Protein AF-0000000082932193 (afdb_homodimer)

Organism: Haematococcus lacustris (NCBI:txid44745)

Foldseek 3Di:
DDPQLVLLLQLLLVQLVQDAAQFEEEQADDSSSLSNLVNQLVCVVVVNHYNYEYAYLAPVRVVSNVVSVHHYDHCVVVVAGAEYEYEFQAQAPLRWGFHQPVPSQVSRLSSLQRYPAYEYEHAPVRYDNAPLRVQWWWKWWFAPVPVVVLQVVLQPDPQLDQWDKDWDDDVPHGDAHPVRTTIITIGHPHHRPDVVVSQVSSVPDPGTDHTRTGPPRHQWYWYGYPVGIDIDGRPPPD/DDPQLVLLLQLLLVQLVQDAAQFEEEQADDSSSLSNLVNQLVCVVVVNHYNYEYAYLAPVRVVSNVVSVHHYDHCVVVVAGAEYEYEFQAQAPLRWGFHQPVPSQVSSLSSLQRYPAYEYEHAPVRYANAPLRVQWWWKWWFAPVPVVVLQVVLQPDPQLDQWDKDWDPDVPHGDAHPVRTTIITIGHPHHRPDLVVSQVSSVPDPGTDHTRTGPPRHQWYWYGYPVGIDIDGRPPSD

Secondary structure (DSSP, 8-state):
--HHHHHHHHHHHHHHTT--TT-EEEE--SHHHHHHHHHHHHHHHTTSS-S-EEEESSHHHHHHHHHTT--B--TTT---EEEEEE--SEE-TTS-EE--TTS-HHHHHHHHHTEEEEEEEEEGGGB-SSTTTT-SEEEEEE-STTHHHHHHHHHH-GGGTT-EEEE-EETTEE---TTS-EEEEEE-SS--S-HHHHHHHHHTSTTEEEESEE-S--SEEEEEETTEEEEEE-TT--/--HHHHHHHHHHHHHHTT--TT-EEEE--SHHHHHHHHHHHHHHHTTSS-S-EEEESSHHHHHHHHHTT--B--TTT---EEEEEE--SEE-TTS-EE--TTS-HHHHHHHHHTEEEEEEEEEGGGB-SSTTTT-SEEEEEE-STTHHHHHHHHHH-GGGTT-EEEE-EETTEE---TTS-EEEEEE-SS--S-HHHHHHHHHTSTTEEEESEE-S--SEEEEEETTEEEEEE-TT--

Sequence (476 aa):
MSLQDQLKQQAAWKAVDYVKSDMVVGLGTGSTAAFAVDRIGQLMKEGKLKNIIGVPTSIRTYEQALALGIPLATLDEQPHIDVAIDGADEVDPNLDVVKGRGGALLREKMVEMASDIFVCIVDDSKMVSGLGGSKLAMPVEIVQFCHKYTLSRLSKLKEVAGCEAKLRMAGDKPYVTDNSNYIVDLYFETPISDPAAASKAILDLEGVVDHGLFLNMVDVCIIAGQTGVEVKERPGKQMSLQDQLKQQAAWKAVDYVKSDMVVGLGTGSTAAFAVDRIGQLMKEGKLKNIIGVPTSIRTYEQALALGIPLATLDEQPHIDVAIDGADEVDPNLDVVKGRGGALLREKMVEMASDIFVCIVDDSKMVSGLGGSKLAMPVEIVQFCHKYTLSRLSKLKEVAGCEAKLRMAGDKPYVTDNSNYIVDLYFETPISDPAAASKAILDLEGVVDHGLFLNMVDVCIIAGQTGVEVKERPGKQ

pLDDT: mean 97.27, std 5.34, range [36.59, 98.94]

InterPro domains:
  IPR004788 Ribose 5-phosphate isomerase, type A [PF06026] (54-228)
  IPR004788 Ribose 5-phosphate isomerase, type A [TIGR00021] (7-229)
  IPR004788 Ribose 5-phosphate isomerase, type A [cd01398] (7-225)
  IPR020672 Ribose-5-phosphate isomerase, type A, subgroup [MF_00170] (4-232)
  IPR037171 NagB/RpiA transferase-like [SSF100950] (3-185)
  IPR050262 Ribose 5-phosphate isomerase [PTHR43748] (3-233)

Solvent-accessible surface area (backbone atoms only — not comparable to full-atom values): 24141 Å² total; per-residue (Å²): 132,54,71,67,55,50,26,20,37,52,18,15,52,60,54,48,72,74,62,56,60,66,33,35,32,26,34,26,51,58,79,36,17,46,38,29,54,51,48,52,31,50,35,37,76,71,64,76,34,45,68,53,35,34,30,51,25,36,72,68,32,39,52,54,37,50,75,51,66,47,46,70,50,45,44,57,78,45,66,63,26,54,35,16,42,26,43,53,67,29,32,22,87,83,47,29,30,35,33,32,87,86,50,40,30,65,47,37,49,49,47,40,68,38,20,76,35,22,38,34,27,32,35,56,87,28,57,34,91,30,56,42,49,83,44,47,70,45,30,29,35,23,44,61,77,46,38,63,36,45,48,54,53,58,48,65,34,75,56,51,59,79,37,47,66,41,77,40,59,53,85,95,39,70,33,66,35,97,70,65,23,31,35,37,29,34,27,22,86,53,42,50,86,44,61,68,58,27,51,53,59,53,63,67,36,76,53,32,51,46,58,13,72,44,69,88,56,45,42,31,38,27,35,9,47,95,91,43,76,44,80,45,68,46,82,82,78,119,131,55,72,67,53,49,27,21,37,52,17,17,52,59,55,48,70,74,62,57,58,67,33,34,32,27,34,27,50,57,79,39,16,48,40,29,54,49,49,51,32,50,35,35,76,72,64,77,34,45,68,53,35,34,31,50,26,35,72,69,32,40,52,55,38,50,75,53,67,46,47,72,49,45,45,57,78,46,67,65,26,54,34,15,43,26,42,52,66,30,32,22,86,82,46,29,31,34,32,31,87,86,51,39,29,64,48,38,49,50,48,40,69,39,22,76,35,22,37,34,28,31,35,57,86,29,57,33,90,30,54,41,48,84,45,48,71,45,31,29,35,22,44,61,77,47,39,64,36,46,49,53,53,59,48,65,33,75,56,50,57,80,36,48,66,42,76,41,60,52,86,96,38,71,34,66,35,96,72,65,22,32,36,38,29,34,28,22,84,54,43,52,85,43,62,68,58,27,52,53,57,52,64,68,38,76,52,32,50,47,58,14,73,44,69,88,57,46,42,33,38,28,35,10,46,95,90,41,76,46,80,46,68,48,83,79,80,120

Structure (mmCIF, N/CA/C/O backbone):
data_AF-0000000082932193-model_v1
#
loop_
_entity.id
_entity.type
_entity.pdbx_description
1 polymer 'ribose-5-phosphate isomerase'
#
loop_
_atom_site.group_PDB
_atom_site.id
_atom_site.type_symbol
_atom_site.label_atom_id
_atom_site.label_alt_id
_atom_site.label_comp_id
_atom_site.label_asym_id
_atom_site.label_entity_id
_atom_site.label_seq_id
_atom_site.pdbx_PDB_ins_code
_atom_site.Cartn_x
_atom_site.Cartn_y
_atom_site.Cartn_z
_atom_site.occupancy
_atom_site.B_iso_or_equiv
_atom_site.auth_seq_id
_atom_site.auth_comp_id
_atom_site.auth_asym_id
_atom_site.auth_atom_id
_atom_site.pdbx_PDB_model_num
ATOM 1 N N . MET A 1 1 ? -18.625 34.531 6.609 1 89 1 MET A N 1
ATOM 2 C CA . MET A 1 1 ? -18 33.312 7.102 1 89 1 MET A CA 1
ATOM 3 C C . MET A 1 1 ? -18.859 32.656 8.172 1 89 1 MET A C 1
ATOM 5 O O . MET A 1 1 ? -19.391 33.312 9.055 1 89 1 MET A O 1
ATOM 9 N N . SER A 1 2 ? -19.047 31.344 8.102 1 92.25 2 SER A N 1
ATOM 10 C CA . SER A 1 2 ? -19.812 30.609 9.102 1 92.25 2 SER A CA 1
ATOM 11 C C . SER A 1 2 ? -19.078 30.562 10.438 1 92.25 2 SER A C 1
ATOM 13 O O . SER A 1 2 ? -17.875 30.828 10.5 1 92.25 2 SER A O 1
ATOM 15 N N . LEU A 1 3 ? -19.812 30.328 11.492 1 92.75 3 LEU A N 1
ATOM 16 C CA . LEU A 1 3 ? -19.203 30.172 12.805 1 92.75 3 LEU A CA 1
ATOM 17 C C . LEU A 1 3 ? -18.141 29.078 12.773 1 92.75 3 LEU A C 1
ATOM 19 O O . LEU A 1 3 ? -17.047 29.234 13.328 1 92.75 3 LEU A O 1
ATOM 23 N N . GLN A 1 4 ? -18.484 28.031 12.141 1 93 4 GLN A N 1
ATOM 24 C CA . GLN A 1 4 ? -17.516 26.922 12.039 1 93 4 GLN A CA 1
ATOM 25 C C . GLN A 1 4 ? -16.25 27.375 11.328 1 93 4 GLN A C 1
ATOM 27 O O . GLN A 1 4 ? -15.141 27.016 11.75 1 93 4 GLN A O 1
ATOM 32 N N . ASP A 1 5 ? -16.344 28.094 10.266 1 95 5 ASP A N 1
ATOM 33 C CA . ASP A 1 5 ? -15.188 28.594 9.539 1 95 5 ASP A CA 1
ATOM 34 C C . ASP A 1 5 ? -14.367 29.531 10.406 1 95 5 ASP A C 1
ATOM 36 O O . ASP A 1 5 ? -13.133 29.562 10.32 1 95 5 ASP A O 1
ATOM 40 N N . GLN A 1 6 ? -15.039 30.281 11.188 1 96.19 6 GLN A N 1
ATOM 41 C CA . GLN A 1 6 ? -14.336 31.172 12.102 1 96.19 6 GLN A CA 1
ATOM 42 C C . GLN A 1 6 ? -13.5 30.375 13.109 1 96.19 6 GLN A C 1
ATOM 44 O O . GLN A 1 6 ? -12.359 30.734 13.398 1 96.19 6 GLN A O 1
ATOM 49 N N . LEU A 1 7 ? -14.109 29.344 13.656 1 96.38 7 LEU A N 1
ATOM 50 C CA . LEU A 1 7 ? -13.383 28.484 14.586 1 96.38 7 LEU A CA 1
ATOM 51 C C . LEU A 1 7 ? -12.18 27.844 13.914 1 96.38 7 LEU A C 1
ATOM 53 O O . LEU A 1 7 ? -11.086 27.828 14.477 1 96.38 7 LEU A O 1
ATOM 57 N N . LYS A 1 8 ? -12.391 27.344 12.688 1 96.62 8 LYS A N 1
ATOM 58 C CA . LYS A 1 8 ? -11.289 26.766 11.914 1 96.62 8 LYS A CA 1
ATOM 59 C C . LYS A 1 8 ? -10.164 27.781 11.727 1 96.62 8 LYS A C 1
ATOM 61 O O . LYS A 1 8 ? -8.984 27.438 11.883 1 96.62 8 LYS A O 1
ATOM 66 N N . GLN A 1 9 ? -10.539 28.938 11.383 1 97.69 9 GLN A N 1
ATOM 67 C CA . GLN A 1 9 ? -9.555 30 11.164 1 97.69 9 GLN A CA 1
ATOM 68 C C . GLN A 1 9 ? -8.773 30.297 12.445 1 97.69 9 GLN A C 1
ATOM 70 O O . GLN A 1 9 ? -7.559 30.469 12.406 1 97.69 9 GLN A O 1
ATOM 75 N N . GLN A 1 10 ? -9.469 30.375 13.578 1 97.69 10 GLN A N 1
ATOM 76 C CA . GLN A 1 10 ? -8.812 30.641 14.852 1 97.69 10 GLN A CA 1
ATOM 77 C C . GLN A 1 10 ? -7.773 29.562 15.18 1 97.69 10 GLN A C 1
ATOM 79 O O . GLN A 1 10 ? -6.641 29.891 15.547 1 97.69 10 GLN A O 1
ATOM 84 N N . ALA A 1 11 ? -8.18 28.344 15.055 1 98.31 11 ALA A N 1
ATOM 85 C CA . ALA A 1 11 ? -7.25 27.234 15.297 1 98.31 11 ALA A CA 1
ATOM 86 C C . ALA A 1 11 ? -6.059 27.312 14.344 1 98.31 11 ALA A C 1
ATOM 88 O O . ALA A 1 11 ? -4.91 27.141 14.766 1 98.31 11 ALA A O 1
ATOM 89 N N . ALA A 1 12 ? -6.316 27.547 13.047 1 98.62 12 ALA A N 1
ATOM 90 C CA . ALA A 1 12 ? -5.281 27.625 12.016 1 98.62 12 ALA A CA 1
ATOM 91 C C . ALA A 1 12 ? -4.277 28.734 12.312 1 98.62 12 ALA A C 1
ATOM 93 O O . ALA A 1 12 ? -3.066 28.516 12.219 1 98.62 12 ALA A O 1
ATOM 94 N N . TRP A 1 13 ? -4.805 29.891 12.633 1 98.44 13 TRP A N 1
ATOM 95 C CA . TRP A 1 13 ? -3.934 31.031 12.906 1 98.44 13 TRP A CA 1
ATOM 96 C C . TRP A 1 13 ? -3.051 30.766 14.125 1 98.44 13 TRP A C 1
ATOM 98 O O . TRP A 1 13 ? -1.867 31.109 14.125 1 98.44 13 TRP A O 1
ATOM 108 N N . LYS A 1 14 ? -3.648 30.203 15.203 1 98.5 14 LYS A N 1
ATOM 109 C CA . LYS A 1 14 ? -2.854 29.812 16.375 1 98.5 14 LYS A CA 1
ATOM 110 C C . LYS A 1 14 ? -1.748 28.844 15.984 1 98.5 14 LYS A C 1
ATOM 112 O O . LYS A 1 14 ? -0.626 28.922 16.484 1 98.5 14 LYS A O 1
ATOM 117 N N . ALA A 1 15 ? -2.012 27.922 15.125 1 98.81 15 ALA A N 1
ATOM 118 C CA . ALA A 1 15 ? -1.04 26.922 14.688 1 98.81 15 ALA A CA 1
ATOM 119 C C . ALA A 1 15 ? 0.125 27.578 13.953 1 98.81 15 ALA A C 1
ATOM 121 O O . ALA A 1 15 ? 1.262 27.109 14.031 1 98.81 15 ALA A O 1
ATOM 122 N N . VAL A 1 16 ? -0.14 28.625 13.203 1 98.81 16 VAL A N 1
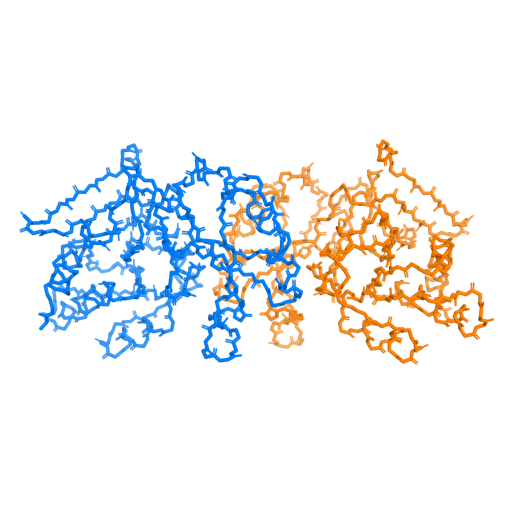ATOM 123 C CA . VAL A 1 16 ? 0.884 29.312 12.414 1 98.81 16 VAL A CA 1
ATOM 124 C C . VAL A 1 16 ? 1.922 29.922 13.352 1 98.81 16 VAL A C 1
ATOM 126 O O . VAL A 1 16 ? 3.047 30.219 12.93 1 98.81 16 VAL A O 1
ATOM 129 N N . ASP A 1 17 ? 1.592 30.094 14.656 1 98.38 17 ASP A N 1
ATOM 130 C CA . ASP A 1 17 ? 2.568 30.547 15.641 1 98.38 17 ASP A CA 1
ATOM 131 C C . ASP A 1 17 ? 3.752 29.578 15.727 1 98.38 17 ASP A C 1
ATOM 133 O O . ASP A 1 17 ? 4.828 29.953 16.203 1 98.38 17 ASP A O 1
ATOM 137 N N . TYR A 1 18 ? 3.605 28.344 15.305 1 98.69 18 TYR A N 1
ATOM 138 C CA . TYR A 1 18 ? 4.664 27.344 15.344 1 98.69 18 TYR A CA 1
ATOM 139 C C . TYR A 1 18 ? 5.578 27.469 14.133 1 98.69 18 TYR A C 1
ATOM 141 O O . TYR A 1 18 ? 6.613 26.797 14.062 1 98.69 18 TYR A O 1
ATOM 149 N N . VAL A 1 19 ? 5.238 28.25 13.148 1 98.88 19 VAL A N 1
ATOM 150 C CA . VAL A 1 19 ? 6.027 28.453 11.938 1 98.88 19 VAL A CA 1
ATOM 151 C C . VAL A 1 19 ? 6.98 29.641 12.125 1 98.88 19 VAL A C 1
ATOM 153 O O . VAL A 1 19 ? 6.559 30.719 12.516 1 98.88 19 VAL A O 1
ATOM 156 N N . LYS A 1 20 ? 8.227 29.422 11.859 1 98.81 20 LYS A N 1
ATOM 157 C CA . LYS A 1 20 ? 9.25 30.453 11.906 1 98.81 20 LYS A CA 1
ATOM 158 C C . LYS A 1 20 ? 9.984 30.562 10.578 1 98.81 20 LYS A C 1
ATOM 160 O O . LYS A 1 20 ? 9.984 29.625 9.781 1 98.81 20 LYS A O 1
ATOM 165 N N . SER A 1 21 ? 10.625 31.75 10.414 1 98.81 21 SER A N 1
ATOM 166 C CA . SER A 1 21 ? 11.422 31.953 9.211 1 98.81 21 SER A CA 1
ATOM 167 C C . SER A 1 21 ? 12.453 30.844 9.047 1 98.81 21 SER A C 1
ATOM 169 O O . SER A 1 21 ? 12.945 30.297 10.031 1 98.81 21 SER A O 1
ATOM 171 N N . ASP A 1 22 ? 12.742 30.438 7.812 1 98.75 22 ASP A N 1
ATOM 172 C CA . ASP A 1 22 ? 13.766 29.484 7.395 1 98.75 22 ASP A CA 1
ATOM 173 C C . ASP A 1 22 ? 13.305 28.047 7.613 1 98.75 22 ASP A C 1
ATOM 175 O O . ASP A 1 22 ? 14.102 27.109 7.5 1 98.75 22 ASP A O 1
ATOM 179 N N . MET A 1 23 ? 12 27.828 7.891 1 98.88 23 MET A N 1
ATOM 180 C CA . MET A 1 23 ? 11.492 26.484 8.141 1 98.88 23 MET A CA 1
ATOM 181 C C . MET A 1 23 ? 10.961 25.859 6.855 1 98.88 23 MET A C 1
ATOM 183 O O . MET A 1 23 ? 10.469 26.562 5.973 1 98.88 23 MET A O 1
ATOM 187 N N . VAL A 1 24 ? 11.094 24.516 6.805 1 98.94 24 VAL A N 1
ATOM 188 C CA . VAL A 1 24 ? 10.312 23.688 5.898 1 98.94 24 VAL A CA 1
ATOM 189 C C . VAL A 1 24 ? 9 23.297 6.566 1 98.94 24 VAL A C 1
ATOM 191 O O . VAL A 1 24 ? 9 22.734 7.668 1 98.94 24 VAL A O 1
ATOM 194 N N . VAL A 1 25 ? 7.875 23.656 5.91 1 98.94 25 VAL A N 1
ATOM 195 C CA . VAL A 1 25 ? 6.566 23.5 6.539 1 98.94 25 VAL A CA 1
ATOM 196 C C . VAL A 1 25 ? 5.703 22.547 5.719 1 98.94 25 VAL A C 1
ATOM 198 O O . VAL A 1 25 ? 5.496 22.766 4.52 1 98.94 25 VAL A O 1
ATOM 201 N N . GLY A 1 26 ? 5.281 21.422 6.402 1 98.94 26 GLY A N 1
ATOM 202 C CA . GLY A 1 26 ? 4.246 20.609 5.785 1 98.94 26 GLY A CA 1
ATOM 203 C C . GLY A 1 26 ? 2.893 21.297 5.742 1 98.94 26 GLY A C 1
ATOM 204 O O . GLY A 1 26 ? 2.385 21.734 6.777 1 98.94 26 GLY A O 1
ATOM 205 N N . LEU A 1 27 ? 2.297 21.375 4.574 1 98.88 27 LEU A N 1
ATOM 206 C CA . LEU A 1 27 ? 1.031 22.078 4.371 1 98.88 27 LEU A CA 1
ATOM 207 C C . LEU A 1 27 ? -0.11 21.078 4.18 1 98.88 27 LEU A C 1
ATOM 209 O O . LEU A 1 27 ? -0.203 20.438 3.139 1 98.88 27 LEU A O 1
ATOM 213 N N . GLY A 1 28 ? -0.926 21.062 5.176 1 98.38 28 GLY A N 1
ATOM 214 C CA . GLY A 1 28 ? -2.031 20.109 5.16 1 98.38 28 GLY A CA 1
ATOM 215 C C . GLY A 1 28 ? -3.1 20.453 4.141 1 98.38 28 GLY A C 1
ATOM 216 O O . GLY A 1 28 ? -2.99 21.469 3.438 1 98.38 28 GLY A O 1
ATOM 217 N N . THR A 1 29 ? -4.07 19.562 4.055 1 96.06 29 THR A N 1
ATOM 218 C CA . THR A 1 29 ? -5.152 19.688 3.084 1 96.06 29 THR A CA 1
ATOM 219 C C . THR A 1 29 ? -6.496 19.812 3.789 1 96.06 29 THR A C 1
ATOM 221 O O . THR A 1 29 ? -6.648 19.391 4.934 1 96.06 29 THR A O 1
ATOM 224 N N . GLY A 1 30 ? -7.445 20.484 3.07 1 94.25 30 GLY A N 1
ATOM 225 C CA . GLY A 1 30 ? -8.805 20.609 3.578 1 94.25 30 GLY A CA 1
ATOM 226 C C . GLY A 1 30 ? -9.141 22.031 4.02 1 94.25 30 GLY A C 1
ATOM 227 O O . GLY A 1 30 ? -8.297 22.922 3.961 1 94.25 30 GLY A O 1
ATOM 228 N N . SER A 1 31 ? -10.367 22.172 4.535 1 94.94 31 SER A N 1
ATOM 229 C CA . SER A 1 31 ? -10.922 23.5 4.785 1 94.94 31 SER A CA 1
ATOM 230 C C . SER A 1 31 ? -10.211 24.172 5.949 1 94.94 31 SER A C 1
ATOM 232 O O . SER A 1 31 ? -9.984 25.391 5.922 1 94.94 31 SER A O 1
ATOM 234 N N . THR A 1 32 ? -9.859 23.422 6.965 1 96.44 32 THR A N 1
ATOM 235 C CA . THR A 1 32 ? -9.188 24.031 8.109 1 96.44 32 THR A CA 1
ATOM 236 C C . THR A 1 32 ? -7.746 24.391 7.762 1 96.44 32 THR A C 1
ATOM 238 O O . THR A 1 32 ? -7.305 25.516 8.023 1 96.44 32 THR A O 1
ATOM 241 N N . ALA A 1 33 ? -7.047 23.469 7.109 1 97.94 33 ALA A N 1
ATOM 242 C CA . ALA A 1 33 ? -5.648 23.688 6.746 1 97.94 33 ALA A CA 1
ATOM 243 C C . ALA A 1 33 ? -5.508 24.844 5.762 1 97.94 33 ALA A C 1
ATOM 245 O O . ALA A 1 33 ? -4.492 25.547 5.754 1 97.94 33 ALA A O 1
ATOM 246 N N . ALA A 1 34 ? -6.523 25.078 4.984 1 98.25 34 ALA A N 1
ATOM 247 C CA . ALA A 1 34 ? -6.5 26.172 4.016 1 98.25 34 ALA A CA 1
ATOM 248 C C . ALA A 1 34 ? -6.289 27.516 4.707 1 98.25 34 AL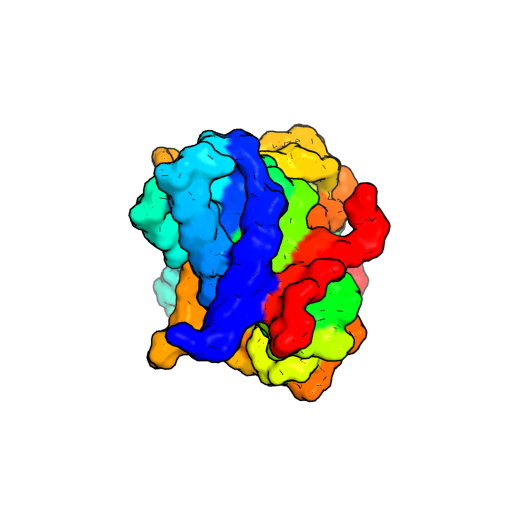A A C 1
ATOM 250 O O . ALA A 1 34 ? -5.602 28.391 4.18 1 98.25 34 ALA A O 1
ATOM 251 N N . PHE A 1 35 ? -6.863 27.672 5.887 1 98.62 35 PHE A N 1
ATOM 252 C CA . PHE A 1 35 ? -6.695 28.922 6.637 1 98.62 35 PHE A CA 1
ATOM 253 C C . PHE A 1 35 ? -5.25 29.078 7.094 1 98.62 35 PHE A C 1
ATOM 255 O O . PHE A 1 35 ? -4.742 30.203 7.164 1 98.62 35 PHE A O 1
ATOM 262 N N . ALA A 1 36 ? -4.617 28 7.461 1 98.88 36 ALA A N 1
ATOM 263 C CA . ALA A 1 36 ? -3.211 28.062 7.848 1 98.88 36 ALA A CA 1
ATOM 264 C C . ALA A 1 36 ? -2.334 28.453 6.66 1 98.88 36 ALA A C 1
ATOM 266 O O . ALA A 1 36 ? -1.445 29.297 6.789 1 98.88 36 ALA A O 1
ATOM 267 N N . VAL A 1 37 ? -2.584 27.812 5.504 1 98.88 37 VAL A N 1
ATOM 268 C CA . VAL A 1 37 ? -1.829 28.125 4.293 1 98.88 37 VAL A CA 1
ATOM 269 C C . VAL A 1 37 ? -2 29.594 3.941 1 98.88 37 VAL A C 1
ATOM 271 O O . VAL A 1 37 ? -1.021 30.297 3.65 1 98.88 37 VAL A O 1
ATOM 274 N N . ASP A 1 38 ? -3.201 30.094 4.027 1 98.75 38 ASP A N 1
ATOM 275 C CA . ASP A 1 38 ? -3.49 31.5 3.775 1 98.75 38 ASP A CA 1
ATOM 276 C C . ASP A 1 38 ? -2.691 32.406 4.715 1 98.75 38 ASP A C 1
ATOM 278 O O . ASP A 1 38 ? -2.1 33.406 4.281 1 98.75 38 ASP A O 1
ATOM 282 N N . ARG A 1 39 ? -2.736 32.094 5.969 1 98.81 39 ARG A N 1
ATOM 283 C CA . ARG A 1 39 ? -2.076 32.906 6.984 1 98.81 39 ARG A CA 1
ATOM 284 C C . ARG A 1 39 ? -0.568 32.938 6.758 1 98.81 39 ARG A C 1
ATOM 286 O O . ARG A 1 39 ? 0.054 34 6.883 1 98.81 39 ARG A O 1
ATOM 293 N N . ILE A 1 40 ? 0.033 31.828 6.418 1 98.88 40 ILE A N 1
ATOM 294 C CA . ILE A 1 40 ? 1.459 31.766 6.121 1 98.88 40 ILE A CA 1
ATOM 295 C C . ILE A 1 40 ? 1.776 32.688 4.938 1 98.88 40 ILE A C 1
ATOM 297 O O . ILE A 1 40 ? 2.713 33.469 4.996 1 98.88 40 ILE A O 1
ATOM 301 N N . GLY A 1 41 ? 0.982 32.562 3.865 1 98.75 41 GLY A N 1
ATOM 302 C CA . GLY A 1 41 ? 1.157 33.438 2.719 1 98.75 41 GLY A CA 1
ATOM 303 C C . GLY A 1 41 ? 1.086 34.906 3.078 1 98.75 41 GLY A C 1
ATOM 304 O O . GLY A 1 41 ? 1.908 35.719 2.619 1 98.75 41 GLY A O 1
ATOM 305 N N . GLN A 1 42 ? 0.122 35.25 3.889 1 98.69 42 GLN A N 1
ATOM 306 C CA . GLN A 1 42 ? -0.064 36.656 4.332 1 98.69 42 GLN A CA 1
ATOM 307 C C . GLN A 1 42 ? 1.162 37.156 5.09 1 98.69 42 GLN A C 1
ATOM 309 O O . GLN A 1 42 ? 1.661 38.25 4.816 1 98.69 42 GLN A O 1
ATOM 314 N N . LEU A 1 43 ? 1.594 36.344 6.027 1 98.81 43 LEU A N 1
ATOM 315 C CA . LEU A 1 43 ? 2.734 36.719 6.848 1 98.81 43 LEU A CA 1
ATOM 316 C C . LEU A 1 43 ? 3.996 36.844 6 1 98.81 43 LEU A C 1
ATOM 318 O O . LEU A 1 43 ? 4.848 37.719 6.273 1 98.81 43 LEU A O 1
ATOM 322 N N . MET A 1 44 ? 4.141 36.031 4.977 1 98.62 44 MET A N 1
ATOM 323 C CA . MET A 1 44 ? 5.262 36.125 4.051 1 98.62 44 MET A CA 1
ATOM 324 C C . MET A 1 44 ? 5.191 37.438 3.275 1 98.62 44 MET A C 1
ATOM 326 O O . MET A 1 44 ? 6.195 38.156 3.143 1 98.62 44 MET A O 1
ATOM 330 N N . LYS A 1 45 ? 4.07 37.781 2.785 1 98.12 45 LYS A N 1
ATOM 331 C CA . LYS A 1 45 ? 3.869 39.031 2.049 1 98.12 45 LYS A CA 1
ATOM 332 C C . LYS A 1 45 ? 4.18 40.25 2.922 1 98.12 45 LYS A C 1
ATOM 334 O O . LYS A 1 45 ? 4.719 41.25 2.438 1 98.12 45 LYS A O 1
ATOM 339 N N . GLU A 1 46 ? 3.855 40.125 4.156 1 98.31 46 GLU A N 1
ATOM 340 C CA . GLU A 1 46 ? 4.074 41.188 5.113 1 98.31 46 GLU A CA 1
ATOM 341 C C . GLU A 1 46 ? 5.531 41.25 5.57 1 98.31 46 GLU A C 1
ATOM 343 O O . GLU A 1 46 ? 5.934 42.156 6.285 1 98.31 46 GLU A O 1
ATOM 348 N N . GLY A 1 47 ? 6.293 40.25 5.27 1 98.12 47 GLY A N 1
ATOM 349 C CA . GLY A 1 47 ? 7.695 40.188 5.645 1 98.12 47 GLY A CA 1
ATOM 350 C C . GLY A 1 47 ? 7.918 39.656 7.043 1 98.12 47 GLY A C 1
ATOM 351 O O . GLY A 1 47 ? 9.031 39.719 7.566 1 98.12 47 GLY A O 1
ATOM 352 N N . LYS A 1 48 ? 6.895 39.094 7.617 1 98.56 48 LYS A N 1
ATOM 353 C CA . LYS A 1 48 ? 6.98 38.562 8.984 1 98.56 48 LYS A CA 1
ATOM 354 C C . LYS A 1 48 ? 7.465 37.125 9 1 98.56 48 LYS A C 1
ATOM 356 O O . LYS A 1 48 ? 7.949 36.625 10.023 1 98.56 48 LYS A O 1
ATOM 361 N N . LEU A 1 49 ? 7.312 36.438 7.941 1 98.56 49 LEU A N 1
ATOM 362 C CA . LEU A 1 49 ? 7.91 35.125 7.676 1 98.56 49 LEU A CA 1
ATOM 363 C C . LEU A 1 49 ? 8.789 35.156 6.43 1 98.56 49 LEU A C 1
ATOM 365 O O . LEU A 1 49 ? 8.391 35.719 5.398 1 98.56 49 LEU A O 1
ATOM 369 N N . LYS A 1 50 ? 9.953 34.688 6.59 1 98.5 50 LYS A N 1
ATOM 370 C CA . LYS A 1 50 ? 10.906 34.688 5.48 1 98.5 50 LYS A CA 1
ATOM 371 C C . LYS A 1 50 ? 11.469 33.281 5.23 1 98.5 50 LYS A C 1
ATOM 373 O O . LYS A 1 50 ? 11.656 32.5 6.168 1 98.5 50 LYS A O 1
ATOM 378 N N . ASN A 1 51 ? 11.789 33 4.012 1 98.44 51 ASN A N 1
ATOM 379 C CA . ASN A 1 51 ? 12.492 31.797 3.59 1 98.44 51 ASN A CA 1
ATOM 380 C C . ASN A 1 51 ? 11.734 30.531 4.004 1 98.44 51 ASN A C 1
ATOM 382 O O . ASN A 1 51 ? 12.328 29.609 4.555 1 98.44 51 ASN A O 1
ATOM 386 N N . ILE A 1 52 ? 10.492 30.562 3.838 1 98.81 52 ILE A N 1
ATOM 387 C CA . ILE A 1 52 ? 9.648 29.391 4.07 1 98.81 52 ILE A CA 1
ATOM 388 C C . ILE A 1 52 ? 9.656 28.5 2.836 1 98.81 52 ILE A C 1
ATOM 390 O O . ILE A 1 52 ? 9.617 28.984 1.705 1 98.81 52 ILE A O 1
ATOM 394 N N . ILE A 1 53 ? 9.773 27.203 3.025 1 98.88 53 ILE A N 1
ATOM 395 C CA . ILE A 1 53 ? 9.539 26.219 1.975 1 98.88 53 ILE A CA 1
ATOM 396 C C . ILE A 1 53 ? 8.359 25.312 2.359 1 98.88 53 ILE A C 1
ATOM 398 O O . ILE A 1 53 ? 8.367 24.688 3.422 1 98.88 53 ILE A O 1
ATOM 402 N N . GLY A 1 54 ? 7.312 25.344 1.577 1 98.88 54 GLY A N 1
ATOM 403 C CA . GLY A 1 54 ? 6.141 24.531 1.831 1 98.88 54 GLY A CA 1
ATOM 404 C C . GLY A 1 54 ? 6.195 23.172 1.146 1 98.88 54 GLY A C 1
ATOM 405 O O . GLY A 1 54 ? 6.652 23.062 0.005 1 98.88 54 GLY A O 1
ATOM 406 N N . VAL A 1 55 ? 5.77 22.125 1.83 1 98.88 55 VAL A N 1
ATOM 407 C CA . VAL A 1 55 ? 5.574 20.797 1.266 1 98.88 55 VAL A CA 1
ATOM 408 C C . VAL A 1 55 ? 4.098 20.422 1.324 1 98.88 55 VAL A C 1
ATOM 410 O O . VAL A 1 55 ? 3.596 20.016 2.373 1 98.88 55 VAL A O 1
ATOM 413 N N . PRO A 1 56 ? 3.379 20.562 0.224 1 98.69 56 PRO A N 1
ATOM 414 C CA . PRO A 1 56 ? 1.93 20.344 0.225 1 98.69 56 PRO A CA 1
ATOM 415 C C . PRO A 1 56 ? 1.555 18.859 0.253 1 98.69 56 PRO A C 1
ATOM 417 O O . PRO A 1 56 ? 2.248 18.031 -0.343 1 98.69 56 PRO A O 1
ATOM 420 N N . THR A 1 57 ? 0.451 18.516 0.886 1 97.88 57 THR A N 1
ATOM 421 C CA . THR A 1 57 ? 0.017 17.141 1.059 1 97.88 57 THR A CA 1
ATOM 422 C C . THR A 1 57 ? -0.989 16.75 -0.021 1 97.88 57 THR A C 1
ATOM 424 O O . THR A 1 57 ? -1.47 15.617 -0.048 1 97.88 57 THR A O 1
ATOM 427 N N . SER A 1 58 ? -1.39 17.672 -0.851 1 96.75 58 SER A N 1
ATOM 428 C CA . SER A 1 58 ? -2.35 17.406 -1.918 1 96.75 58 SER A CA 1
ATOM 429 C C . SER A 1 58 ? -2.143 18.359 -3.094 1 96.75 58 SER A C 1
ATOM 431 O O . SER A 1 58 ? -1.434 19.359 -2.971 1 96.75 58 SER A O 1
ATOM 433 N N . ILE A 1 59 ? -2.787 18.047 -4.184 1 95.88 59 ILE A N 1
ATOM 434 C CA . ILE A 1 59 ? -2.76 18.922 -5.352 1 95.88 59 ILE A CA 1
ATOM 435 C C . ILE A 1 59 ? -3.496 20.219 -5.043 1 95.88 59 ILE A C 1
ATOM 437 O O . ILE A 1 59 ? -3.043 21.297 -5.418 1 95.88 59 ILE A O 1
ATOM 441 N N . ARG A 1 60 ? -4.57 20.078 -4.309 1 95.25 60 ARG A N 1
ATOM 442 C CA . ARG A 1 60 ? -5.34 21.25 -3.91 1 95.25 60 ARG A CA 1
ATOM 443 C C . ARG A 1 60 ? -4.488 22.219 -3.096 1 95.25 60 ARG A C 1
ATOM 445 O O . ARG A 1 60 ? -4.48 23.422 -3.355 1 95.25 60 ARG A O 1
ATOM 452 N N . THR A 1 61 ? -3.834 21.719 -2.086 1 97.94 61 THR A N 1
ATOM 453 C CA . THR A 1 61 ? -2.975 22.547 -1.249 1 97.94 61 THR A CA 1
ATOM 454 C C . THR A 1 61 ? -1.817 23.125 -2.062 1 97.94 61 THR A C 1
ATOM 456 O O . THR A 1 61 ? -1.423 24.266 -1.867 1 97.94 61 THR A O 1
ATOM 459 N N . TYR A 1 62 ? -1.27 22.312 -2.969 1 98.19 62 TYR A N 1
ATOM 460 C CA . TYR A 1 62 ? -0.209 22.781 -3.861 1 98.19 62 TYR A CA 1
ATOM 461 C C . TYR A 1 62 ? -0.645 24.016 -4.633 1 98.19 62 TYR A C 1
ATOM 463 O O . TYR A 1 62 ? 0.058 25.031 -4.641 1 98.19 62 TYR A O 1
ATOM 471 N N . GLU A 1 63 ? -1.776 23.984 -5.215 1 98.31 63 GLU A N 1
ATOM 472 C CA . GLU A 1 63 ? -2.291 25.078 -6.031 1 98.31 63 GLU A CA 1
ATOM 473 C C . GLU A 1 63 ? -2.545 26.312 -5.184 1 98.31 63 GLU A C 1
ATOM 475 O O . GLU A 1 63 ? -2.225 27.438 -5.598 1 98.31 63 GLU A O 1
ATOM 480 N N . GLN A 1 64 ? -3.133 26.125 -4.07 1 98.25 64 GLN A N 1
ATOM 481 C CA . GLN A 1 64 ? -3.385 27.234 -3.166 1 98.25 64 GLN A CA 1
ATOM 482 C C . GLN A 1 64 ? -2.082 27.922 -2.766 1 98.25 64 GLN A C 1
ATOM 484 O O . GLN A 1 64 ? -1.974 29.156 -2.844 1 98.25 64 GLN A O 1
ATOM 489 N N . ALA A 1 65 ? -1.148 27.109 -2.309 1 98.75 65 ALA A N 1
ATOM 490 C CA . ALA A 1 65 ? 0.13 27.641 -1.852 1 98.75 65 ALA A CA 1
ATOM 491 C C . ALA A 1 65 ? 0.86 28.359 -2.984 1 98.75 65 ALA A C 1
ATOM 493 O O . ALA A 1 65 ? 1.439 29.422 -2.777 1 98.75 65 ALA A O 1
ATOM 494 N N . LEU A 1 66 ? 0.843 27.766 -4.133 1 98.31 66 LEU A N 1
ATOM 495 C CA . LEU A 1 66 ? 1.462 28.359 -5.309 1 98.31 66 LEU A CA 1
ATOM 496 C C . LEU A 1 66 ? 0.863 29.734 -5.598 1 98.31 66 LEU A C 1
ATOM 498 O O . LEU A 1 66 ? 1.594 30.688 -5.867 1 98.31 66 LEU A O 1
ATOM 502 N N . ALA A 1 67 ? -0.395 29.875 -5.551 1 98.5 67 ALA A N 1
ATOM 503 C CA . ALA A 1 67 ? -1.11 31.125 -5.82 1 98.5 67 ALA A CA 1
ATOM 504 C C . ALA A 1 67 ? -0.745 32.188 -4.801 1 98.5 67 ALA A C 1
ATOM 506 O O . ALA A 1 67 ? -0.828 33.375 -5.09 1 98.5 67 ALA A O 1
ATOM 507 N N . LEU A 1 68 ? -0.335 31.797 -3.662 1 98.5 68 LEU A N 1
ATOM 508 C CA . LEU A 1 68 ? 0.001 32.719 -2.586 1 98.5 68 LEU A CA 1
ATOM 509 C C . LEU A 1 68 ? 1.482 33.094 -2.621 1 98.5 68 LEU A C 1
ATOM 511 O O . LEU A 1 68 ? 1.954 33.875 -1.798 1 98.5 68 LEU A O 1
ATOM 515 N N . GLY A 1 69 ? 2.23 32.438 -3.545 1 98.38 69 GLY A N 1
ATOM 516 C CA . GLY A 1 69 ? 3.646 32.719 -3.689 1 98.38 69 GLY A CA 1
ATOM 517 C C . GLY A 1 69 ? 4.516 32 -2.676 1 98.38 69 GLY A C 1
ATOM 518 O O . GLY A 1 69 ? 5.645 32.406 -2.412 1 98.38 69 GLY A O 1
ATOM 519 N N . ILE A 1 70 ? 4.047 31.016 -2.061 1 98.75 70 ILE A N 1
ATOM 520 C CA . ILE A 1 70 ? 4.848 30.203 -1.148 1 98.75 70 ILE A CA 1
ATOM 521 C C . ILE A 1 70 ? 5.773 29.297 -1.946 1 98.75 70 ILE A C 1
ATOM 523 O O . ILE A 1 70 ? 5.312 28.5 -2.77 1 98.75 70 ILE A O 1
ATOM 527 N N . PRO A 1 71 ? 7.105 29.375 -1.75 1 98.75 71 PRO A N 1
ATOM 528 C CA . PRO A 1 71 ? 7.988 28.391 -2.398 1 98.75 71 PRO A CA 1
ATOM 529 C C . PRO A 1 71 ? 7.668 26.953 -2.006 1 98.75 71 PRO A C 1
ATOM 531 O O . PRO A 1 71 ? 7.352 26.688 -0.847 1 98.75 71 PRO A O 1
ATOM 534 N N . LEU A 1 72 ? 7.703 26.109 -2.934 1 98.81 72 LEU A N 1
ATOM 535 C CA . LEU A 1 72 ? 7.23 24.75 -2.678 1 98.81 72 LEU A CA 1
ATOM 536 C C . LEU A 1 72 ? 8.328 23.734 -2.982 1 98.81 72 LEU A C 1
ATOM 538 O O . LEU A 1 72 ? 9.195 23.984 -3.816 1 98.81 72 LEU A O 1
ATOM 542 N N . ALA A 1 73 ? 8.297 22.641 -2.289 1 98.69 73 ALA A N 1
ATOM 543 C CA . ALA A 1 73 ? 9.133 21.453 -2.49 1 98.69 73 ALA A CA 1
ATOM 544 C C . ALA A 1 73 ? 8.352 20.172 -2.219 1 98.69 73 ALA A C 1
ATOM 546 O O . ALA A 1 73 ? 7.164 20.234 -1.877 1 98.69 73 ALA A O 1
ATOM 547 N N . THR A 1 74 ? 8.93 19.094 -2.52 1 98.5 74 THR A N 1
ATOM 548 C CA . THR A 1 74 ? 8.406 17.781 -2.18 1 98.5 74 THR A CA 1
ATOM 549 C C . THR A 1 74 ? 9.289 17.094 -1.13 1 98.5 74 THR A C 1
ATOM 551 O O . THR A 1 74 ? 10.359 17.594 -0.794 1 98.5 74 THR A O 1
ATOM 554 N N . LEU A 1 75 ? 8.844 16 -0.574 1 98.56 75 LEU A N 1
ATOM 555 C CA . LEU A 1 75 ? 9.664 15.211 0.335 1 98.56 75 LEU A CA 1
ATOM 556 C C . LEU A 1 75 ? 10.93 14.727 -0.364 1 98.56 75 LEU A C 1
ATOM 558 O O . LEU A 1 75 ? 11.945 14.469 0.288 1 98.56 75 LEU A O 1
ATOM 562 N N . ASP A 1 76 ? 10.891 14.57 -1.73 1 98.56 76 ASP A N 1
ATOM 563 C CA . ASP A 1 76 ? 12.078 14.188 -2.482 1 98.56 76 ASP A CA 1
ATOM 564 C C . ASP A 1 76 ? 13.188 15.234 -2.344 1 98.56 76 ASP A C 1
ATOM 566 O O . ASP A 1 76 ? 14.367 14.891 -2.27 1 98.56 76 ASP A O 1
ATOM 570 N N . GLU A 1 77 ? 12.773 16.438 -2.299 1 98.44 77 GLU A N 1
ATOM 571 C CA . GLU A 1 77 ? 13.703 17.562 -2.236 1 98.44 77 GLU A CA 1
ATOM 572 C C . GLU A 1 77 ? 13.984 17.969 -0.792 1 98.44 77 GLU A C 1
ATOM 574 O O . GLU A 1 77 ? 15.094 18.391 -0.465 1 98.44 77 GLU A O 1
ATOM 579 N N . GLN A 1 78 ? 12.992 17.891 0.048 1 98.25 78 GLN A N 1
ATOM 580 C CA . GLN A 1 78 ? 13.039 18.203 1.471 1 98.25 78 GLN A CA 1
ATOM 581 C C . GLN A 1 78 ? 12.531 17.047 2.314 1 98.25 78 GLN A C 1
ATOM 583 O O . GLN A 1 78 ? 11.391 17.047 2.77 1 98.25 78 GLN A O 1
ATOM 588 N N . PRO A 1 79 ? 13.406 16.094 2.629 1 97.88 79 PRO A N 1
ATOM 589 C CA . PRO A 1 79 ? 12.961 14.883 3.318 1 97.88 79 PRO A CA 1
ATOM 590 C C . PRO A 1 79 ? 12.719 15.102 4.809 1 97.88 79 PRO A C 1
ATOM 592 O O . PRO A 1 79 ? 12.203 14.219 5.492 1 97.88 79 PRO A O 1
ATOM 595 N N . HIS A 1 80 ? 13.117 16.266 5.328 1 97.94 80 HIS A N 1
ATOM 596 C CA . HIS A 1 80 ? 12.906 16.641 6.719 1 97.94 80 HIS A CA 1
ATOM 597 C C . HIS A 1 80 ? 12.039 17.891 6.824 1 97.94 80 HIS A C 1
ATOM 599 O O . HIS A 1 80 ? 12.367 18.922 6.246 1 97.94 80 HIS A O 1
ATOM 605 N N . ILE A 1 81 ? 10.938 17.781 7.57 1 98.75 81 ILE A N 1
ATOM 606 C CA . ILE A 1 81 ? 10 18.875 7.754 1 98.75 81 ILE A CA 1
ATOM 607 C C . ILE A 1 81 ? 10.062 19.375 9.195 1 98.75 81 ILE A C 1
ATOM 609 O O . ILE A 1 81 ? 10.062 18.578 10.133 1 98.75 81 ILE A O 1
ATOM 613 N N . ASP A 1 82 ? 10.172 20.688 9.344 1 98.88 82 ASP A N 1
ATOM 614 C CA . ASP A 1 82 ? 10.25 21.266 10.688 1 98.88 82 ASP A CA 1
ATOM 615 C C . ASP A 1 82 ? 8.906 21.172 11.398 1 98.88 82 ASP A C 1
ATOM 617 O O . ASP A 1 82 ? 8.836 20.719 12.547 1 98.88 82 ASP A O 1
ATOM 621 N N . VAL A 1 83 ? 7.859 21.625 10.766 1 98.88 83 VAL A N 1
ATOM 622 C CA . VAL A 1 83 ? 6.512 21.625 11.328 1 98.88 83 VAL A CA 1
ATOM 623 C C . VAL A 1 83 ? 5.496 21.281 10.234 1 98.88 83 VAL A C 1
ATOM 625 O O . VAL A 1 83 ? 5.602 21.781 9.109 1 98.88 83 VAL A O 1
ATOM 628 N N . ALA A 1 84 ? 4.609 20.391 10.516 1 98.94 84 ALA A N 1
ATOM 629 C CA . ALA A 1 84 ? 3.443 20.172 9.664 1 98.94 84 ALA A CA 1
ATOM 630 C C . ALA A 1 84 ? 2.166 20.656 10.344 1 98.94 84 ALA A C 1
ATOM 632 O O . ALA A 1 84 ? 1.983 20.453 11.547 1 98.94 84 ALA A O 1
ATOM 633 N N . ILE A 1 85 ? 1.321 21.344 9.633 1 98.94 85 ILE A N 1
ATOM 634 C CA . ILE A 1 85 ? 0.018 21.797 10.117 1 98.94 85 ILE A CA 1
ATOM 635 C C . ILE A 1 85 ? -1.087 21.188 9.258 1 98.94 85 ILE A C 1
ATOM 637 O O . ILE A 1 85 ? -1.111 21.375 8.039 1 98.94 85 ILE A O 1
ATOM 641 N N . ASP A 1 86 ? -1.963 20.469 9.844 1 98.88 86 ASP A N 1
ATOM 642 C CA . ASP A 1 86 ? -3.049 19.844 9.102 1 98.88 86 ASP A CA 1
ATOM 643 C C . ASP A 1 86 ? -4.27 19.625 10 1 98.88 86 ASP A C 1
ATOM 645 O O . ASP A 1 86 ? -4.168 19.703 11.227 1 98.88 86 ASP A O 1
ATOM 649 N N . GLY A 1 87 ? -5.406 19.5 9.383 1 98.5 87 GLY A N 1
ATOM 650 C CA . GLY A 1 87 ? -6.625 19.172 10.109 1 98.5 87 GLY A CA 1
ATOM 651 C C . GLY A 1 87 ? -6.785 17.688 10.375 1 98.5 87 GLY A C 1
ATOM 652 O O . GLY A 1 87 ? -5.895 16.906 10.062 1 98.5 87 GLY A O 1
ATOM 653 N N . ALA A 1 88 ? -7.895 17.359 10.977 1 98.62 88 ALA A N 1
ATOM 654 C CA . ALA A 1 88 ? -8.312 15.984 11.211 1 98.62 88 ALA A CA 1
ATOM 655 C C . ALA A 1 88 ? -9.828 15.844 11.117 1 98.62 88 ALA A C 1
ATOM 657 O O . ALA A 1 88 ? -10.555 16.812 11.281 1 98.62 88 ALA A O 1
ATOM 658 N N . ASP A 1 89 ? -10.266 14.68 10.852 1 98.62 89 ASP A N 1
ATOM 659 C CA . ASP A 1 89 ? -11.695 14.383 10.789 1 98.62 89 ASP A CA 1
ATOM 660 C C . ASP A 1 89 ? -12.234 14.008 12.164 1 98.62 89 ASP A C 1
ATOM 662 O O . ASP A 1 89 ? -13.414 14.227 12.461 1 98.62 89 ASP A O 1
ATOM 666 N N . GLU A 1 90 ? -11.461 13.367 12.977 1 98.81 90 GLU A N 1
ATOM 667 C CA . GLU A 1 90 ? -11.719 13.031 14.375 1 98.81 90 GLU A CA 1
ATOM 668 C C . GLU A 1 90 ? -10.453 13.164 15.219 1 98.81 90 GLU A C 1
ATOM 670 O O . GLU A 1 90 ? -9.352 12.891 14.742 1 98.81 90 GLU A O 1
ATOM 675 N N . VAL A 1 91 ? -10.633 13.508 16.422 1 98.75 91 VAL A N 1
ATOM 676 C CA . VAL A 1 91 ? -9.57 13.492 17.438 1 98.75 91 VAL A CA 1
ATOM 677 C C . VAL A 1 91 ? -10.078 12.812 18.703 1 98.75 91 VAL A C 1
ATOM 679 O O . VAL A 1 91 ? -11.125 13.188 19.234 1 98.75 91 VAL A O 1
ATOM 682 N N . ASP A 1 92 ? -9.391 11.836 19.156 1 98.5 92 ASP A N 1
ATOM 683 C CA . ASP A 1 92 ? -9.789 11.195 20.391 1 98.5 92 ASP A CA 1
ATOM 684 C C . ASP A 1 92 ? -9.008 11.75 21.578 1 98.5 92 ASP A C 1
ATOM 686 O O . ASP A 1 92 ? -8.164 12.633 21.406 1 98.5 92 ASP A O 1
ATOM 690 N N . PRO A 1 93 ? -9.242 11.312 22.812 1 97.25 93 PRO A N 1
ATOM 691 C CA . PRO A 1 93 ? -8.602 11.906 23.984 1 97.25 93 PRO A CA 1
ATOM 692 C C . PRO A 1 93 ? -7.094 11.664 24.016 1 97.25 93 PRO A C 1
ATOM 694 O O . PRO A 1 93 ? -6.367 12.383 24.703 1 97.25 93 PRO A O 1
ATOM 697 N N . ASN A 1 94 ? -6.609 10.703 23.328 1 96.88 94 ASN A N 1
ATOM 698 C CA . ASN A 1 94 ? -5.18 10.406 23.281 1 96.88 94 ASN A CA 1
ATOM 699 C C . ASN A 1 94 ? -4.48 11.188 22.172 1 96.88 94 ASN A C 1
ATOM 701 O O . ASN A 1 94 ? -3.293 10.977 21.922 1 96.88 94 ASN A O 1
ATOM 705 N N . LEU A 1 95 ? -5.215 12.008 21.453 1 98.38 95 LEU A N 1
ATOM 706 C CA . LEU A 1 95 ? -4.746 12.805 20.312 1 98.38 95 LEU A CA 1
ATOM 707 C C . LEU A 1 95 ? -4.395 11.914 19.125 1 98.38 95 LEU A C 1
ATOM 709 O O . LEU A 1 95 ? -3.508 12.25 18.344 1 98.38 95 LEU A O 1
ATOM 713 N N . ASP A 1 96 ? -4.977 10.773 19.094 1 98.62 96 ASP A N 1
ATOM 714 C CA . ASP A 1 96 ? -5.02 10.023 17.844 1 98.62 96 ASP A CA 1
ATOM 715 C C . ASP A 1 96 ? -6.148 10.523 16.938 1 98.62 96 ASP A C 1
ATOM 717 O O . ASP A 1 96 ? -7.172 11.008 17.422 1 98.62 96 ASP A O 1
ATOM 721 N N . VAL A 1 97 ? -5.914 10.398 15.617 1 98.81 97 VAL A N 1
ATOM 722 C CA . VAL A 1 97 ? -6.875 11.094 14.766 1 98.81 97 VAL A CA 1
ATOM 723 C C . VAL A 1 97 ? -7.285 10.195 13.609 1 98.81 97 VAL A C 1
ATOM 725 O O . VAL A 1 97 ? -6.57 9.25 13.266 1 98.81 97 VAL A O 1
ATOM 728 N N . VAL A 1 98 ? -8.461 10.359 13.094 1 98.81 98 VAL A N 1
ATOM 729 C CA . VAL A 1 98 ? -8.875 9.914 11.766 1 98.81 98 VAL A CA 1
ATOM 730 C C . VAL A 1 98 ? -8.664 11.039 10.75 1 98.81 98 VAL A C 1
ATOM 732 O O . VAL A 1 98 ? -9.047 12.18 11 1 98.81 98 VAL A O 1
ATOM 735 N N . LYS A 1 99 ? -7.992 10.758 9.719 1 98.62 99 LYS A N 1
ATOM 736 C CA . LYS A 1 99 ? -7.797 11.695 8.617 1 98.62 99 LYS A CA 1
ATOM 737 C C . LYS A 1 99 ? -8.125 11.039 7.277 1 98.62 99 LYS A C 1
ATOM 739 O O . LYS A 1 99 ? -8.211 9.812 7.184 1 98.62 99 LYS A O 1
ATOM 744 N N . GLY A 1 100 ? -8.297 11.93 6.227 1 97.38 100 GLY A N 1
ATOM 745 C CA . GLY A 1 100 ? -8.336 11.398 4.875 1 97.38 100 GLY A CA 1
ATOM 746 C C . GLY A 1 100 ? -9.711 11.484 4.234 1 97.38 100 GLY A C 1
ATOM 747 O O . GLY A 1 100 ? -9.898 11.039 3.1 1 97.38 100 GLY A O 1
ATOM 748 N N . ARG A 1 101 ? -10.719 12.055 4.938 1 97.62 101 ARG A N 1
ATOM 749 C CA . ARG A 1 101 ? -12.039 12.18 4.324 1 97.62 101 ARG A CA 1
ATOM 750 C C . ARG A 1 101 ? -11.984 13.055 3.08 1 97.62 101 ARG A C 1
ATOM 752 O O . ARG A 1 101 ? -12.844 12.961 2.205 1 97.62 101 ARG A O 1
ATOM 759 N N . GLY A 1 102 ? -10.969 13.852 2.973 1 95.31 102 GLY A N 1
ATOM 760 C CA . GLY A 1 102 ? -10.766 14.641 1.771 1 95.31 102 GLY A CA 1
ATOM 761 C C . GLY A 1 102 ? -10.086 13.867 0.656 1 95.31 102 GLY A C 1
ATOM 762 O O . GLY A 1 102 ? -9.945 14.375 -0.461 1 95.31 102 GLY A O 1
ATOM 763 N N . GLY A 1 103 ? -9.57 12.688 0.928 1 96 103 GLY A N 1
ATOM 764 C CA . GLY A 1 103 ? -9.047 11.797 -0.097 1 96 103 GLY A CA 1
ATOM 765 C C . GLY A 1 103 ? -7.535 11.828 -0.2 1 96 103 GLY A C 1
ATOM 766 O O . GLY A 1 103 ? -6.953 11.141 -1.037 1 96 103 GLY A O 1
ATOM 767 N N . ALA A 1 104 ? -6.859 12.609 0.674 1 94.94 104 ALA A N 1
ATOM 768 C CA . ALA A 1 104 ? -5.414 12.766 0.567 1 94.94 104 ALA A CA 1
ATOM 769 C C . ALA A 1 104 ? -4.691 12.016 1.685 1 94.94 104 ALA A C 1
ATOM 771 O O . ALA A 1 104 ? -3.615 12.43 2.121 1 94.94 104 ALA A O 1
ATOM 772 N N . LEU A 1 105 ? -5.168 11.031 2.285 1 96.5 105 LEU A N 1
ATOM 773 C CA . LEU A 1 105 ? -4.738 10.352 3.502 1 96.5 105 LEU A CA 1
ATOM 774 C C . LEU A 1 105 ? -3.275 9.93 3.404 1 96.5 105 LEU A C 1
ATOM 776 O O . LEU A 1 105 ? -2.436 10.414 4.164 1 96.5 105 LEU A O 1
ATOM 780 N N . LEU A 1 106 ? -2.898 9.258 2.334 1 98.44 106 LEU A N 1
ATOM 781 C CA . LEU A 1 106 ? -1.538 8.734 2.287 1 98.44 106 LEU A CA 1
ATOM 782 C C . LEU A 1 106 ? -0.521 9.867 2.209 1 98.44 106 LEU A C 1
ATOM 784 O O . LEU A 1 106 ? 0.459 9.883 2.959 1 98.44 106 LEU A O 1
ATOM 788 N N . ARG A 1 107 ? -0.754 10.828 1.287 1 98.44 107 ARG A N 1
ATOM 789 C CA . ARG A 1 107 ? 0.195 11.93 1.128 1 98.44 107 ARG A CA 1
ATOM 790 C C . ARG A 1 107 ? 0.302 12.75 2.408 1 98.44 107 ARG A C 1
ATOM 792 O O . ARG A 1 107 ? 1.396 13.164 2.793 1 98.44 107 ARG A O 1
ATOM 799 N N . GLU A 1 108 ? -0.845 12.969 3.057 1 98.62 108 GLU A N 1
ATOM 800 C CA . GLU A 1 108 ? -0.835 13.641 4.352 1 98.62 108 GLU A CA 1
ATOM 801 C C . GLU A 1 108 ? 0.022 12.883 5.363 1 98.62 108 GLU A C 1
ATOM 803 O O . GLU A 1 108 ? 0.864 13.477 6.039 1 98.62 108 GLU A O 1
ATOM 808 N N . LYS A 1 109 ? -0.2 11.609 5.453 1 98.69 109 LYS A N 1
ATOM 809 C CA . LYS A 1 109 ? 0.521 10.797 6.426 1 98.69 109 LYS A CA 1
ATOM 810 C C . LYS A 1 109 ? 2.027 10.852 6.188 1 98.69 109 LYS A C 1
ATOM 812 O O . LYS A 1 109 ? 2.805 11 7.133 1 98.69 109 LYS A O 1
ATOM 817 N N . MET A 1 110 ? 2.439 10.75 4.91 1 98.69 110 MET A N 1
ATOM 818 C CA . MET A 1 110 ? 3.857 10.781 4.562 1 98.69 110 MET A CA 1
ATOM 819 C C . MET A 1 110 ? 4.496 12.094 4.984 1 98.69 110 MET A C 1
ATOM 821 O O . MET A 1 110 ? 5.566 12.102 5.598 1 98.69 110 MET A O 1
ATOM 825 N N . VAL A 1 111 ? 3.861 13.188 4.707 1 98.69 111 VAL A N 1
ATOM 826 C CA . VAL A 1 111 ? 4.398 14.508 5.02 1 98.69 111 VAL A CA 1
ATOM 827 C C . VAL A 1 111 ? 4.418 14.719 6.535 1 98.69 111 VAL A C 1
ATOM 829 O O . VAL A 1 111 ? 5.422 15.164 7.094 1 98.69 111 VAL A O 1
ATOM 832 N N . GLU A 1 112 ? 3.334 14.352 7.191 1 98.75 112 GLU A N 1
ATOM 833 C CA . GLU A 1 112 ? 3.201 14.578 8.625 1 98.75 112 GLU A CA 1
ATOM 834 C C . GLU A 1 112 ? 4.145 13.68 9.422 1 98.75 112 GLU A C 1
ATOM 836 O O . GLU A 1 112 ? 4.707 14.102 10.43 1 98.75 112 GLU A O 1
ATOM 841 N N . MET A 1 113 ? 4.352 12.492 8.938 1 98.06 113 MET A N 1
ATOM 842 C CA . MET A 1 113 ? 5.293 11.586 9.586 1 98.06 113 MET A CA 1
ATOM 843 C C . MET A 1 113 ? 6.723 12.094 9.453 1 98.06 113 MET A C 1
ATOM 845 O O . MET A 1 113 ? 7.566 11.828 10.312 1 98.06 113 MET A O 1
ATOM 849 N N . ALA A 1 114 ? 7.012 12.844 8.438 1 98.31 114 ALA A N 1
ATOM 850 C CA . ALA A 1 114 ? 8.352 13.344 8.156 1 98.31 114 ALA A CA 1
ATOM 851 C C . ALA A 1 114 ? 8.633 14.625 8.93 1 98.31 114 ALA A C 1
ATOM 853 O O . ALA A 1 114 ? 9.727 15.195 8.828 1 98.31 114 ALA A O 1
ATOM 854 N N . SER A 1 115 ? 7.719 15.078 9.742 1 98.62 115 SER A N 1
ATOM 855 C CA . SER A 1 115 ? 7.855 16.375 10.414 1 98.62 115 SER A CA 1
ATOM 856 C C . SER A 1 115 ? 8.352 16.203 11.844 1 98.62 115 SER A C 1
ATOM 858 O O . SER A 1 115 ? 8.023 15.211 12.508 1 98.62 115 SER A O 1
ATOM 860 N N . ASP A 1 116 ? 9.148 17.156 12.312 1 98.38 116 ASP A N 1
ATOM 861 C CA . ASP A 1 116 ? 9.578 17.172 13.711 1 98.38 116 ASP A CA 1
ATOM 862 C C . ASP A 1 116 ? 8.383 17.375 14.648 1 98.38 116 ASP A C 1
ATOM 864 O O . ASP A 1 116 ? 8.312 16.766 15.711 1 98.38 116 ASP A O 1
ATOM 868 N N . ILE A 1 117 ? 7.496 18.266 14.227 1 98.44 117 ILE A N 1
ATOM 869 C CA . ILE A 1 117 ? 6.293 18.562 15 1 98.44 117 ILE A CA 1
ATOM 870 C C . ILE A 1 117 ? 5.07 18.531 14.086 1 98.44 117 ILE A C 1
ATOM 872 O O . ILE A 1 117 ? 5.062 19.172 13.031 1 98.44 117 ILE A O 1
ATOM 876 N N . PHE A 1 118 ? 4.098 17.734 14.438 1 98.81 118 PHE A N 1
ATOM 877 C CA . PHE A 1 118 ? 2.805 17.734 13.766 1 98.81 118 PHE A CA 1
ATOM 878 C C . PHE A 1 118 ? 1.755 18.453 14.609 1 98.81 118 PHE A C 1
ATOM 880 O O . PHE A 1 118 ? 1.37 17.953 15.672 1 98.81 118 PHE A O 1
ATOM 887 N N . VAL A 1 119 ? 1.298 19.594 14.125 1 98.88 119 VAL A N 1
ATOM 888 C CA . VAL A 1 119 ? 0.256 20.391 14.758 1 98.88 119 VAL A CA 1
ATOM 889 C C . VAL A 1 119 ? -1.09 20.109 14.094 1 98.88 119 VAL A C 1
ATOM 891 O O . VAL A 1 119 ? -1.325 20.531 12.953 1 98.88 119 VAL A O 1
ATOM 894 N N . CYS A 1 120 ? -1.933 19.453 14.836 1 98.88 120 CYS A N 1
ATOM 895 C CA . CYS A 1 120 ? -3.291 19.172 14.383 1 98.88 120 CYS A CA 1
ATOM 896 C C . CYS A 1 120 ? -4.234 20.312 14.766 1 98.88 120 CYS A C 1
ATOM 898 O O . CYS A 1 120 ? -4.223 20.781 15.906 1 98.88 120 CYS A O 1
ATOM 900 N N . ILE A 1 121 ? -5.035 20.766 13.812 1 98.94 121 ILE A N 1
ATOM 901 C CA . ILE A 1 121 ? -5.941 21.875 14.055 1 98.94 121 ILE A CA 1
ATOM 902 C C . ILE A 1 121 ? -7.379 21.453 13.75 1 98.94 121 ILE A C 1
ATOM 904 O O . ILE A 1 121 ? -7.676 21 12.641 1 98.94 121 ILE A O 1
ATOM 908 N N . VAL A 1 122 ? -8.266 21.672 14.742 1 98.62 122 VAL A N 1
ATOM 909 C CA . VAL A 1 122 ? -9.656 21.266 14.547 1 98.62 122 VAL A CA 1
ATOM 910 C C . VAL A 1 122 ? -10.578 22.25 15.25 1 98.62 122 VAL A C 1
ATOM 912 O O . VAL A 1 122 ? -10.148 23.016 16.109 1 98.62 122 VAL A O 1
ATOM 915 N N . ASP A 1 123 ? -11.812 22.328 14.797 1 97.62 123 ASP A N 1
ATOM 916 C CA . ASP A 1 123 ? -12.844 22.844 15.68 1 97.62 123 ASP A CA 1
ATOM 917 C C . ASP A 1 123 ? -13.367 21.766 16.625 1 97.62 123 ASP A C 1
ATOM 919 O O . ASP A 1 123 ? -13.172 20.578 16.375 1 97.62 123 ASP A O 1
ATOM 923 N N . ASP A 1 124 ? -14.031 22.109 17.625 1 96.25 124 ASP A N 1
ATOM 924 C CA . ASP A 1 124 ? -14.328 21.188 18.719 1 96.25 124 ASP A CA 1
ATOM 925 C C . ASP A 1 124 ? -15.359 20.156 18.297 1 96.25 124 ASP A C 1
ATOM 927 O O . ASP A 1 124 ? -15.555 19.156 18.984 1 96.25 124 ASP A O 1
ATOM 931 N N . SER A 1 125 ? -16.047 20.297 17.125 1 96.38 125 SER A N 1
ATOM 932 C CA . SER A 1 125 ? -16.984 19.281 16.609 1 96.38 125 SER A CA 1
ATOM 933 C C . SER A 1 125 ? -16.25 18.016 16.188 1 96.38 125 SER A C 1
ATOM 935 O O . SER A 1 125 ? -16.875 16.984 15.977 1 96.38 125 SER A O 1
ATOM 937 N N . LYS A 1 126 ? -14.906 18.078 16.047 1 97.88 126 LYS A N 1
ATOM 938 C CA . LYS A 1 126 ? -14.125 16.938 15.578 1 97.88 126 LYS A CA 1
ATOM 939 C C . LYS A 1 126 ? -13.703 16.031 16.734 1 97.88 126 LYS A C 1
ATOM 941 O O . LYS A 1 126 ? -13.125 14.969 16.531 1 97.88 126 LYS A O 1
ATOM 946 N N . MET A 1 127 ? -13.961 16.516 17.938 1 98.06 127 MET A N 1
ATOM 947 C CA . MET A 1 127 ? -13.578 15.719 19.109 1 98.06 127 MET A CA 1
ATOM 948 C C . MET A 1 127 ? -14.539 14.547 19.312 1 98.06 127 MET A C 1
ATOM 950 O O . MET A 1 127 ? -15.758 14.727 19.266 1 98.06 127 MET A O 1
ATOM 954 N N . VAL A 1 128 ? -14.008 13.375 19.484 1 98.69 128 VAL A N 1
ATOM 955 C CA . VAL A 1 128 ? -14.781 12.164 19.75 1 98.69 128 VAL A CA 1
ATOM 956 C C . VAL A 1 128 ? -14.25 11.461 20.984 1 98.69 128 VAL A C 1
ATOM 958 O O . VAL A 1 128 ? -13.102 11.68 21.391 1 98.69 128 VAL A O 1
ATOM 961 N N . SER A 1 129 ? -15.07 10.57 21.609 1 98.25 129 SER A N 1
ATOM 962 C CA . SER A 1 129 ? -14.641 9.797 22.766 1 98.25 129 SER A CA 1
ATOM 963 C C . SER A 1 129 ? -13.695 8.672 22.375 1 98.25 129 SER A C 1
ATOM 965 O O . SER A 1 129 ? -12.883 8.219 23.188 1 98.25 129 SER A O 1
ATOM 967 N N . GLY A 1 130 ? -13.82 8.203 21.156 1 98.44 130 GLY A N 1
ATOM 968 C CA . GLY A 1 130 ? -12.992 7.211 20.5 1 98.44 130 GLY A CA 1
ATOM 969 C C . GLY A 1 130 ? -13.062 7.289 18.984 1 98.44 130 GLY A C 1
ATOM 970 O O . GLY A 1 130 ? -14.094 7.668 18.422 1 98.44 130 GLY A O 1
ATOM 971 N N . LEU A 1 131 ? -12.023 6.914 18.344 1 98.56 131 LEU A N 1
ATOM 972 C CA . LEU A 1 131 ? -12.016 6.992 16.875 1 98.56 131 LEU A CA 1
ATOM 973 C C . LEU A 1 131 ? -13.141 6.148 16.281 1 98.56 131 LEU A C 1
ATOM 975 O O . LEU A 1 131 ? -13.406 5.043 16.75 1 98.56 131 LEU A O 1
ATOM 979 N N . GLY A 1 132 ? -13.68 6.605 15.203 1 97.81 132 GLY A N 1
ATOM 980 C CA . GLY A 1 132 ? -14.883 6 14.648 1 97.81 132 GLY A CA 1
ATOM 981 C C . GLY A 1 132 ? -16.156 6.465 15.328 1 97.81 132 GLY A C 1
ATOM 982 O O . GLY A 1 132 ? -17.25 6.121 14.891 1 97.81 132 GLY A O 1
ATOM 983 N N . GLY A 1 133 ? -16.078 7.309 16.312 1 97.31 133 GLY A N 1
ATOM 984 C CA . GLY A 1 133 ? -17.219 7.688 17.156 1 97.31 133 GLY A CA 1
ATOM 985 C C . GLY A 1 133 ? -18.156 8.664 16.469 1 97.31 133 GLY A C 1
ATOM 986 O O . GLY A 1 133 ? -19.297 8.836 16.891 1 97.31 133 GLY A O 1
ATOM 987 N N . SER A 1 134 ? -17.734 9.367 15.492 1 97.44 134 SER A N 1
ATOM 988 C CA . SER A 1 134 ? -18.594 10.305 14.773 1 97.44 134 SER A CA 1
ATOM 989 C C . SER A 1 134 ? -19.578 9.57 13.875 1 97.44 134 SER A C 1
ATOM 991 O O . SER A 1 134 ? -20.547 10.164 13.383 1 97.44 134 SER A O 1
ATOM 993 N N . LYS A 1 135 ? -19.281 8.289 13.594 1 97.31 135 LYS A N 1
ATOM 994 C CA . LYS A 1 135 ? -20.062 7.422 12.711 1 97.31 135 LYS A CA 1
ATOM 995 C C . LYS A 1 135 ? -19.859 7.812 11.25 1 97.31 135 LYS A C 1
ATOM 997 O O . LYS A 1 135 ? -20.547 7.285 10.367 1 97.31 135 LYS A O 1
ATOM 1002 N N . LEU A 1 136 ? -19 8.711 11.016 1 98.25 136 LEU A N 1
ATOM 1003 C CA . LEU A 1 136 ? -18.625 9.078 9.648 1 98.25 136 LEU A CA 1
ATOM 1004 C C . LEU A 1 136 ? -17.438 8.258 9.172 1 98.25 136 LEU A C 1
ATOM 1006 O O . LEU A 1 136 ? -16.953 7.387 9.891 1 98.25 136 LEU A O 1
ATOM 1010 N N . ALA A 1 137 ? -16.969 8.516 7.996 1 98.56 137 ALA A N 1
ATOM 1011 C CA . ALA A 1 137 ? -16.062 7.629 7.25 1 98.56 137 ALA A CA 1
ATOM 1012 C C . ALA A 1 137 ? -14.695 7.555 7.91 1 98.56 137 ALA A C 1
ATOM 1014 O O . ALA A 1 137 ? -14.117 8.578 8.281 1 98.56 137 ALA A O 1
ATOM 1015 N N . MET A 1 138 ? -14.203 6.41 8.156 1 98.75 138 MET A N 1
ATOM 1016 C CA . MET A 1 138 ? -12.789 6.098 8.305 1 98.75 138 MET A CA 1
ATOM 1017 C C . MET A 1 138 ? -12.219 5.508 7.012 1 98.75 138 MET A C 1
ATOM 1019 O O . MET A 1 138 ? -12.531 4.371 6.656 1 98.75 138 MET A O 1
ATOM 1023 N N . PRO A 1 139 ? -11.43 6.27 6.297 1 98.88 139 PRO A N 1
ATOM 1024 C CA . PRO A 1 139 ? -11.062 5.871 4.938 1 98.88 139 PRO A CA 1
ATOM 1025 C C . PRO A 1 139 ? -9.906 4.879 4.906 1 98.88 139 PRO A C 1
ATOM 1027 O O . PRO A 1 139 ? -8.992 4.969 5.727 1 98.88 139 PRO A O 1
ATOM 1030 N N . VAL A 1 140 ? -9.961 3.988 4.016 1 98.94 140 VAL A N 1
ATOM 1031 C CA . VAL A 1 140 ? -8.891 3.057 3.666 1 98.94 140 VAL A CA 1
ATOM 1032 C C . VAL A 1 140 ? -8.578 3.16 2.174 1 98.94 140 VAL A C 1
ATOM 1034 O O . VAL A 1 140 ? -9.469 2.982 1.337 1 98.94 140 VAL A O 1
ATOM 1037 N N . GLU A 1 141 ? -7.352 3.533 1.86 1 98.94 141 GLU A N 1
ATOM 1038 C CA . GLU A 1 141 ? -6.914 3.596 0.469 1 98.94 141 GLU A CA 1
ATOM 1039 C C . GLU A 1 141 ? -6.496 2.219 -0.038 1 98.94 141 GLU A C 1
ATOM 1041 O O . GLU A 1 141 ? -5.695 1.533 0.602 1 98.94 141 GLU A O 1
ATOM 1046 N N . ILE A 1 142 ? -7.066 1.763 -1.182 1 98.88 142 ILE A N 1
ATOM 1047 C CA . ILE A 1 142 ? -6.816 0.433 -1.728 1 98.88 142 ILE A CA 1
ATOM 1048 C C . ILE A 1 142 ? -6.52 0.536 -3.221 1 98.88 142 ILE A C 1
ATOM 1050 O O . ILE A 1 142 ? -6.93 1.495 -3.879 1 98.88 142 ILE A O 1
ATOM 1054 N N . VAL A 1 143 ? -5.758 -0.434 -3.734 1 98.75 143 VAL A N 1
ATOM 1055 C CA . VAL A 1 143 ? -5.531 -0.463 -5.176 1 98.75 143 VAL A CA 1
ATOM 1056 C C . VAL A 1 143 ? -6.844 -0.747 -5.898 1 98.75 143 VAL A C 1
ATOM 1058 O O . VAL A 1 143 ? -7.781 -1.29 -5.309 1 98.75 143 VAL A O 1
ATOM 1061 N N . GLN A 1 144 ? -6.941 -0.387 -7.188 1 98.44 144 GLN A N 1
ATOM 1062 C CA . GLN A 1 144 ? -8.141 -0.598 -7.992 1 98.44 144 GLN A CA 1
ATOM 1063 C C . GLN A 1 144 ? -8.336 -2.078 -8.312 1 98.44 144 GLN A C 1
ATOM 1065 O O . GLN A 1 144 ? -9.469 -2.559 -8.383 1 98.44 144 GLN A O 1
ATOM 1070 N N . PHE A 1 145 ? -7.23 -2.848 -8.516 1 97.81 145 PHE A N 1
ATOM 1071 C CA . PHE A 1 145 ? -7.27 -4.258 -8.891 1 97.81 145 PHE A CA 1
ATOM 1072 C C . PHE A 1 145 ? -8.055 -5.066 -7.867 1 97.81 145 PHE A C 1
ATOM 1074 O O . PHE A 1 145 ? -7.703 -5.094 -6.688 1 97.81 145 PHE A O 1
ATOM 1081 N N . CYS A 1 146 ? -9.203 -5.633 -8.344 1 98.44 146 CYS A N 1
ATOM 1082 C CA . CYS A 1 146 ? -10.047 -6.492 -7.516 1 98.44 146 CYS A CA 1
ATOM 1083 C C . CYS A 1 146 ? -10.453 -5.781 -6.23 1 98.44 146 CYS A C 1
ATOM 1085 O O . CYS A 1 146 ? -10.312 -6.336 -5.141 1 98.44 146 CYS A O 1
ATOM 1087 N N . HIS A 1 147 ? -10.938 -4.543 -6.379 1 98.75 147 HIS A N 1
ATOM 1088 C CA . HIS A 1 147 ? -11.281 -3.703 -5.238 1 98.75 147 HIS A CA 1
ATOM 1089 C C . HIS A 1 147 ? -12.477 -4.266 -4.477 1 98.75 147 HIS A C 1
ATOM 1091 O O . HIS A 1 147 ? -12.578 -4.098 -3.258 1 98.75 147 HIS A O 1
ATOM 1097 N N . LYS A 1 148 ? -13.438 -4.961 -5.172 1 98.69 148 LYS A N 1
ATOM 1098 C CA . LYS A 1 148 ? -14.57 -5.562 -4.469 1 98.69 148 LYS A CA 1
ATOM 1099 C C . LYS A 1 148 ? -14.109 -6.676 -3.531 1 98.69 148 LYS A C 1
ATOM 1101 O O . LYS A 1 148 ? -14.641 -6.828 -2.432 1 98.69 148 LYS A O 1
ATOM 1106 N N . TYR A 1 149 ? -13.18 -7.41 -3.998 1 98.69 149 TYR A N 1
ATOM 1107 C CA . TYR A 1 149 ? -12.57 -8.453 -3.178 1 98.69 149 TYR A CA 1
ATOM 1108 C C . TYR A 1 149 ? -11.922 -7.852 -1.933 1 98.69 149 TYR A C 1
ATOM 1110 O O . TYR A 1 149 ? -12.148 -8.328 -0.819 1 98.69 149 TYR A O 1
ATOM 1118 N N . THR A 1 150 ? -11.102 -6.809 -2.074 1 98.75 150 THR A N 1
ATOM 1119 C CA . THR A 1 150 ? -10.445 -6.145 -0.954 1 98.75 150 THR A CA 1
ATOM 1120 C C . THR A 1 150 ? -11.484 -5.562 0.008 1 98.75 150 THR A C 1
ATOM 1122 O O . THR A 1 150 ? -11.344 -5.691 1.226 1 98.75 150 THR A O 1
ATOM 1125 N N . LEU A 1 151 ? -12.531 -4.914 -0.581 1 98.69 151 LEU A N 1
ATOM 1126 C CA . LEU A 1 151 ? -13.609 -4.363 0.231 1 98.69 151 LEU A CA 1
ATOM 1127 C C . LEU A 1 151 ? -14.266 -5.445 1.086 1 98.69 151 LEU A C 1
ATOM 1129 O O . LEU A 1 151 ? -14.508 -5.238 2.277 1 98.69 151 LEU A O 1
ATOM 1133 N N . SER A 1 152 ? -14.539 -6.605 0.505 1 97.88 152 SER A N 1
ATOM 1134 C CA . SER A 1 152 ? -15.156 -7.719 1.223 1 97.88 152 SER A CA 1
ATOM 1135 C C . SER A 1 152 ? -14.266 -8.195 2.365 1 97.88 152 SER A C 1
ATOM 1137 O O . SER A 1 152 ? -14.75 -8.438 3.475 1 97.88 152 SER A O 1
ATOM 1139 N N . ARG A 1 153 ? -13.008 -8.312 2.141 1 97.81 153 ARG A N 1
ATOM 1140 C CA . ARG A 1 153 ? -12.078 -8.758 3.17 1 97.81 153 ARG A CA 1
ATOM 1141 C C . ARG A 1 153 ? -11.977 -7.746 4.305 1 97.81 153 ARG A C 1
ATOM 1143 O O . ARG A 1 153 ? -11.93 -8.117 5.477 1 97.81 153 ARG A O 1
ATOM 1150 N N . LEU A 1 154 ? -11.93 -6.441 3.973 1 98.19 154 LEU A N 1
ATOM 1151 C CA . LEU A 1 154 ? -11.914 -5.379 4.973 1 98.19 154 LEU A CA 1
ATOM 1152 C C . LEU A 1 154 ? -13.117 -5.492 5.902 1 98.19 154 LEU A C 1
ATOM 1154 O O . LEU A 1 154 ? -12.969 -5.41 7.125 1 98.19 154 LEU A O 1
ATOM 1158 N N . SER A 1 155 ? -14.258 -5.715 5.32 1 96.94 155 SER A N 1
ATOM 1159 C CA . SER A 1 155 ? -15.5 -5.746 6.082 1 96.94 155 SER A CA 1
ATOM 1160 C C . SER A 1 155 ? -15.547 -6.949 7.02 1 96.94 155 SER A C 1
ATOM 1162 O O . SER A 1 155 ? -16.328 -6.973 7.969 1 96.94 155 SER A O 1
ATOM 1164 N N . LYS A 1 156 ? -14.695 -7.953 6.828 1 96.88 156 LYS A N 1
ATOM 1165 C CA . LYS A 1 156 ? -14.758 -9.203 7.582 1 96.88 156 LYS A CA 1
ATOM 1166 C C . LYS A 1 156 ? -13.68 -9.25 8.656 1 96.88 156 LYS A C 1
ATOM 1168 O O . LYS A 1 156 ? -13.633 -10.188 9.453 1 96.88 156 LYS A O 1
ATOM 1173 N N . LEU A 1 157 ? -12.828 -8.242 8.695 1 97.94 157 LEU A N 1
ATOM 1174 C CA . LEU A 1 157 ? -11.812 -8.195 9.742 1 97.94 157 LEU A CA 1
ATOM 1175 C C . LEU A 1 157 ? -12.461 -8.125 11.125 1 97.94 157 LEU A C 1
ATOM 1177 O O . LEU A 1 157 ? -13.359 -7.312 11.344 1 97.94 157 LEU A O 1
ATOM 1181 N N . LYS A 1 158 ? -11.953 -8.891 12.031 1 97.81 158 LYS A N 1
ATOM 1182 C CA . LYS A 1 158 ? -12.477 -8.898 13.391 1 97.81 158 LYS A CA 1
ATOM 1183 C C . LYS A 1 158 ? -12.172 -7.582 14.102 1 97.81 158 LYS A C 1
ATOM 1185 O O . LYS A 1 158 ? -12.953 -7.133 14.945 1 97.81 158 LYS A O 1
ATOM 1190 N N . GLU A 1 159 ? -11.07 -6.957 13.773 1 97.69 159 GLU A N 1
ATOM 1191 C CA . GLU A 1 159 ? -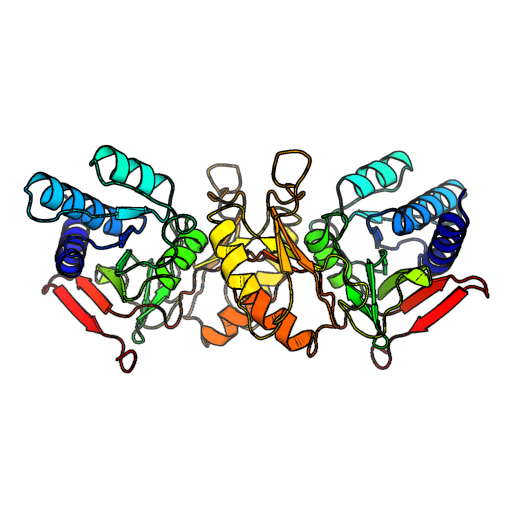10.578 -5.746 14.43 1 97.69 159 GLU A CA 1
ATOM 1192 C C . GLU A 1 159 ? -11.445 -4.539 14.07 1 97.69 159 GLU A C 1
ATOM 1194 O O . GLU A 1 159 ? -11.367 -3.5 14.734 1 97.69 159 GLU A O 1
ATOM 1199 N N . VAL A 1 160 ? -12.281 -4.684 13 1 96.75 160 VAL A N 1
ATOM 1200 C CA . VAL A 1 160 ? -13.195 -3.607 12.633 1 96.75 160 VAL A CA 1
ATOM 1201 C C . VAL A 1 160 ? -14.625 -4.137 12.586 1 96.75 160 VAL A C 1
ATOM 1203 O O . VAL A 1 160 ? -15.445 -3.66 11.797 1 96.75 160 VAL A O 1
ATOM 1206 N N . ALA A 1 161 ? -14.852 -5.152 13.352 1 92.75 161 ALA A N 1
ATOM 1207 C CA . ALA A 1 161 ? -16.172 -5.777 13.375 1 92.75 161 ALA A CA 1
ATOM 1208 C C . ALA A 1 161 ? -17.266 -4.75 13.672 1 92.75 161 ALA A C 1
ATOM 1210 O O . ALA A 1 161 ? -17.078 -3.865 14.516 1 92.75 161 ALA A O 1
ATOM 1211 N N . GLY A 1 162 ? -18.375 -4.859 12.953 1 87.5 162 GLY A N 1
ATOM 1212 C CA . GLY A 1 162 ? -19.5 -3.973 13.172 1 87.5 162 GLY A CA 1
ATOM 1213 C C . GLY A 1 162 ? -19.531 -2.791 12.219 1 87.5 162 GLY A C 1
ATOM 1214 O O . GLY A 1 162 ? -20.516 -2.062 12.156 1 87.5 162 GLY A O 1
ATOM 1215 N N . CYS A 1 163 ? -18.469 -2.676 11.484 1 95.06 163 CYS A N 1
ATOM 1216 C CA . CYS A 1 163 ? -18.438 -1.538 10.57 1 95.06 163 CYS A CA 1
ATOM 1217 C C . CYS A 1 163 ? -19.156 -1.867 9.266 1 95.06 163 CYS A C 1
ATOM 1219 O O . CYS A 1 163 ? -19.359 -3.039 8.953 1 95.06 163 CYS A O 1
ATOM 1221 N N . GLU A 1 164 ? -19.672 -0.864 8.633 1 97.88 164 GLU A N 1
ATOM 1222 C CA . GLU A 1 164 ? -20.109 -0.944 7.246 1 97.88 164 GLU A CA 1
ATOM 1223 C C . GLU A 1 164 ? -19.031 -0.416 6.297 1 97.88 164 GLU A C 1
ATOM 1225 O O . GLU A 1 164 ? -18.516 0.681 6.496 1 97.88 164 GLU A O 1
ATOM 1230 N N . ALA A 1 165 ? -18.703 -1.204 5.293 1 98.5 165 ALA A N 1
ATOM 1231 C CA . ALA A 1 165 ? -17.703 -0.813 4.309 1 98.5 165 ALA A CA 1
ATOM 1232 C C . ALA A 1 165 ? -18.359 -0.423 2.984 1 98.5 165 ALA A C 1
ATOM 1234 O O . ALA A 1 165 ? -19.234 -1.134 2.482 1 98.5 165 ALA A O 1
ATOM 1235 N N . LYS A 1 166 ? -17.953 0.75 2.453 1 98.69 166 LYS A N 1
ATOM 1236 C CA . LYS A 1 166 ? -18.484 1.215 1.179 1 98.69 166 LYS A CA 1
ATOM 1237 C C . LYS A 1 166 ? -17.391 1.804 0.3 1 98.69 166 LYS A C 1
ATOM 1239 O O . LYS A 1 166 ? -16.531 2.539 0.785 1 98.69 166 LYS A O 1
ATOM 1244 N N . LEU A 1 167 ? -17.422 1.418 -0.985 1 98.88 167 LEU A N 1
ATOM 1245 C CA . LEU A 1 167 ? -16.547 2.084 -1.938 1 98.88 167 LEU A CA 1
ATOM 1246 C C . LEU A 1 167 ? -16.922 3.557 -2.084 1 98.88 167 LEU A C 1
ATOM 1248 O O . LEU A 1 167 ? -18.094 3.889 -2.291 1 98.88 167 LEU A O 1
ATOM 1252 N N . ARG A 1 168 ? -15.961 4.48 -1.844 1 98.88 168 ARG A N 1
ATOM 1253 C CA . ARG A 1 168 ? -16.219 5.902 -2.055 1 98.88 168 ARG A CA 1
ATOM 1254 C C . ARG A 1 168 ? -16.469 6.199 -3.529 1 98.88 168 ARG A C 1
ATOM 1256 O O . ARG A 1 168 ? -15.719 5.738 -4.395 1 98.88 168 ARG A O 1
ATOM 1263 N N . MET A 1 169 ? -17.438 6.957 -3.809 1 98.75 169 MET A N 1
ATOM 1264 C CA . MET A 1 169 ? -17.828 7.273 -5.18 1 98.75 169 MET A CA 1
ATOM 1265 C C . MET A 1 169 ? -17.641 8.758 -5.473 1 98.75 169 MET A C 1
ATOM 1267 O O . MET A 1 169 ? -17.688 9.586 -4.562 1 98.75 169 MET A O 1
ATOM 1271 N N . ALA A 1 170 ? -17.25 9.109 -6.621 1 97.75 170 ALA A N 1
ATOM 1272 C CA . ALA A 1 170 ? -17.328 10.43 -7.238 1 97.75 170 ALA A CA 1
ATOM 1273 C C . ALA A 1 170 ? -18.344 10.445 -8.375 1 97.75 170 ALA A C 1
ATOM 1275 O O . ALA A 1 170 ? -18 10.188 -9.531 1 97.75 170 ALA A O 1
ATOM 1276 N N . GLY A 1 171 ? -19.625 10.867 -8.078 1 97.19 171 GLY A N 1
ATOM 1277 C CA . GLY A 1 171 ? -20.719 10.625 -9.016 1 97.19 171 GLY A CA 1
ATOM 1278 C C . GLY A 1 171 ? -20.984 9.156 -9.25 1 97.19 171 GLY A C 1
ATOM 1279 O O . GLY A 1 171 ? -21.219 8.406 -8.305 1 97.19 171 GLY A O 1
ATOM 1280 N N . ASP A 1 172 ? -20.906 8.734 -10.461 1 97.44 172 ASP A N 1
ATOM 1281 C CA . ASP A 1 172 ? -21.25 7.355 -10.805 1 97.44 172 ASP A CA 1
ATOM 1282 C C . ASP A 1 172 ? -20 6.496 -10.938 1 97.44 172 ASP A C 1
ATOM 1284 O O . ASP A 1 172 ? -20.094 5.316 -11.289 1 97.44 172 ASP A O 1
ATOM 1288 N N . LYS A 1 173 ? -18.859 7.055 -10.609 1 98.25 173 LYS A N 1
ATOM 1289 C CA . LYS A 1 173 ? -17.594 6.32 -10.688 1 98.25 173 LYS A CA 1
ATOM 1290 C C . LYS A 1 173 ? -16.875 6.312 -9.344 1 98.25 173 LYS A C 1
ATOM 1292 O O . LYS A 1 173 ? -17.078 7.211 -8.523 1 98.25 173 LYS A O 1
ATOM 1297 N N . PRO A 1 174 ? -16.094 5.285 -9.133 1 98.75 174 PRO A N 1
ATOM 1298 C CA . PRO A 1 174 ? -15.305 5.309 -7.906 1 98.75 174 PRO A CA 1
ATOM 1299 C C . PRO A 1 174 ? -14.422 6.551 -7.805 1 98.75 174 PRO A C 1
ATOM 1301 O O . PRO A 1 174 ? -13.859 7 -8.805 1 98.75 174 PRO A O 1
ATOM 1304 N N . TYR A 1 175 ? -14.391 7.125 -6.641 1 98.69 175 TYR A N 1
ATOM 1305 C CA . TYR A 1 175 ? -13.438 8.195 -6.375 1 98.69 175 TYR A CA 1
ATOM 1306 C C . TYR A 1 175 ? -12.008 7.711 -6.57 1 98.69 175 TYR A C 1
ATOM 1308 O O . TYR A 1 175 ? -11.633 6.641 -6.086 1 98.69 175 TYR A O 1
ATOM 1316 N N . VAL A 1 176 ? -11.164 8.398 -7.324 1 98.44 176 VAL A N 1
ATOM 1317 C CA . VAL A 1 176 ? -9.766 8.055 -7.562 1 98.44 176 VAL A CA 1
ATOM 1318 C C . VAL A 1 176 ? -8.859 9.055 -6.852 1 98.44 176 VAL A C 1
ATOM 1320 O O . VAL A 1 176 ? -8.984 10.266 -7.043 1 98.44 176 VAL A O 1
ATOM 1323 N N . THR A 1 177 ? -7.996 8.602 -5.957 1 97.94 177 THR A N 1
ATOM 1324 C CA . THR A 1 177 ? -7.09 9.453 -5.195 1 97.94 177 THR A CA 1
ATOM 1325 C C . THR A 1 177 ? -5.992 10.016 -6.094 1 97.94 177 THR A C 1
ATOM 1327 O O . THR A 1 177 ? -5.852 9.602 -7.246 1 97.94 177 THR A O 1
ATOM 1330 N N . ASP A 1 178 ? -5.176 10.906 -5.547 1 95.88 178 ASP A N 1
ATOM 1331 C CA . ASP A 1 178 ? -4.031 11.477 -6.254 1 95.88 178 ASP A CA 1
ATOM 1332 C C . ASP A 1 178 ? -2.994 10.398 -6.57 1 95.88 178 ASP A C 1
ATOM 1334 O O . ASP A 1 178 ? -2.1 10.617 -7.387 1 95.88 178 ASP A O 1
ATOM 1338 N N . ASN A 1 179 ? -3.113 9.219 -5.961 1 97.38 179 ASN A N 1
ATOM 1339 C CA . ASN A 1 179 ? -2.191 8.109 -6.176 1 97.38 179 ASN A CA 1
ATOM 1340 C C . ASN A 1 179 ? -2.795 7.051 -7.094 1 97.38 179 ASN A C 1
ATOM 1342 O O . ASN A 1 179 ? -2.295 5.926 -7.168 1 97.38 179 ASN A O 1
ATOM 1346 N N . SER A 1 180 ? -3.934 7.336 -7.734 1 97.69 180 SER A N 1
ATOM 1347 C CA . SER A 1 180 ? -4.621 6.453 -8.672 1 97.69 180 SER A CA 1
ATOM 1348 C C . SER A 1 180 ? -5.199 5.234 -7.953 1 97.69 180 SER A C 1
ATOM 1350 O O . SER A 1 180 ? -5.258 4.145 -8.523 1 97.69 180 SER A O 1
ATOM 1352 N N . ASN A 1 181 ? -5.512 5.379 -6.746 1 98.69 181 ASN A N 1
ATOM 1353 C CA . ASN A 1 181 ? -6.141 4.328 -5.949 1 98.69 181 ASN A CA 1
ATOM 1354 C C . ASN A 1 181 ? -7.602 4.652 -5.645 1 98.69 181 ASN A C 1
ATOM 1356 O O . ASN A 1 181 ? -8.102 5.711 -6.027 1 98.69 181 ASN A O 1
ATOM 1360 N N . TYR A 1 182 ? -8.305 3.701 -5.098 1 98.88 182 TYR A N 1
ATOM 1361 C CA . TYR A 1 182 ? -9.664 3.889 -4.602 1 98.88 182 TYR A CA 1
ATOM 1362 C C . TYR A 1 182 ? -9.672 4.059 -3.088 1 98.88 182 TYR A C 1
ATOM 1364 O O . TYR A 1 182 ? -8.633 3.945 -2.439 1 98.88 182 TYR A O 1
ATOM 1372 N N . ILE A 1 183 ? -10.797 4.422 -2.557 1 98.94 183 ILE A N 1
ATOM 1373 C CA . ILE A 1 183 ? -10.969 4.5 -1.109 1 98.94 183 ILE A CA 1
ATOM 1374 C C . ILE A 1 183 ? -12.188 3.682 -0.691 1 98.94 183 ILE A C 1
ATOM 1376 O O . ILE A 1 183 ? -13.242 3.754 -1.329 1 98.94 183 ILE A O 1
ATOM 1380 N N . VAL A 1 184 ? -12.047 2.85 0.263 1 98.94 184 VAL A N 1
ATOM 1381 C CA . VAL A 1 184 ? -13.148 2.244 0.995 1 98.94 184 VAL A CA 1
ATOM 1382 C C . VAL A 1 184 ? -13.375 2.994 2.305 1 98.94 184 VAL A C 1
ATOM 1384 O O . VAL A 1 184 ? -12.453 3.16 3.102 1 98.94 184 VAL A O 1
ATOM 1387 N N . ASP A 1 185 ? -14.602 3.459 2.49 1 98.88 185 ASP A N 1
ATOM 1388 C CA . ASP A 1 185 ? -14.977 4.117 3.736 1 98.88 185 ASP A CA 1
ATOM 1389 C C . ASP A 1 185 ? -15.586 3.121 4.723 1 98.88 185 ASP A C 1
ATOM 1391 O O . ASP A 1 185 ? -16.547 2.43 4.395 1 98.88 185 ASP A O 1
ATOM 1395 N N . LEU A 1 186 ? -15.023 3.006 5.875 1 98.81 186 LEU A N 1
ATOM 1396 C CA . LEU A 1 186 ? -15.578 2.207 6.965 1 98.81 186 LEU A CA 1
ATOM 1397 C C . LEU A 1 186 ? -16.391 3.076 7.91 1 98.81 186 LEU A C 1
ATOM 1399 O O . LEU A 1 186 ? -15.906 4.094 8.406 1 98.81 186 LEU A O 1
ATOM 1403 N N . TYR A 1 187 ? -17.594 2.764 8.102 1 98.75 187 TYR A N 1
ATOM 1404 C CA . TYR A 1 187 ? -18.484 3.447 9.031 1 98.75 187 TYR A CA 1
ATOM 1405 C C . TYR A 1 187 ? -18.75 2.598 10.266 1 98.75 187 TYR A C 1
ATOM 1407 O O . TYR A 1 187 ? -19.188 1.454 10.164 1 98.75 187 TYR A O 1
ATOM 1415 N N . PHE A 1 188 ? -18.469 3.166 11.391 1 97.88 188 PHE A N 1
ATOM 1416 C CA . PHE A 1 188 ? -18.609 2.443 12.656 1 97.88 188 PHE A CA 1
ATOM 1417 C C . PHE A 1 188 ? -19.812 2.934 13.438 1 97.88 188 PHE A C 1
ATOM 1419 O O . PHE A 1 188 ? -20.094 4.137 13.469 1 97.88 188 PHE A O 1
ATOM 1426 N N . GLU A 1 189 ? -20.547 2.016 14.078 1 96.19 189 GLU A N 1
ATOM 1427 C CA . GLU A 1 189 ? -21.656 2.389 14.953 1 96.19 189 GLU A CA 1
ATOM 1428 C C . GLU A 1 189 ? -21.156 2.752 16.359 1 96.19 189 GLU A C 1
ATOM 1430 O O . GLU A 1 189 ? -21.781 3.551 17.047 1 96.19 189 GLU A O 1
ATOM 1435 N N . THR A 1 190 ? -20.141 2.09 16.734 1 96.62 190 THR A N 1
ATOM 1436 C CA . THR A 1 190 ? -19.438 2.363 17.984 1 96.62 190 THR A CA 1
ATOM 1437 C C . THR A 1 190 ? -17.938 2.553 17.734 1 96.62 190 THR A C 1
ATOM 1439 O O . THR A 1 190 ? -17.406 2.084 16.734 1 96.62 190 THR A O 1
ATOM 1442 N N . PRO A 1 191 ? -17.266 3.289 18.578 1 97.69 191 PRO A N 1
ATOM 1443 C CA . PRO A 1 191 ? -15.836 3.508 18.359 1 97.69 191 PRO A CA 1
ATOM 1444 C C . PRO A 1 191 ? -15.055 2.205 18.203 1 97.69 191 PRO A C 1
ATOM 1446 O O . PRO A 1 191 ? -15.453 1.175 18.75 1 97.69 191 PRO A O 1
ATOM 1449 N N . ILE A 1 192 ? -14.031 2.299 17.406 1 97.94 192 ILE A N 1
ATOM 1450 C CA . ILE A 1 192 ? -13.117 1.175 17.25 1 97.94 192 ILE A CA 1
ATOM 1451 C C . ILE A 1 192 ? -12.539 0.773 18.594 1 97.94 192 ILE A C 1
ATOM 1453 O O . ILE A 1 192 ? -11.977 1.604 19.312 1 97.94 192 ILE A O 1
ATOM 1457 N N . SER A 1 193 ? -12.648 -0.449 18.969 1 96.81 193 SER A N 1
ATOM 1458 C CA . SER A 1 193 ? -12.273 -0.916 20.297 1 96.81 193 SER A CA 1
ATOM 1459 C C . SER A 1 193 ? -10.766 -0.837 20.5 1 96.81 193 SER A C 1
ATOM 1461 O O . SER A 1 193 ? -10.297 -0.464 21.578 1 96.81 193 SER A O 1
ATOM 1463 N N . ASP A 1 194 ? -9.984 -1.205 19.531 1 98.06 194 ASP A N 1
ATOM 1464 C CA . ASP A 1 194 ? -8.523 -1.205 19.562 1 98.06 194 ASP A CA 1
ATOM 1465 C C . ASP A 1 194 ? -7.953 -0.665 18.25 1 98.06 194 ASP A C 1
ATOM 1467 O O . ASP A 1 194 ? -7.684 -1.431 17.312 1 98.06 194 ASP A O 1
ATOM 1471 N N . PRO A 1 195 ? -7.738 0.697 18.188 1 98.31 195 PRO A N 1
ATOM 1472 C CA . PRO A 1 195 ? -7.277 1.318 16.938 1 98.31 195 PRO A CA 1
ATOM 1473 C C . PRO A 1 195 ? -5.938 0.766 16.469 1 98.31 195 PRO A C 1
ATOM 1475 O O . PRO A 1 195 ? -5.707 0.637 15.266 1 98.31 195 PRO A O 1
ATOM 1478 N N . ALA A 1 196 ? -5.055 0.435 17.406 1 98.19 196 ALA A N 1
ATOM 1479 C CA . ALA A 1 196 ? -3.754 -0.108 17.031 1 98.19 196 ALA A CA 1
ATOM 1480 C C . ALA A 1 196 ? -3.9 -1.461 16.344 1 98.19 196 ALA A C 1
ATOM 1482 O O . ALA A 1 196 ? -3.268 -1.713 15.32 1 98.19 196 ALA A O 1
ATOM 1483 N N . ALA A 1 197 ? -4.695 -2.34 16.922 1 98.44 197 ALA A N 1
ATOM 1484 C CA . ALA A 1 197 ? -4.945 -3.643 16.312 1 98.44 197 ALA A CA 1
ATOM 1485 C C . ALA A 1 197 ? -5.633 -3.494 14.953 1 98.44 197 ALA A C 1
ATOM 1487 O O . ALA A 1 197 ? -5.305 -4.207 14.008 1 98.44 197 ALA A O 1
ATOM 1488 N N . ALA A 1 198 ? -6.602 -2.586 14.875 1 98.56 198 ALA A N 1
ATOM 1489 C CA . ALA A 1 198 ? -7.285 -2.324 13.617 1 98.56 198 ALA A CA 1
ATOM 1490 C C . ALA A 1 198 ? -6.309 -1.843 12.547 1 98.56 198 ALA A C 1
ATOM 1492 O O . ALA A 1 198 ? -6.336 -2.32 11.406 1 98.56 198 ALA A O 1
ATOM 1493 N N . SER A 1 199 ? -5.477 -0.904 12.93 1 98.5 199 SER A N 1
ATOM 1494 C CA . SER A 1 199 ? -4.461 -0.385 12.023 1 98.5 199 SER A CA 1
ATOM 1495 C C . SER A 1 199 ? -3.617 -1.512 11.438 1 98.5 199 SER A C 1
ATOM 1497 O O . SER A 1 199 ? -3.465 -1.607 10.211 1 98.5 199 SER A O 1
ATOM 1499 N N . LYS A 1 200 ? -3.121 -2.369 12.281 1 97.62 200 LYS A N 1
ATOM 1500 C CA . LYS A 1 200 ? -2.258 -3.467 11.859 1 97.62 200 LYS A CA 1
ATOM 1501 C C . LYS A 1 200 ? -3.014 -4.445 10.961 1 97.62 200 LYS A C 1
ATOM 1503 O O . LYS A 1 200 ? -2.512 -4.844 9.914 1 97.62 200 LYS A O 1
ATOM 1508 N N . ALA A 1 201 ? -4.199 -4.832 11.375 1 98.12 201 ALA A N 1
ATOM 1509 C CA . ALA A 1 201 ? -4.992 -5.805 10.625 1 98.12 201 ALA A CA 1
ATOM 1510 C C . ALA A 1 201 ? -5.32 -5.285 9.227 1 98.12 201 ALA A C 1
ATOM 1512 O O . ALA A 1 201 ? -5.254 -6.035 8.25 1 98.12 201 ALA A O 1
ATOM 1513 N N . ILE A 1 202 ? -5.66 -4.02 9.141 1 98.56 202 ILE A N 1
ATOM 1514 C CA . ILE A 1 202 ? -6.016 -3.402 7.863 1 98.56 202 ILE A CA 1
ATOM 1515 C C . ILE A 1 202 ? -4.801 -3.387 6.941 1 98.56 202 ILE A C 1
ATOM 1517 O O . ILE A 1 202 ? -4.891 -3.781 5.777 1 98.56 202 ILE A O 1
ATOM 1521 N N . LEU A 1 203 ? -3.648 -3.039 7.492 1 97.75 203 LEU A N 1
ATOM 1522 C CA . LEU A 1 203 ? -2.438 -2.906 6.688 1 97.75 203 LEU A CA 1
ATOM 1523 C C . LEU A 1 203 ? -1.933 -4.273 6.238 1 97.75 203 LEU A C 1
ATOM 1525 O O . LEU A 1 203 ? -1.192 -4.375 5.258 1 97.75 203 LEU A O 1
ATOM 1529 N N . ASP A 1 204 ? -2.338 -5.312 6.93 1 96.31 204 ASP A N 1
ATOM 1530 C CA . ASP A 1 204 ? -1.879 -6.664 6.613 1 96.31 204 ASP A CA 1
ATOM 1531 C C . ASP A 1 204 ? -2.607 -7.219 5.395 1 96.31 204 ASP A C 1
ATOM 1533 O O . ASP A 1 204 ? -2.205 -8.242 4.836 1 96.31 204 ASP A O 1
ATOM 1537 N N . LEU A 1 205 ? -3.633 -6.562 4.938 1 97.56 205 LEU A N 1
ATOM 1538 C CA . LEU A 1 205 ? -4.371 -7.027 3.768 1 97.56 205 LEU A CA 1
ATOM 1539 C C . LEU A 1 205 ? -3.678 -6.594 2.48 1 97.56 205 LEU A C 1
ATOM 1541 O O . LEU A 1 205 ? -3.502 -5.395 2.238 1 97.56 205 LEU A O 1
ATOM 1545 N N . GLU A 1 206 ? -3.287 -7.602 1.635 1 97.31 206 GLU A N 1
ATOM 1546 C CA . GLU A 1 206 ? -2.807 -7.246 0.303 1 97.31 206 GLU A CA 1
ATOM 1547 C C . GLU A 1 206 ? -3.855 -6.445 -0.465 1 97.31 206 GLU A C 1
ATOM 1549 O O . GLU A 1 206 ? -5.043 -6.777 -0.433 1 97.31 206 GLU A O 1
ATOM 1554 N N . GLY A 1 207 ? -3.438 -5.418 -1.116 1 98.25 207 GLY A N 1
ATOM 1555 C CA . GLY A 1 207 ? -4.344 -4.539 -1.837 1 98.25 207 GLY A CA 1
ATOM 1556 C C . GLY A 1 207 ? -4.641 -3.25 -1.097 1 98.25 207 GLY A C 1
ATOM 1557 O O . GLY A 1 207 ? -5.156 -2.297 -1.684 1 98.25 207 GLY A O 1
ATOM 1558 N N . VAL A 1 208 ? -4.367 -3.246 0.205 1 98.75 208 VAL A N 1
ATOM 1559 C CA . VAL A 1 208 ? -4.469 -2.01 0.975 1 98.75 208 VAL A CA 1
ATOM 1560 C C . VAL A 1 208 ? -3.18 -1.204 0.831 1 98.75 208 VAL A C 1
ATOM 1562 O O . VAL A 1 208 ? -2.08 -1.756 0.925 1 98.75 208 VAL A O 1
ATOM 1565 N N . VAL A 1 209 ? -3.303 0.076 0.552 1 98.69 209 VAL A N 1
ATOM 1566 C CA . VAL A 1 209 ? -2.16 0.973 0.422 1 98.69 209 VAL A CA 1
ATOM 1567 C C . VAL A 1 209 ? -1.884 1.655 1.76 1 98.69 209 VAL A C 1
ATOM 1569 O O . VAL A 1 209 ? -0.746 1.665 2.236 1 98.69 209 VAL A O 1
ATOM 1572 N N . ASP A 1 210 ? -2.871 2.205 2.324 1 98.62 210 ASP A N 1
ATOM 1573 C CA . ASP A 1 210 ? -2.816 2.812 3.65 1 98.62 210 ASP A CA 1
ATOM 1574 C C . ASP A 1 210 ? -4.219 3.098 4.18 1 98.62 210 ASP A C 1
ATOM 1576 O O . ASP A 1 210 ? -5.215 2.713 3.561 1 98.62 210 ASP A O 1
ATOM 1580 N N . HIS A 1 211 ? -4.309 3.709 5.422 1 98.75 211 HIS A N 1
ATOM 1581 C CA . HIS A 1 211 ? -5.609 4.027 6 1 98.75 211 HIS A CA 1
ATOM 1582 C C . HIS A 1 211 ? -5.559 5.328 6.793 1 98.75 211 HIS A C 1
ATOM 1584 O O . HIS A 1 211 ? -4.48 5.891 7 1 98.75 211 HIS A O 1
ATOM 1590 N N . GLY A 1 212 ? -6.754 5.742 7.219 1 98.75 212 GLY A N 1
ATOM 1591 C CA . GLY A 1 212 ? -6.926 7.07 7.785 1 98.75 212 GLY A CA 1
ATOM 1592 C C . GLY A 1 212 ? -6.684 7.117 9.281 1 98.75 212 GLY A C 1
ATOM 1593 O O . GLY A 1 212 ? -6.883 8.156 9.922 1 98.75 212 GLY A O 1
ATOM 1594 N N . LEU A 1 213 ? -6.332 6.047 9.969 1 98.81 213 LEU A N 1
ATOM 1595 C CA . LEU A 1 213 ? -5.93 6.078 11.367 1 98.81 213 LEU A CA 1
ATOM 1596 C C . LEU A 1 213 ? -4.504 6.602 11.516 1 98.81 213 LEU A C 1
ATOM 1598 O O . LEU A 1 213 ? -3.549 5.938 11.109 1 98.81 213 LEU A O 1
ATOM 1602 N N . PHE A 1 214 ? -4.359 7.801 11.961 1 98.75 214 PHE A N 1
ATOM 1603 C CA . PHE A 1 214 ? -3.066 8.375 12.312 1 98.75 214 PHE A CA 1
ATOM 1604 C C . PHE A 1 214 ? -2.809 8.25 13.805 1 98.75 214 PHE A C 1
ATOM 1606 O O . PHE A 1 214 ? -3.248 9.094 14.594 1 98.75 214 PHE A O 1
ATOM 1613 N N . LEU A 1 215 ? -2.088 7.25 14.203 1 98.38 215 LEU A N 1
ATOM 1614 C CA . LEU A 1 215 ? -1.882 6.91 15.609 1 98.38 215 LEU A CA 1
ATOM 1615 C C . LEU A 1 215 ? -0.5 7.352 16.078 1 98.38 215 LEU A C 1
ATOM 1617 O O . LEU A 1 215 ? 0.491 7.16 15.367 1 98.38 215 LEU A O 1
ATOM 1621 N N . ASN A 1 216 ? -0.455 8.016 17.219 1 97.69 216 ASN A N 1
ATOM 1622 C CA . ASN A 1 216 ? 0.778 8.453 17.859 1 97.69 216 ASN A CA 1
ATOM 1623 C C . ASN A 1 216 ? 1.559 9.422 16.969 1 97.69 216 ASN A C 1
ATOM 1625 O O . ASN A 1 216 ? 2.789 9.383 16.938 1 97.69 216 ASN A O 1
ATOM 1629 N N . MET A 1 217 ? 0.892 10.297 16.234 1 98.19 217 MET A N 1
ATOM 1630 C CA . MET A 1 217 ? 1.571 11.188 15.305 1 98.19 217 MET A CA 1
ATOM 1631 C C . MET A 1 217 ? 1.438 12.641 15.742 1 98.19 217 MET A C 1
ATOM 1633 O O . MET A 1 217 ? 2.377 13.422 15.602 1 98.19 217 MET A O 1
ATOM 1637 N N . VAL A 1 218 ? 0.299 12.945 16.281 1 98.75 218 VAL A N 1
ATOM 1638 C CA . VAL A 1 218 ? 0.02 14.336 16.641 1 98.75 218 VAL A CA 1
ATOM 1639 C C . VAL A 1 218 ? 0.841 14.727 17.859 1 98.75 218 VAL A C 1
ATOM 1641 O O . VAL A 1 218 ? 0.761 14.078 18.906 1 98.75 218 VAL A O 1
ATOM 1644 N N . ASP A 1 219 ? 1.588 15.781 17.734 1 98.5 219 ASP A N 1
ATOM 1645 C CA . ASP A 1 219 ? 2.352 16.312 18.859 1 98.5 219 ASP A CA 1
ATOM 1646 C C . ASP A 1 219 ? 1.547 17.359 19.625 1 98.5 219 ASP A C 1
ATOM 1648 O O . ASP A 1 219 ? 1.585 17.406 20.859 1 98.5 219 ASP A O 1
ATOM 1652 N N . VAL A 1 220 ? 0.877 18.234 18.922 1 98.56 220 VAL A N 1
ATOM 1653 C CA . VAL A 1 220 ? 0.065 19.328 19.453 1 98.56 220 VAL A CA 1
ATOM 1654 C C . VAL A 1 220 ? -1.289 19.359 18.75 1 98.56 220 VAL A C 1
ATOM 1656 O O . VAL A 1 220 ? -1.361 19.219 17.531 1 98.56 220 VAL A O 1
ATOM 1659 N N . CYS A 1 221 ? -2.287 19.438 19.531 1 98.81 221 CYS A N 1
ATOM 1660 C CA . CYS A 1 221 ? -3.623 19.625 18.969 1 98.81 221 CYS A CA 1
ATOM 1661 C C . CYS A 1 221 ? -4.227 20.953 19.422 1 98.81 221 CYS A C 1
ATOM 1663 O O . CYS A 1 221 ? -4.305 21.219 20.625 1 98.81 221 CYS A O 1
ATOM 1665 N N . ILE A 1 222 ? -4.566 21.734 18.469 1 98.81 222 ILE A N 1
ATOM 1666 C CA . ILE A 1 222 ? -5.211 23.016 18.734 1 98.81 222 ILE A CA 1
ATOM 1667 C C . ILE A 1 222 ? -6.699 22.922 18.406 1 98.81 222 ILE A C 1
ATOM 1669 O O . ILE A 1 222 ? -7.07 22.688 17.25 1 98.81 222 ILE A O 1
ATOM 1673 N N . ILE A 1 223 ? -7.484 23.125 19.391 1 98.62 223 ILE A N 1
ATOM 1674 C CA . ILE A 1 223 ? -8.93 22.922 19.312 1 98.62 223 ILE A CA 1
ATOM 1675 C C . ILE A 1 223 ? -9.648 24.25 19.531 1 98.62 223 ILE A C 1
ATOM 1677 O O . ILE A 1 223 ? -9.523 24.859 20.594 1 98.62 223 ILE A O 1
ATOM 1681 N N . ALA A 1 224 ? -10.32 24.688 18.516 1 98.31 224 ALA A N 1
ATOM 1682 C CA . ALA A 1 224 ? -11.109 25.906 18.656 1 98.31 224 ALA A CA 1
ATOM 1683 C C . ALA A 1 224 ? -12.57 25.594 18.938 1 98.31 224 ALA A C 1
ATOM 1685 O O . ALA A 1 224 ? -13.18 24.766 18.25 1 98.31 224 ALA A O 1
ATOM 1686 N N . GLY A 1 225 ? -13.117 26.203 19.953 1 96.19 225 GLY A N 1
ATOM 1687 C CA . GLY A 1 225 ? -14.523 26.109 20.312 1 96.19 225 GLY A CA 1
ATOM 1688 C C . GLY A 1 225 ? -15.141 27.438 20.672 1 96.19 225 GLY A C 1
ATOM 1689 O O . GLY A 1 225 ? -14.531 28.484 20.453 1 96.19 225 GLY A O 1
ATOM 1690 N N . GLN A 1 226 ? -16.359 27.359 21.141 1 90.56 226 GLN A N 1
ATOM 1691 C CA . GLN A 1 226 ? -17.094 28.578 21.453 1 90.56 226 GLN A CA 1
ATOM 1692 C C . GLN A 1 226 ? -16.469 29.328 22.625 1 90.56 226 GLN A C 1
ATOM 1694 O O . GLN A 1 226 ? -16.578 30.547 22.719 1 90.56 226 GLN A O 1
ATOM 1699 N N . THR A 1 227 ? -15.773 28.562 23.422 1 92.12 227 THR A N 1
ATOM 1700 C CA . THR A 1 227 ? -15.219 29.188 24.625 1 92.12 227 THR A CA 1
ATOM 1701 C C . THR A 1 227 ? -13.773 29.625 24.391 1 92.12 227 THR A C 1
ATOM 1703 O O . THR A 1 227 ? -13.117 30.141 25.297 1 92.12 227 THR A O 1
ATOM 1706 N N . GLY A 1 228 ? -13.328 29.406 23.203 1 94.81 228 GLY A N 1
ATOM 1707 C CA . GLY A 1 228 ? -11.969 29.812 22.891 1 94.81 228 GLY A CA 1
ATOM 1708 C C . GLY A 1 228 ? -11.133 28.719 22.281 1 94.81 228 GLY A C 1
ATOM 1709 O O . GLY A 1 228 ? -11.672 27.75 21.734 1 94.81 228 GLY A O 1
ATOM 1710 N N . VAL A 1 229 ? -9.836 28.938 22.234 1 97.56 229 VAL A N 1
ATOM 1711 C CA . VAL A 1 229 ? -8.875 28.016 21.625 1 97.56 229 VAL A CA 1
ATOM 1712 C C . VAL A 1 229 ? -8.109 27.281 22.719 1 97.56 229 VAL A C 1
ATOM 1714 O O . VAL A 1 229 ? -7.586 27.906 23.641 1 97.56 229 VAL A O 1
ATOM 1717 N N . GLU A 1 230 ? -8.164 26.016 22.688 1 97.69 230 GLU A N 1
ATOM 1718 C CA . GLU A 1 230 ? -7.406 25.156 23.594 1 97.69 230 GLU A CA 1
ATOM 1719 C C . GLU A 1 230 ? -6.242 24.484 22.875 1 97.69 230 GLU A C 1
ATOM 1721 O O . GLU A 1 230 ? -6.383 24.047 21.734 1 97.69 230 GLU A O 1
ATOM 1726 N N . VAL A 1 231 ? -5.078 24.438 23.547 1 98.12 231 VAL A N 1
ATOM 1727 C CA . VAL A 1 231 ? -3.896 23.766 23.016 1 98.12 231 VAL A CA 1
ATOM 1728 C C . VAL A 1 231 ? -3.58 22.547 23.875 1 98.12 231 VAL A C 1
ATOM 1730 O O . VAL A 1 231 ? -3.379 22.672 25.094 1 98.12 231 VAL A O 1
ATOM 1733 N N . LYS A 1 232 ? -3.623 21.375 23.281 1 97.69 232 LYS A N 1
ATOM 1734 C CA . LYS A 1 232 ? -3.277 20.125 23.953 1 97.69 232 LYS A CA 1
ATOM 1735 C C . LYS A 1 232 ? -1.994 19.531 23.391 1 97.69 232 LYS A C 1
ATOM 1737 O O . LYS A 1 232 ? -1.844 19.406 22.172 1 97.69 232 LYS A O 1
ATOM 1742 N N . GLU A 1 233 ? -1.074 19.172 24.234 1 97.25 233 GLU A N 1
ATOM 1743 C CA . GLU A 1 233 ? 0.165 18.516 23.828 1 97.25 233 GLU A CA 1
ATOM 1744 C C . GLU A 1 233 ? 0.152 17.031 24.203 1 97.25 233 GLU A C 1
ATOM 1746 O O . GLU A 1 233 ? -0.353 16.656 25.266 1 97.25 233 GLU A O 1
ATOM 1751 N N . ARG A 1 234 ? 0.645 16.234 23.25 1 95.31 234 ARG A N 1
ATOM 1752 C CA . ARG A 1 234 ? 0.759 14.82 23.578 1 95.31 234 ARG A CA 1
ATOM 1753 C C . ARG A 1 234 ? 1.811 14.586 24.656 1 95.31 234 ARG A C 1
ATOM 1755 O O . ARG A 1 234 ? 2.941 15.062 24.547 1 95.31 234 ARG A O 1
ATOM 1762 N N . PRO A 1 235 ? 1.372 13.781 25.719 1 84.19 235 PRO A N 1
ATOM 1763 C CA . PRO A 1 235 ? 2.357 13.523 26.766 1 84.19 235 PRO A CA 1
ATOM 1764 C C . PRO A 1 235 ? 3.549 12.703 26.281 1 84.19 235 PRO A C 1
ATOM 1766 O O . PRO A 1 235 ? 3.383 11.797 25.453 1 84.19 235 PRO A O 1
ATOM 1769 N N . GLY A 1 236 ? 4.828 12.93 26.781 1 66.5 236 GLY A N 1
ATOM 1770 C CA . GLY A 1 236 ? 6.012 12.102 26.641 1 66.5 236 GLY A CA 1
ATOM 1771 C C . GLY A 1 236 ? 6.711 12.289 25.297 1 66.5 236 GLY A C 1
ATOM 1772 O O . GLY A 1 236 ? 7.781 11.727 25.078 1 66.5 236 GLY A O 1
ATOM 1773 N N . LYS A 1 237 ? 5.98 12.672 24.297 1 60.53 237 LYS A N 1
ATOM 1774 C CA . LYS A 1 237 ? 6.762 12.961 23.094 1 60.53 237 LYS A CA 1
ATOM 1775 C C . LYS A 1 237 ? 7.719 14.125 23.328 1 60.53 237 LYS A C 1
ATOM 1777 O O . LYS A 1 237 ? 8.32 14.641 22.375 1 60.53 237 LYS A O 1
ATOM 1782 N N . GLN A 1 238 ? 8.297 14.5 24.656 1 36.72 238 GLN A N 1
ATOM 1783 C CA . GLN A 1 238 ? 9.344 15.492 24.891 1 36.72 238 GLN A CA 1
ATOM 1784 C C . GLN A 1 238 ? 10.633 15.117 24.172 1 36.72 238 GLN A C 1
ATOM 1786 O O . GLN A 1 238 ? 11.047 13.953 24.188 1 36.72 238 GLN A O 1
ATOM 1791 N N . MET B 1 1 ? 14 -24.609 -28.375 1 89.06 1 MET B N 1
ATOM 1792 C CA . MET B 1 1 ? 13.797 -24.297 -26.969 1 89.06 1 MET B CA 1
ATOM 1793 C C . MET B 1 1 ? 15.086 -24.5 -26.172 1 89.06 1 MET B C 1
ATOM 1795 O O . MET B 1 1 ? 15.789 -25.5 -26.375 1 89.06 1 MET B O 1
ATOM 1799 N N . SER B 1 2 ? 15.445 -23.562 -25.328 1 92.31 2 SER B N 1
ATOM 1800 C CA . SER B 1 2 ? 16.641 -23.688 -24.5 1 92.31 2 SER B CA 1
ATOM 1801 C C . SER B 1 2 ? 16.453 -24.766 -23.422 1 92.31 2 SER B C 1
ATOM 1803 O O . SER B 1 2 ? 15.336 -25.188 -23.156 1 92.31 2 SER B O 1
ATOM 1805 N N . LEU B 1 3 ? 17.562 -25.25 -22.922 1 92.75 3 LEU B N 1
ATOM 1806 C CA . LEU B 1 3 ? 17.5 -26.219 -21.812 1 92.75 3 LEU B CA 1
ATOM 1807 C C . LEU B 1 3 ? 16.703 -25.656 -20.656 1 92.75 3 LEU B C 1
ATOM 1809 O O . LEU B 1 3 ? 15.883 -26.359 -20.047 1 92.75 3 LEU B O 1
ATOM 1813 N N . GLN B 1 4 ? 16.953 -24.438 -20.359 1 93.06 4 GLN B N 1
ATOM 1814 C CA . GLN B 1 4 ? 16.219 -23.797 -19.266 1 93.06 4 GLN B CA 1
ATOM 1815 C C . GLN B 1 4 ? 14.727 -23.797 -19.531 1 93.06 4 GLN B C 1
ATOM 1817 O O . GLN B 1 4 ? 13.922 -24.062 -18.641 1 93.06 4 GLN B O 1
ATOM 1822 N N . ASP B 1 5 ? 14.32 -23.469 -20.719 1 95 5 ASP B N 1
ATOM 1823 C CA . ASP B 1 5 ? 12.906 -23.469 -21.078 1 95 5 ASP B CA 1
ATOM 1824 C C . ASP B 1 5 ? 12.312 -24.875 -20.969 1 95 5 ASP B C 1
ATOM 1826 O O . ASP B 1 5 ? 11.148 -25.031 -20.578 1 95 5 ASP B O 1
ATOM 1830 N N . GLN B 1 6 ? 13.094 -25.812 -21.312 1 96.25 6 GLN B N 1
ATOM 1831 C CA . GLN B 1 6 ? 12.625 -27.203 -21.172 1 96.25 6 GLN B CA 1
ATOM 1832 C C . GLN B 1 6 ? 12.359 -27.547 -19.719 1 96.25 6 GLN B C 1
ATOM 1834 O O . GLN B 1 6 ? 11.367 -28.203 -19.391 1 96.25 6 GLN B O 1
ATOM 1839 N N . LEU B 1 7 ? 13.281 -27.156 -18.875 1 96.44 7 LEU B N 1
ATOM 1840 C CA . LEU B 1 7 ? 13.109 -27.406 -17.453 1 96.44 7 LEU B CA 1
ATOM 1841 C C . LEU B 1 7 ? 11.867 -26.688 -16.922 1 96.44 7 LEU B C 1
ATOM 1843 O O . LEU B 1 7 ? 11.07 -27.266 -16.188 1 96.44 7 LEU B O 1
ATOM 1847 N N . LYS B 1 8 ? 11.688 -25.422 -17.328 1 96.69 8 LYS B N 1
ATOM 1848 C CA . LYS B 1 8 ? 10.5 -24.672 -16.953 1 96.69 8 LYS B CA 1
ATOM 1849 C C . LYS B 1 8 ? 9.227 -25.391 -17.391 1 96.69 8 LYS B C 1
ATOM 1851 O O . LYS B 1 8 ? 8.266 -25.484 -16.625 1 96.69 8 LYS B O 1
ATOM 1856 N N . GLN B 1 9 ? 9.258 -25.844 -18.578 1 97.75 9 GLN B N 1
ATOM 1857 C CA . GLN B 1 9 ? 8.102 -26.547 -19.125 1 97.75 9 GLN B CA 1
ATOM 1858 C C . GLN B 1 9 ? 7.801 -27.812 -18.328 1 97.75 9 GLN B C 1
ATOM 1860 O O . GLN B 1 9 ? 6.641 -28.109 -18.031 1 97.75 9 GLN B O 1
ATOM 1865 N N . GLN B 1 10 ? 8.836 -28.562 -17.969 1 97.75 10 GLN B N 1
ATOM 1866 C CA . GLN B 1 10 ? 8.656 -29.797 -17.203 1 97.75 10 GLN B CA 1
ATOM 1867 C C . GLN B 1 10 ? 8 -29.5 -15.852 1 97.75 10 GLN B C 1
ATOM 1869 O O . GLN B 1 10 ? 7.051 -30.172 -15.461 1 97.75 10 GLN B O 1
ATOM 1874 N N . ALA B 1 11 ? 8.539 -28.531 -15.172 1 98.38 11 ALA B N 1
ATOM 1875 C CA . ALA B 1 11 ? 7.961 -28.141 -13.891 1 98.38 11 ALA B CA 1
ATOM 1876 C C . ALA B 1 11 ? 6.508 -27.703 -14.055 1 98.38 11 ALA B C 1
ATOM 1878 O O . ALA B 1 11 ? 5.641 -28.094 -13.273 1 98.38 11 ALA B O 1
ATOM 1879 N N . ALA B 1 12 ? 6.227 -26.859 -15.078 1 98.62 12 ALA B N 1
ATOM 1880 C CA . ALA B 1 12 ? 4.895 -26.328 -15.344 1 98.62 12 ALA B CA 1
ATOM 1881 C C . ALA B 1 12 ? 3.898 -27.453 -15.625 1 98.62 12 ALA B C 1
ATOM 1883 O O . ALA B 1 12 ? 2.789 -27.453 -15.086 1 98.62 12 ALA B O 1
ATOM 1884 N N . TRP B 1 13 ? 4.309 -28.359 -16.469 1 98.44 13 TRP B N 1
ATOM 1885 C CA . TRP B 1 13 ? 3.424 -29.453 -16.828 1 98.44 13 TRP B CA 1
ATOM 1886 C C . TRP B 1 13 ? 3.102 -30.328 -15.617 1 98.44 13 TRP B C 1
ATOM 1888 O O . TRP B 1 13 ? 1.959 -30.75 -15.438 1 98.44 13 TRP B O 1
ATOM 1898 N N . LYS B 1 14 ? 4.133 -30.641 -14.805 1 98.56 14 LYS B N 1
ATOM 1899 C CA . LYS B 1 14 ? 3.891 -31.375 -13.562 1 98.56 14 LYS B CA 1
ATOM 1900 C C . LYS B 1 14 ? 2.898 -30.641 -12.672 1 98.56 14 LYS B C 1
ATOM 1902 O O . LYS B 1 14 ? 2.039 -31.25 -12.039 1 98.56 14 LYS B O 1
ATOM 1907 N N . ALA B 1 15 ? 2.988 -29.359 -12.586 1 98.81 15 ALA B N 1
ATOM 1908 C CA . ALA B 1 15 ? 2.104 -28.547 -11.75 1 98.81 15 ALA B CA 1
ATOM 1909 C C . ALA B 1 15 ? 0.659 -28.641 -12.234 1 98.81 15 ALA B C 1
ATOM 1911 O O . ALA B 1 15 ? -0.274 -28.594 -11.43 1 98.81 15 ALA B O 1
ATOM 1912 N N . VAL B 1 16 ? 0.452 -28.734 -13.523 1 98.81 16 VAL B N 1
ATOM 1913 C CA . VAL B 1 16 ? -0.886 -28.797 -14.102 1 98.81 16 VAL B CA 1
ATOM 1914 C C . VAL B 1 16 ? -1.6 -30.062 -13.641 1 98.81 16 VAL B C 1
ATOM 1916 O O . VAL B 1 16 ? -2.83 -30.141 -13.68 1 98.81 16 VAL B O 1
ATOM 1919 N N . ASP B 1 17 ? -0.849 -31.062 -13.125 1 98.38 17 ASP B N 1
ATOM 1920 C CA . ASP B 1 17 ? -1.459 -32.25 -12.539 1 98.38 17 ASP B CA 1
ATOM 1921 C C . ASP B 1 17 ? -2.35 -31.875 -11.352 1 98.38 17 ASP B C 1
ATOM 1923 O O . ASP B 1 17 ? -3.223 -32.656 -10.961 1 98.38 17 ASP B O 1
ATOM 1927 N N . TYR B 1 18 ? -2.172 -30.734 -10.75 1 98.69 18 TYR B N 1
ATOM 1928 C CA . TYR B 1 18 ? -2.959 -30.281 -9.609 1 98.69 18 TYR B CA 1
ATOM 1929 C C . TYR B 1 18 ? -4.262 -29.641 -10.07 1 98.69 18 TYR B C 1
ATOM 1931 O O . TYR B 1 18 ? -5.125 -29.312 -9.25 1 98.69 18 TYR B O 1
ATOM 1939 N N . VAL B 1 19 ? -4.438 -29.375 -11.336 1 98.88 19 VAL B N 1
ATOM 1940 C CA . VAL B 1 19 ? -5.637 -28.766 -11.898 1 98.88 19 VAL B CA 1
ATOM 1941 C C . VAL B 1 19 ? -6.637 -29.844 -12.297 1 98.88 19 VAL B C 1
ATOM 1943 O O . VAL B 1 19 ? -6.293 -30.766 -13.023 1 98.88 19 VAL B O 1
ATOM 1946 N N . LYS B 1 20 ? -7.836 -29.719 -11.844 1 98.81 20 LYS B N 1
ATOM 1947 C CA . LYS B 1 20 ? -8.93 -30.609 -12.203 1 98.81 20 LYS B CA 1
ATOM 1948 C C . LYS B 1 20 ? -10.109 -29.844 -12.781 1 98.81 20 LYS B C 1
ATOM 1950 O O . LYS B 1 20 ? -10.25 -28.641 -12.539 1 98.81 20 LYS B O 1
ATOM 1955 N N . SER B 1 21 ? -10.953 -30.609 -13.508 1 98.81 21 SER B N 1
ATOM 1956 C CA . SER B 1 21 ? -12.156 -30 -14.062 1 98.81 21 SER B CA 1
ATOM 1957 C C . SER B 1 21 ? -12.977 -29.328 -12.969 1 98.81 21 SER B C 1
ATOM 1959 O O . SER B 1 21 ? -12.969 -29.766 -11.812 1 98.81 21 SER B O 1
ATOM 1961 N N . ASP B 1 22 ? -13.625 -28.203 -13.273 1 98.75 22 ASP B N 1
ATOM 1962 C CA . ASP B 1 22 ? -14.562 -27.438 -12.445 1 98.75 22 ASP B CA 1
ATOM 1963 C C . ASP B 1 22 ? -13.82 -26.562 -11.43 1 98.75 22 ASP B C 1
ATOM 1965 O O . ASP B 1 22 ? -14.43 -26 -10.523 1 98.75 22 ASP B O 1
ATOM 1969 N N . MET B 1 23 ? -12.484 -26.406 -11.594 1 98.88 23 MET B N 1
ATOM 1970 C CA . MET B 1 23 ? -11.703 -25.609 -10.648 1 98.88 23 MET B CA 1
ATOM 1971 C C . MET B 1 23 ? -11.578 -24.172 -11.125 1 98.88 23 MET B C 1
ATOM 1973 O O . MET B 1 23 ? -11.57 -23.906 -12.328 1 98.88 23 MET B O 1
ATOM 1977 N N . VAL B 1 24 ? -11.5 -23.266 -10.125 1 98.94 24 VAL B N 1
ATOM 1978 C CA . VAL B 1 24 ? -10.969 -21.922 -10.328 1 98.94 24 VAL B CA 1
ATOM 1979 C C . VAL B 1 24 ? -9.461 -21.922 -10.133 1 98.94 24 VAL B C 1
ATOM 1981 O O . VAL B 1 24 ? -8.961 -22.375 -9.094 1 98.94 24 VAL B O 1
ATOM 1984 N N . VAL B 1 25 ? -8.727 -21.484 -11.172 1 98.94 25 VAL B N 1
ATOM 1985 C CA . VAL B 1 25 ? -7.27 -21.625 -11.18 1 98.94 25 VAL B CA 1
ATOM 1986 C C . VAL B 1 25 ? -6.621 -20.25 -11.273 1 98.94 25 VAL B C 1
ATOM 1988 O O . VAL B 1 25 ? -6.91 -19.484 -12.195 1 98.94 25 VAL B O 1
ATOM 1991 N N . GLY B 1 26 ? -5.801 -19.938 -10.219 1 98.94 26 GLY B N 1
ATOM 1992 C CA . GLY B 1 26 ? -4.941 -18.781 -10.352 1 98.94 26 GLY B CA 1
ATOM 1993 C C . GLY B 1 26 ? -3.832 -18.969 -11.367 1 98.94 26 GLY B C 1
ATOM 1994 O O . GLY B 1 26 ? -3.064 -19.938 -11.281 1 98.94 26 GLY B O 1
ATOM 1995 N N . LEU B 1 27 ? -3.721 -18.062 -12.32 1 98.88 27 LEU B N 1
ATOM 1996 C CA . LEU B 1 27 ? -2.754 -18.172 -13.406 1 98.88 27 LEU B CA 1
ATOM 1997 C C . LEU B 1 27 ? -1.611 -17.172 -13.203 1 98.88 27 LEU B C 1
ATOM 1999 O O . LEU B 1 27 ? -1.798 -15.969 -13.359 1 98.88 27 LEU B O 1
ATOM 2003 N N . GLY B 1 28 ? -0.491 -17.75 -12.922 1 98.44 28 GLY B N 1
ATOM 2004 C CA . GLY B 1 28 ? 0.673 -16.922 -12.633 1 98.44 28 GLY B CA 1
ATOM 2005 C C . GLY B 1 28 ? 1.218 -16.219 -13.859 1 98.44 28 GLY B C 1
ATOM 2006 O O . GLY B 1 28 ? 0.688 -16.375 -14.961 1 98.44 28 GLY B O 1
ATOM 2007 N N . THR B 1 29 ? 2.23 -15.398 -13.609 1 96.19 29 THR B N 1
ATOM 2008 C CA . THR B 1 29 ? 2.846 -14.578 -14.648 1 96.19 29 THR B CA 1
ATOM 2009 C C . THR B 1 29 ? 4.312 -14.953 -14.836 1 96.19 29 THR B C 1
ATOM 2011 O O . THR B 1 29 ? 4.945 -15.477 -13.914 1 96.19 29 THR B O 1
ATOM 2014 N N . GLY B 1 30 ? 4.805 -14.711 -16.078 1 94.31 30 GLY B N 1
ATOM 2015 C CA . GLY B 1 30 ? 6.211 -14.93 -16.375 1 94.31 30 GLY B CA 1
ATOM 2016 C C . GLY B 1 30 ? 6.449 -16.125 -17.281 1 94.31 30 GLY B C 1
ATOM 2017 O O . GLY B 1 30 ? 5.504 -16.828 -17.656 1 94.31 30 GLY B O 1
ATOM 2018 N N . SER B 1 31 ? 7.734 -16.391 -17.531 1 95 31 SER B N 1
ATOM 2019 C CA . SER B 1 31 ? 8.117 -17.359 -18.547 1 95 31 SER B CA 1
ATOM 2020 C C . SER B 1 31 ? 7.777 -18.781 -18.125 1 95 31 SER B C 1
ATOM 2022 O O . SER B 1 31 ? 7.355 -19.594 -18.938 1 95 31 SER B O 1
ATOM 2024 N N . THR B 1 32 ? 7.945 -19.078 -16.844 1 96.5 32 THR B N 1
ATOM 2025 C CA . THR B 1 32 ? 7.648 -20.438 -16.391 1 96.5 32 THR B CA 1
ATOM 2026 C C . THR B 1 32 ? 6.141 -20.672 -16.328 1 96.5 32 THR B C 1
ATOM 2028 O O . THR B 1 32 ? 5.641 -21.672 -16.844 1 96.5 32 THR B O 1
ATOM 2031 N N . ALA B 1 33 ? 5.406 -19.719 -15.781 1 98 33 ALA B N 1
ATOM 2032 C CA . ALA B 1 33 ? 3.957 -19.828 -15.641 1 98 33 ALA B CA 1
ATOM 2033 C C . ALA B 1 33 ? 3.277 -19.891 -17 1 98 33 ALA B C 1
ATOM 2035 O O . ALA B 1 33 ? 2.227 -20.531 -17.156 1 98 33 ALA B O 1
ATOM 2036 N N . ALA B 1 34 ? 3.891 -19.297 -17.984 1 98.31 34 ALA B N 1
ATOM 2037 C CA . ALA B 1 34 ? 3.332 -19.312 -19.344 1 98.31 34 ALA B CA 1
ATOM 2038 C C . ALA B 1 34 ? 3.168 -20.75 -19.844 1 98.31 34 ALA B C 1
ATOM 2040 O O . ALA B 1 34 ? 2.199 -21.062 -20.547 1 98.31 34 ALA B O 1
ATOM 2041 N N . PHE B 1 35 ? 4.098 -21.625 -19.484 1 98.62 35 PHE B N 1
ATOM 2042 C CA . PHE B 1 35 ? 4.012 -23.016 -19.906 1 98.62 35 PHE B CA 1
ATOM 2043 C C . PHE B 1 35 ? 2.824 -23.703 -19.234 1 98.62 35 PHE B C 1
ATOM 2045 O O . PHE B 1 35 ? 2.193 -24.578 -19.828 1 98.62 35 PHE B O 1
ATOM 2052 N N . ALA B 1 36 ? 2.559 -23.375 -18 1 98.88 36 ALA B N 1
ATOM 2053 C CA . ALA B 1 36 ? 1.4 -23.938 -17.312 1 98.88 36 ALA B CA 1
ATOM 2054 C C . ALA B 1 36 ? 0.099 -23.469 -17.969 1 98.88 36 ALA B C 1
ATOM 2056 O O . ALA B 1 36 ? -0.81 -24.281 -18.188 1 98.88 36 ALA B O 1
ATOM 2057 N N . VAL B 1 37 ? 0.01 -22.172 -18.266 1 98.88 37 VAL B N 1
ATOM 2058 C CA . VAL B 1 37 ? -1.174 -21.609 -18.906 1 98.88 37 VAL B CA 1
ATOM 2059 C C . VAL B 1 37 ? -1.396 -22.297 -20.25 1 98.88 37 VAL B C 1
ATOM 2061 O O . VAL B 1 37 ? -2.514 -22.719 -20.578 1 98.88 37 VAL B O 1
ATOM 2064 N N . ASP B 1 38 ? -0.347 -22.484 -21 1 98.81 38 ASP B N 1
ATOM 2065 C CA . ASP B 1 38 ? -0.412 -23.188 -22.281 1 98.81 38 ASP B CA 1
ATOM 2066 C C . ASP B 1 38 ? -0.95 -24.609 -22.109 1 98.81 38 ASP B C 1
ATOM 2068 O O . ASP B 1 38 ? -1.817 -25.047 -22.875 1 98.81 38 ASP B O 1
ATOM 2072 N N . ARG B 1 39 ? -0.395 -25.297 -21.172 1 98.81 39 ARG B N 1
ATOM 2073 C CA . ARG B 1 39 ? -0.766 -26.703 -20.953 1 98.81 39 ARG B CA 1
ATOM 2074 C C . ARG B 1 39 ? -2.236 -26.812 -20.562 1 98.81 39 ARG B C 1
ATOM 2076 O O . ARG B 1 39 ? -2.938 -27.719 -21.031 1 98.81 39 ARG B O 1
ATOM 2083 N N . ILE B 1 40 ? -2.717 -25.922 -19.719 1 98.88 40 ILE B N 1
ATOM 2084 C CA . ILE B 1 40 ? -4.125 -25.906 -19.328 1 98.88 40 ILE B CA 1
ATOM 2085 C C . ILE B 1 40 ? -4.996 -25.703 -20.562 1 98.88 40 ILE B C 1
ATOM 2087 O O . ILE B 1 40 ? -5.969 -26.438 -20.766 1 98.88 40 ILE B O 1
ATOM 2091 N N . GLY B 1 41 ? -4.648 -24.703 -21.375 1 98.75 41 GLY B N 1
ATOM 2092 C CA . GLY B 1 41 ? -5.375 -24.469 -22.625 1 98.75 41 GLY B CA 1
ATOM 2093 C C . GLY B 1 41 ? -5.426 -25.703 -23.516 1 98.75 41 GLY B C 1
ATOM 2094 O O . GLY B 1 41 ? -6.477 -26.031 -24.062 1 98.75 41 GLY B O 1
ATOM 2095 N N . GLN B 1 42 ? -4.305 -26.375 -23.656 1 98.69 42 GLN B N 1
ATOM 2096 C CA . GLN B 1 42 ? -4.203 -27.562 -24.469 1 98.69 42 GLN B CA 1
ATOM 2097 C C . GLN B 1 42 ? -5.133 -28.672 -23.969 1 98.69 42 GLN B C 1
ATOM 2099 O O . GLN B 1 42 ? -5.875 -29.266 -24.734 1 98.69 42 GLN B O 1
ATOM 2104 N N . LEU B 1 43 ? -5.047 -28.891 -22.672 1 98.81 43 LEU B N 1
ATOM 2105 C CA . LEU B 1 43 ? -5.855 -29.938 -22.078 1 98.81 43 LEU B CA 1
ATOM 2106 C C . LEU B 1 43 ? -7.344 -29.625 -22.203 1 98.81 43 LEU B C 1
ATOM 2108 O O . LEU B 1 43 ? -8.164 -30.531 -22.359 1 98.81 43 LEU B O 1
ATOM 2112 N N . MET B 1 44 ? -7.715 -28.344 -22.125 1 98.62 44 MET B N 1
ATOM 2113 C CA . MET B 1 44 ? -9.102 -27.953 -22.328 1 98.62 44 MET B CA 1
ATOM 2114 C C . MET B 1 44 ? -9.539 -28.234 -23.766 1 98.62 44 MET B C 1
ATOM 2116 O O . MET B 1 44 ? -10.625 -28.766 -23.984 1 98.62 44 MET B O 1
ATOM 2120 N N . LYS B 1 45 ? -8.742 -27.906 -24.703 1 98.12 45 LYS B N 1
ATOM 2121 C CA . LYS B 1 45 ? -9.039 -28.156 -26.109 1 98.12 45 LYS B CA 1
ATOM 2122 C C . LYS B 1 45 ? -9.203 -29.656 -26.375 1 98.12 45 LYS B C 1
ATOM 2124 O O . LYS B 1 45 ? -10.047 -30.047 -27.203 1 98.12 45 LYS B O 1
ATOM 2129 N N . GLU B 1 46 ? -8.43 -30.406 -25.688 1 98.38 46 GLU B N 1
ATOM 2130 C CA . GLU B 1 46 ? -8.469 -31.859 -25.844 1 98.38 46 GLU B CA 1
ATOM 2131 C C . GLU B 1 46 ? -9.641 -32.469 -25.094 1 98.38 46 GLU B C 1
ATOM 2133 O O . GLU B 1 46 ? -9.906 -33.656 -25.203 1 98.38 46 GLU B O 1
ATOM 2138 N N . GLY B 1 47 ? -10.281 -31.719 -24.25 1 98.12 47 GLY B N 1
ATOM 2139 C CA . GLY B 1 47 ? -11.422 -32.188 -23.484 1 98.12 47 GLY B CA 1
ATOM 2140 C C . GLY B 1 47 ? -11.023 -32.906 -22.203 1 98.12 47 GLY B C 1
ATOM 2141 O O . GLY B 1 47 ? -11.859 -33.531 -21.547 1 98.12 47 GLY B O 1
ATOM 2142 N N . LYS B 1 48 ? -9.773 -32.781 -21.828 1 98.56 48 LYS B N 1
ATOM 2143 C CA . LYS B 1 48 ? -9.273 -33.469 -20.641 1 98.56 48 LYS B CA 1
ATOM 2144 C C . LYS B 1 48 ? -9.469 -32.594 -19.391 1 98.56 48 LYS B C 1
ATOM 2146 O O . LYS B 1 48 ? -9.445 -33.125 -18.266 1 98.56 48 LYS B O 1
ATOM 2151 N N . LEU B 1 49 ? -9.602 -31.328 -19.547 1 98.56 49 LEU B N 1
ATOM 2152 C CA . LEU B 1 49 ? -10.023 -30.375 -18.531 1 98.56 49 LEU B CA 1
ATOM 2153 C C . LEU B 1 49 ? -11.297 -29.656 -18.953 1 98.56 49 LEU B C 1
ATOM 2155 O O . LEU B 1 49 ? -11.391 -29.188 -20.094 1 98.56 49 LEU B O 1
ATOM 2159 N N . LYS B 1 50 ? -12.219 -29.641 -18.094 1 98.5 50 LYS B N 1
ATOM 2160 C CA . LYS B 1 50 ? -13.5 -29 -18.391 1 98.5 50 LYS B CA 1
ATOM 2161 C C . LYS B 1 50 ? -13.875 -27.984 -17.312 1 98.5 50 LYS B C 1
ATOM 2163 O O . LYS B 1 50 ? -13.57 -28.188 -16.141 1 98.5 50 LYS B O 1
ATOM 2168 N N . ASN B 1 51 ? -14.57 -26.953 -17.672 1 98.44 51 ASN B N 1
ATOM 2169 C CA . ASN B 1 51 ? -15.164 -25.969 -16.781 1 98.44 51 ASN B CA 1
ATOM 2170 C C . ASN B 1 51 ? -14.109 -25.312 -15.898 1 98.44 51 ASN B C 1
ATOM 2172 O O . ASN B 1 51 ? -14.297 -25.188 -14.688 1 98.44 51 ASN B O 1
ATOM 2176 N N . ILE B 1 52 ? -13.031 -24.984 -16.469 1 98.81 52 ILE B N 1
ATOM 2177 C CA . ILE B 1 52 ? -11.977 -24.25 -15.789 1 98.81 52 ILE B CA 1
ATOM 2178 C C . ILE B 1 52 ? -12.289 -22.75 -15.844 1 98.81 52 ILE B C 1
ATOM 2180 O O . ILE B 1 52 ? -12.75 -22.234 -16.875 1 98.81 52 ILE B O 1
ATOM 2184 N N . ILE B 1 53 ? -12.109 -22.062 -14.742 1 98.88 53 ILE B N 1
ATOM 2185 C CA . ILE B 1 53 ? -12.109 -20.594 -14.719 1 98.88 53 ILE B CA 1
ATOM 2186 C C . ILE B 1 53 ? -10.742 -20.094 -14.273 1 98.88 53 ILE B C 1
ATOM 2188 O O . ILE B 1 53 ? -10.258 -20.453 -13.195 1 98.88 53 ILE B O 1
ATOM 2192 N N . GLY B 1 54 ? -10.07 -19.359 -15.117 1 98.88 54 GLY B N 1
ATOM 2193 C CA . GLY B 1 54 ? -8.766 -18.797 -14.805 1 98.88 54 GLY B CA 1
ATOM 2194 C C . GLY B 1 54 ? -8.844 -17.422 -14.188 1 98.88 54 GLY B C 1
ATOM 2195 O O . GLY B 1 54 ? -9.664 -16.594 -14.602 1 98.88 54 GLY B O 1
ATOM 2196 N N . VAL B 1 55 ? -8.031 -17.156 -13.18 1 98.88 55 VAL B N 1
ATOM 2197 C CA . VAL B 1 55 ? -7.832 -15.82 -12.602 1 98.88 55 VAL B CA 1
ATOM 2198 C C . VAL B 1 55 ? -6.391 -15.367 -12.836 1 98.88 55 VAL B C 1
ATOM 2200 O O . VAL B 1 55 ? -5.48 -15.781 -12.109 1 98.88 55 VAL B O 1
ATOM 2203 N N . PRO B 1 56 ? -6.16 -14.531 -13.828 1 98.69 56 PRO B N 1
ATOM 2204 C CA . PRO B 1 56 ? -4.793 -14.141 -14.195 1 98.69 56 PRO B CA 1
ATOM 2205 C C . PRO B 1 56 ? -4.195 -13.117 -13.227 1 98.69 56 PRO B C 1
ATOM 2207 O O . PRO B 1 56 ? -4.91 -12.258 -12.711 1 98.69 56 PRO B O 1
ATOM 2210 N N . THR B 1 57 ? -2.896 -13.164 -13.016 1 97.88 57 THR B N 1
ATOM 2211 C CA . THR B 1 57 ? -2.205 -12.305 -12.062 1 97.88 57 THR B CA 1
ATOM 2212 C C . THR B 1 57 ? -1.615 -11.086 -12.766 1 97.88 57 THR B C 1
ATOM 2214 O O . THR B 1 57 ? -1.003 -10.227 -12.125 1 97.88 57 THR B O 1
ATOM 2217 N N . SER B 1 58 ? -1.699 -11.023 -14.07 1 96.81 58 SER B N 1
ATOM 2218 C CA . SER B 1 58 ? -1.167 -9.906 -14.844 1 96.81 58 SER B CA 1
ATOM 2219 C C . SER B 1 58 ? -1.945 -9.711 -16.141 1 96.81 58 SER B C 1
ATOM 2221 O O . SER B 1 58 ? -2.721 -10.578 -16.547 1 96.81 58 SER B O 1
ATOM 2223 N N . ILE B 1 59 ? -1.701 -8.594 -16.781 1 96 59 ILE B N 1
ATOM 2224 C CA . ILE B 1 59 ? -2.301 -8.32 -18.078 1 96 59 ILE B CA 1
ATOM 2225 C C . ILE B 1 59 ? -1.732 -9.281 -19.125 1 96 59 ILE B C 1
ATOM 2227 O O . ILE B 1 59 ? -2.469 -9.797 -19.969 1 96 59 ILE B O 1
ATOM 2231 N N . ARG B 1 60 ? -0.456 -9.531 -18.984 1 95.31 60 ARG B N 1
ATOM 2232 C CA . ARG B 1 60 ? 0.196 -10.469 -19.891 1 95.31 60 ARG B CA 1
ATOM 2233 C C . ARG B 1 60 ? -0.449 -11.844 -19.828 1 95.31 60 ARG B C 1
ATOM 2235 O O . ARG B 1 60 ? -0.754 -12.453 -20.844 1 95.31 60 ARG B O 1
ATOM 2242 N N . THR B 1 61 ? -0.59 -12.375 -18.641 1 98 61 THR B N 1
ATOM 2243 C CA . THR B 1 61 ? -1.21 -13.68 -18.453 1 98 61 THR B CA 1
ATOM 2244 C C . THR B 1 61 ? -2.664 -13.664 -18.922 1 98 61 THR B C 1
ATOM 2246 O O . THR B 1 61 ? -3.145 -14.633 -19.5 1 98 61 THR B O 1
ATOM 2249 N N . TYR B 1 62 ? -3.361 -12.562 -18.641 1 98.25 62 TYR B N 1
ATOM 2250 C CA . TYR B 1 62 ? -4.734 -12.391 -19.109 1 98.25 62 TYR B CA 1
ATOM 2251 C C . TYR B 1 62 ? -4.828 -12.57 -20.625 1 98.25 62 TYR B C 1
ATOM 2253 O O . TYR B 1 62 ? -5.641 -13.359 -21.109 1 98.25 62 TYR B O 1
ATOM 2261 N N . GLU B 1 63 ? -3.996 -11.93 -21.344 1 98.38 63 GLU B N 1
ATOM 2262 C CA . GLU B 1 63 ? -4.008 -11.977 -22.797 1 98.38 63 GLU B CA 1
ATOM 2263 C C . GLU B 1 63 ? -3.676 -13.375 -23.312 1 98.38 63 GLU B C 1
ATOM 2265 O O . GLU B 1 63 ? -4.309 -13.859 -24.25 1 98.38 63 GLU B O 1
ATOM 2270 N N . GLN B 1 64 ? -2.693 -13.953 -22.75 1 98.31 64 GLN B N 1
ATOM 2271 C CA . GLN B 1 64 ? -2.32 -15.312 -23.141 1 98.31 64 GLN B CA 1
ATOM 2272 C C . GLN B 1 64 ? -3.48 -16.281 -22.938 1 98.31 64 GLN B C 1
ATOM 2274 O O . GLN B 1 64 ? -3.814 -17.047 -23.844 1 98.31 64 GLN B O 1
ATOM 2279 N N . ALA B 1 65 ? -4.031 -16.219 -21.734 1 98.81 65 ALA B N 1
ATOM 2280 C CA . ALA B 1 65 ? -5.125 -17.125 -21.391 1 98.81 65 ALA B CA 1
ATOM 2281 C C . ALA B 1 65 ? -6.328 -16.906 -22.297 1 98.81 65 ALA B C 1
ATOM 2283 O O . ALA B 1 65 ? -6.965 -17.859 -22.75 1 98.81 65 ALA B O 1
ATOM 2284 N N . LEU B 1 66 ? -6.633 -15.672 -22.531 1 98.38 66 LEU B N 1
ATOM 2285 C CA . LEU B 1 66 ? -7.73 -15.305 -23.422 1 98.38 66 LEU B CA 1
ATOM 2286 C C . LEU B 1 66 ? -7.52 -15.898 -24.812 1 98.38 66 LEU B C 1
ATOM 2288 O O . LEU B 1 66 ? -8.445 -16.469 -25.391 1 98.38 66 LEU B O 1
ATOM 2292 N N . ALA B 1 67 ? -6.371 -15.82 -25.344 1 98.56 67 ALA B N 1
ATOM 2293 C CA . ALA B 1 67 ? -6.023 -16.328 -26.672 1 98.56 67 ALA B CA 1
ATOM 2294 C C . ALA B 1 67 ? -6.168 -17.844 -26.734 1 98.56 67 ALA B C 1
ATOM 2296 O O . ALA B 1 67 ? -6.402 -18.406 -27.797 1 98.56 67 ALA B O 1
ATOM 2297 N N . LEU B 1 68 ? -6.059 -18.484 -25.641 1 98.56 68 LEU B N 1
ATOM 2298 C CA . LEU B 1 68 ? -6.129 -19.938 -25.562 1 98.56 68 LEU B CA 1
ATOM 2299 C C . LEU B 1 68 ? -7.562 -20.406 -25.312 1 98.56 68 LEU B C 1
ATOM 2301 O O . LEU B 1 68 ? -7.824 -21.609 -25.25 1 98.56 68 LEU B O 1
ATOM 2305 N N . GLY B 1 69 ? -8.477 -19.422 -25.094 1 98.38 69 GLY B N 1
ATOM 2306 C CA . GLY B 1 69 ? -9.875 -19.75 -24.891 1 98.38 69 GLY B CA 1
ATOM 2307 C C . GLY B 1 69 ? -10.18 -20.156 -23.453 1 98.38 69 GLY B C 1
ATOM 2308 O O . GLY B 1 69 ? -11.188 -20.812 -23.203 1 98.38 69 GLY B O 1
ATOM 2309 N N . ILE B 1 70 ? -9.367 -19.875 -22.547 1 98.75 70 ILE B N 1
ATOM 2310 C CA . ILE B 1 70 ? -9.633 -20.156 -21.141 1 98.75 70 ILE B CA 1
ATOM 2311 C C . ILE B 1 70 ? -10.617 -19.125 -20.594 1 98.75 70 ILE B C 1
ATOM 2313 O O . ILE B 1 70 ? -10.359 -17.922 -20.656 1 98.75 70 ILE B O 1
ATOM 2317 N N . PRO B 1 71 ? -11.781 -19.547 -20.062 1 98.75 71 PRO B N 1
ATOM 2318 C CA . PRO B 1 71 ? -12.664 -18.578 -19.406 1 98.75 71 PRO B CA 1
ATOM 2319 C C . PRO B 1 71 ? -11.992 -17.859 -18.234 1 98.75 71 PRO B C 1
ATOM 2321 O O . PRO B 1 71 ? -11.227 -18.469 -17.484 1 98.75 71 PRO B O 1
ATOM 2324 N N . LEU B 1 72 ? -12.211 -16.625 -18.141 1 98.81 72 LEU B N 1
ATOM 2325 C CA . LEU B 1 72 ? -11.461 -15.836 -17.172 1 98.81 72 LEU B CA 1
ATOM 2326 C C . LEU B 1 72 ? -12.398 -15.125 -16.203 1 98.81 72 LEU B C 1
ATOM 2328 O O . LEU B 1 72 ? -13.547 -14.828 -16.547 1 98.81 72 LEU B O 1
ATOM 2332 N N . ALA B 1 73 ? -11.945 -14.898 -15.008 1 98.69 73 ALA B N 1
ATOM 2333 C CA . ALA B 1 73 ? -12.578 -14.117 -13.953 1 98.69 73 ALA B CA 1
ATOM 2334 C C . ALA B 1 73 ? -11.547 -13.336 -13.148 1 98.69 73 ALA B C 1
ATOM 2336 O O . ALA B 1 73 ? -10.352 -13.414 -13.422 1 98.69 73 ALA B O 1
ATOM 2337 N N . THR B 1 74 ? -12.008 -12.484 -12.312 1 98.5 74 THR B N 1
ATOM 2338 C CA . THR B 1 74 ? -11.18 -11.781 -11.344 1 98.5 74 THR B CA 1
ATOM 2339 C C . THR B 1 74 ? -11.484 -12.25 -9.93 1 98.5 74 THR B C 1
ATOM 2341 O O . THR B 1 74 ? -12.43 -13.016 -9.711 1 98.5 74 THR B O 1
ATOM 2344 N N . LEU B 1 75 ? -10.695 -11.859 -8.961 1 98.56 75 LEU B N 1
ATOM 2345 C CA . LEU B 1 75 ? -10.984 -12.148 -7.559 1 98.56 75 LEU B CA 1
ATOM 2346 C C . LEU B 1 75 ? -12.32 -11.531 -7.145 1 98.56 75 LEU B C 1
ATOM 2348 O O . LEU B 1 75 ? -12.969 -12.016 -6.215 1 98.56 75 LEU B O 1
ATOM 2352 N N . ASP B 1 76 ? -12.758 -10.422 -7.836 1 98.56 76 ASP B N 1
ATOM 2353 C CA . ASP B 1 76 ? -14.055 -9.82 -7.551 1 98.56 76 ASP B CA 1
ATOM 2354 C C . ASP B 1 76 ? -15.188 -10.797 -7.836 1 98.56 76 ASP B C 1
ATOM 2356 O O . ASP B 1 76 ? -16.188 -10.828 -7.109 1 98.56 76 ASP B O 1
ATOM 2360 N N . GLU B 1 77 ? -15 -11.562 -8.836 1 98.5 77 GLU B N 1
ATOM 2361 C CA . GLU B 1 77 ? -16.016 -12.508 -9.281 1 98.5 77 GLU B CA 1
ATOM 2362 C C . GLU B 1 77 ? -15.805 -13.883 -8.648 1 98.5 77 GLU B C 1
ATOM 2364 O O . GLU B 1 77 ? -16.781 -14.594 -8.359 1 98.5 77 GLU B O 1
ATOM 2369 N N . GLN B 1 78 ? -14.578 -14.273 -8.477 1 98.25 78 GLN B N 1
ATOM 2370 C CA . GLN B 1 78 ? -14.156 -15.539 -7.871 1 98.25 78 GLN B CA 1
ATOM 2371 C C . GLN B 1 78 ? -13.195 -15.297 -6.711 1 98.25 78 GLN B C 1
ATOM 2373 O O . GLN B 1 78 ? -11.977 -15.438 -6.867 1 98.25 78 GLN B O 1
ATOM 2378 N N . PRO B 1 79 ? -13.719 -15.039 -5.523 1 97.94 79 PRO B N 1
ATOM 2379 C CA . PRO B 1 79 ? -12.859 -14.664 -4.398 1 97.94 79 PRO B CA 1
ATOM 2380 C C . PRO B 1 79 ? -12.133 -15.859 -3.789 1 97.94 79 PRO B C 1
ATOM 2382 O O . PRO B 1 79 ? -11.25 -15.688 -2.941 1 97.94 79 PRO B O 1
ATOM 2385 N N . HIS B 1 80 ? -12.492 -17.078 -4.191 1 98 80 HIS B N 1
ATOM 2386 C CA . HIS B 1 80 ? -11.852 -18.312 -3.742 1 98 80 HIS B CA 1
ATOM 2387 C C . HIS B 1 80 ? -11.234 -19.062 -4.914 1 98 80 HIS B C 1
ATOM 2389 O O . HIS B 1 80 ? -11.93 -19.391 -5.879 1 98 80 HIS B O 1
ATOM 2395 N N . ILE B 1 81 ? -9.938 -19.344 -4.801 1 98.75 81 ILE B N 1
ATOM 2396 C CA . ILE B 1 81 ? -9.195 -20.047 -5.844 1 98.75 81 ILE B CA 1
ATOM 2397 C C . ILE B 1 81 ? -8.812 -21.438 -5.352 1 98.75 81 ILE B C 1
ATOM 2399 O O . ILE B 1 81 ? -8.336 -21.594 -4.227 1 98.75 81 ILE B O 1
ATOM 2403 N N . ASP B 1 82 ? -9.07 -22.438 -6.191 1 98.88 82 ASP B N 1
ATOM 2404 C CA . ASP B 1 82 ? -8.75 -23.812 -5.801 1 98.88 82 ASP B CA 1
ATOM 2405 C C . ASP B 1 82 ? -7.242 -24.047 -5.812 1 98.88 82 ASP B C 1
ATOM 2407 O O . ASP B 1 82 ? -6.684 -24.562 -4.848 1 98.88 82 ASP B O 1
ATOM 2411 N N . VAL B 1 83 ? -6.594 -23.703 -6.898 1 98.88 83 VAL B N 1
ATOM 2412 C CA . VAL B 1 83 ? -5.156 -23.875 -7.062 1 98.88 83 VAL B CA 1
ATOM 2413 C C . VAL B 1 83 ? -4.57 -22.688 -7.824 1 98.88 83 VAL B C 1
ATOM 2415 O O . VAL B 1 83 ? -5.156 -22.219 -8.797 1 98.88 83 VAL B O 1
ATOM 2418 N N . ALA B 1 84 ? -3.51 -22.156 -7.332 1 98.94 84 ALA B N 1
ATOM 2419 C CA . ALA B 1 84 ? -2.717 -21.188 -8.086 1 98.94 84 ALA B CA 1
ATOM 2420 C C . ALA B 1 84 ? -1.379 -21.781 -8.508 1 98.94 84 ALA B C 1
ATOM 2422 O O . ALA B 1 84 ? -0.738 -22.5 -7.734 1 98.94 84 ALA B O 1
ATOM 2423 N N . ILE B 1 85 ? -0.976 -21.578 -9.734 1 98.94 85 ILE B N 1
ATOM 2424 C CA . ILE B 1 85 ? 0.317 -22 -10.258 1 98.94 85 ILE B CA 1
ATOM 2425 C C . ILE B 1 85 ? 1.12 -20.781 -10.703 1 98.94 85 ILE B C 1
ATOM 2427 O O . ILE B 1 85 ? 0.668 -20.016 -11.555 1 98.94 85 ILE B O 1
ATOM 2431 N N . ASP B 1 86 ? 2.258 -20.594 -10.172 1 98.88 86 ASP B N 1
ATOM 2432 C CA . ASP B 1 86 ? 3.09 -19.453 -10.523 1 98.88 86 ASP B CA 1
ATOM 2433 C C . ASP B 1 86 ? 4.57 -19.75 -10.289 1 98.88 86 ASP B C 1
ATOM 2435 O O . ASP B 1 86 ? 4.91 -20.719 -9.609 1 98.88 86 ASP B O 1
ATOM 2439 N N . GLY B 1 87 ? 5.41 -19.016 -10.969 1 98.5 87 GLY B N 1
ATOM 2440 C CA . GLY B 1 87 ? 6.844 -19.125 -10.758 1 98.5 87 GLY B CA 1
ATOM 2441 C C . GLY B 1 87 ? 7.34 -18.328 -9.578 1 98.5 87 GLY B C 1
ATOM 2442 O O . GLY B 1 87 ? 6.543 -17.719 -8.852 1 98.5 87 GLY B O 1
ATOM 2443 N N . ALA B 1 88 ? 8.625 -18.359 -9.391 1 98.62 88 ALA B N 1
ATOM 2444 C CA . ALA B 1 88 ? 9.32 -17.547 -8.391 1 98.62 88 ALA B CA 1
ATOM 2445 C C . ALA B 1 88 ? 10.695 -17.125 -8.898 1 98.62 88 ALA B C 1
ATOM 2447 O O . ALA B 1 88 ? 11.266 -17.766 -9.789 1 98.62 88 ALA B O 1
ATOM 2448 N N . ASP B 1 89 ? 11.203 -16.094 -8.359 1 98.62 89 ASP B N 1
ATOM 2449 C CA . ASP B 1 89 ? 12.539 -15.602 -8.695 1 98.62 89 ASP B CA 1
ATOM 2450 C C . ASP B 1 89 ? 13.602 -16.266 -7.824 1 98.62 89 ASP B C 1
ATOM 2452 O O . ASP B 1 89 ? 14.75 -16.422 -8.242 1 98.62 89 ASP B O 1
ATOM 2456 N N . GLU B 1 90 ? 13.289 -16.562 -6.605 1 98.81 90 GLU B N 1
ATOM 2457 C CA . GLU B 1 90 ? 14.094 -17.328 -5.648 1 98.81 90 GLU B CA 1
ATOM 2458 C C . GLU B 1 90 ? 13.219 -18.25 -4.801 1 98.81 90 GLU B C 1
ATOM 2460 O O . GLU B 1 90 ? 12.078 -17.906 -4.48 1 98.81 90 GLU B O 1
ATOM 2465 N N . VAL B 1 91 ? 13.766 -19.328 -4.426 1 98.75 91 VAL B N 1
ATOM 2466 C CA . VAL B 1 91 ? 13.172 -20.219 -3.445 1 98.75 91 VAL B CA 1
ATOM 2467 C C . VAL B 1 91 ? 14.211 -20.625 -2.402 1 98.75 91 VAL B C 1
ATOM 2469 O O . VAL B 1 91 ? 15.305 -21.078 -2.748 1 98.75 91 VAL B O 1
ATOM 2472 N N . ASP B 1 92 ? 13.906 -20.406 -1.179 1 98.5 92 ASP B N 1
ATOM 2473 C CA . ASP B 1 92 ? 14.836 -20.828 -0.133 1 98.5 92 ASP B CA 1
ATOM 2474 C C . ASP B 1 92 ? 14.453 -22.203 0.428 1 98.5 92 ASP B C 1
ATOM 2476 O O . ASP B 1 92 ? 13.477 -22.797 -0.01 1 98.5 92 ASP B O 1
ATOM 2480 N N . PRO B 1 93 ? 15.188 -22.766 1.373 1 97.31 93 PRO B N 1
ATOM 2481 C CA . PRO B 1 93 ? 14.93 -24.125 1.852 1 97.31 93 PRO B CA 1
ATOM 2482 C C . PRO B 1 93 ? 13.602 -24.25 2.59 1 97.31 93 PRO B C 1
ATOM 2484 O O . PRO B 1 93 ? 13.062 -25.344 2.73 1 97.31 93 PRO B O 1
ATOM 2487 N N . ASN B 1 94 ? 13.062 -23.203 3.076 1 96.88 94 ASN B N 1
ATOM 2488 C CA . ASN B 1 94 ? 11.789 -23.219 3.787 1 96.88 94 ASN B CA 1
ATOM 2489 C C . ASN B 1 94 ? 10.609 -23.047 2.83 1 96.88 94 ASN B C 1
ATOM 2491 O O . ASN B 1 94 ? 9.469 -22.922 3.266 1 96.88 94 ASN B O 1
ATOM 2495 N N . LEU B 1 95 ? 10.883 -22.922 1.542 1 98.38 95 LEU B N 1
ATOM 2496 C CA . LEU B 1 95 ? 9.906 -22.703 0.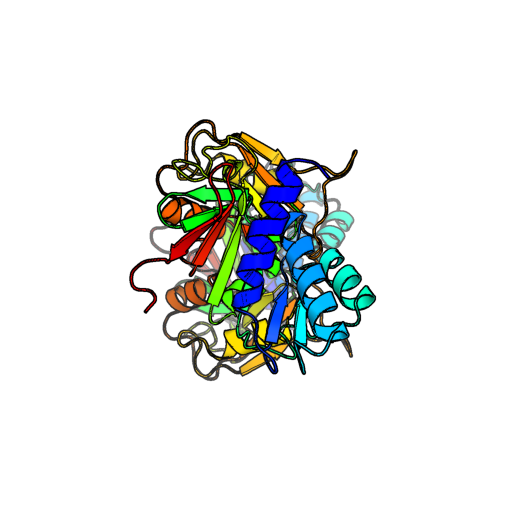48 1 98.38 95 LEU B CA 1
ATOM 2497 C C . LEU B 1 95 ? 9.305 -21.312 0.576 1 98.38 95 LEU B C 1
ATOM 2499 O O . LEU B 1 95 ? 8.141 -21.109 0.212 1 98.38 95 LEU B O 1
ATOM 2503 N N . ASP B 1 96 ? 10.016 -20.422 1.163 1 98.69 96 ASP B N 1
ATOM 2504 C CA . ASP B 1 96 ? 9.719 -19 0.974 1 98.69 96 ASP B CA 1
ATOM 2505 C C . ASP B 1 96 ? 10.336 -18.484 -0.321 1 98.69 96 ASP B C 1
ATOM 2507 O O . ASP B 1 96 ? 11.375 -18.984 -0.769 1 98.69 96 ASP B O 1
ATOM 2511 N N . VAL B 1 97 ? 9.672 -17.484 -0.898 1 98.88 97 VAL B N 1
ATOM 2512 C CA . VAL B 1 97 ? 10.117 -17.156 -2.248 1 98.88 97 VAL B CA 1
ATOM 2513 C C . VAL B 1 97 ? 10.227 -15.641 -2.406 1 98.88 97 VAL B C 1
ATOM 2515 O O . VAL B 1 97 ? 9.609 -14.883 -1.648 1 98.88 97 VAL B O 1
ATOM 2518 N N . VAL B 1 98 ? 11.086 -15.18 -3.256 1 98.81 98 VAL B N 1
ATOM 2519 C CA . VAL B 1 98 ? 11.055 -13.844 -3.842 1 98.81 98 VAL B CA 1
ATOM 2520 C C . VAL B 1 98 ? 10.305 -13.883 -5.172 1 98.81 98 VAL B C 1
ATOM 2522 O O . VAL B 1 98 ? 10.562 -14.742 -6.012 1 98.81 98 VAL B O 1
ATOM 2525 N N . LYS B 1 99 ? 9.359 -13.055 -5.316 1 98.62 99 LYS B N 1
ATOM 2526 C CA . LYS B 1 99 ? 8.617 -12.906 -6.566 1 98.62 99 LYS B CA 1
ATOM 2527 C C . LYS B 1 99 ? 8.539 -11.438 -6.984 1 98.62 99 LYS B C 1
ATOM 2529 O O . LYS B 1 99 ? 8.797 -10.539 -6.176 1 98.62 99 LYS B O 1
ATOM 2534 N N . GLY B 1 100 ? 8.172 -11.234 -8.305 1 97.38 100 GLY B N 1
ATOM 2535 C CA . GLY B 1 100 ? 7.801 -9.883 -8.703 1 97.38 100 GLY B CA 1
ATOM 2536 C C . GLY B 1 100 ? 8.805 -9.242 -9.641 1 97.38 100 GLY B C 1
ATOM 2537 O O . GLY B 1 100 ? 8.641 -8.086 -10.047 1 97.38 100 GLY B O 1
ATOM 2538 N N . ARG B 1 101 ? 9.898 -9.961 -10.023 1 97.62 101 ARG B N 1
ATOM 2539 C CA . ARG B 1 101 ? 10.859 -9.367 -10.953 1 97.62 101 ARG B CA 1
ATOM 2540 C C . ARG B 1 101 ? 10.203 -9.047 -12.289 1 97.62 101 ARG B C 1
ATOM 2542 O O . ARG B 1 101 ? 10.68 -8.188 -13.039 1 97.62 101 ARG B O 1
ATOM 2549 N N . GLY B 1 102 ? 9.094 -9.664 -12.555 1 95.31 102 GLY B N 1
ATOM 2550 C CA . GLY B 1 102 ? 8.336 -9.344 -13.758 1 95.31 102 GLY B CA 1
ATOM 2551 C C . GLY B 1 102 ? 7.426 -8.141 -13.586 1 95.31 102 GLY B C 1
ATOM 2552 O O . GLY B 1 102 ? 6.805 -7.684 -14.539 1 95.31 102 GLY B O 1
ATOM 2553 N N . GLY B 1 103 ? 7.258 -7.648 -12.375 1 96.06 103 GLY B N 1
ATOM 2554 C CA . GLY B 1 103 ? 6.559 -6.398 -12.125 1 96.06 103 GLY B CA 1
ATOM 2555 C C . GLY B 1 103 ? 5.129 -6.602 -11.656 1 96.06 103 GLY B C 1
ATOM 2556 O O . GLY B 1 103 ? 4.398 -5.633 -11.43 1 96.06 103 GLY B O 1
ATOM 2557 N N . ALA B 1 104 ? 4.699 -7.863 -11.469 1 94.94 104 ALA B N 1
ATOM 2558 C CA . ALA B 1 104 ? 3.305 -8.141 -11.133 1 94.94 104 ALA B CA 1
ATOM 2559 C C . ALA B 1 104 ? 3.168 -8.57 -9.672 1 94.94 104 ALA B C 1
ATOM 2561 O O . ALA B 1 104 ? 2.25 -9.32 -9.328 1 94.94 104 ALA B O 1
ATOM 2562 N N . LEU B 1 105 ? 3.996 -8.297 -8.781 1 96.5 105 LEU B N 1
ATOM 2563 C CA . LEU B 1 105 ? 4.16 -8.805 -7.43 1 96.5 105 LEU B CA 1
ATOM 2564 C C . LEU B 1 105 ? 2.854 -8.703 -6.648 1 96.5 105 LEU B C 1
ATOM 2566 O O . LEU B 1 105 ? 2.281 -9.719 -6.25 1 96.5 105 LEU B O 1
ATOM 2570 N N . LEU B 1 106 ? 2.242 -7.535 -6.641 1 98.44 106 LEU B N 1
ATOM 2571 C CA . LEU B 1 106 ? 1.066 -7.383 -5.789 1 98.44 106 LEU B CA 1
ATOM 2572 C C . LEU B 1 106 ? -0.083 -8.25 -6.293 1 98.44 106 LEU B C 1
ATOM 2574 O O . LEU B 1 106 ? -0.708 -8.969 -5.512 1 98.44 106 LEU B O 1
ATOM 2578 N N . ARG B 1 107 ? -0.368 -8.172 -7.602 1 98.5 107 ARG B N 1
ATOM 2579 C CA . ARG B 1 107 ? -1.479 -8.945 -8.148 1 98.5 107 ARG B CA 1
ATOM 2580 C C . ARG B 1 107 ? -1.248 -10.445 -7.973 1 98.5 107 ARG B C 1
ATOM 2582 O O . ARG B 1 107 ? -2.18 -11.188 -7.66 1 98.5 107 ARG B O 1
ATOM 2589 N N . GLU B 1 108 ? 0.001 -10.859 -8.18 1 98.62 108 GLU B N 1
ATOM 2590 C CA . GLU B 1 108 ? 0.352 -12.258 -7.918 1 98.62 108 GLU B CA 1
ATOM 2591 C C . GLU B 1 108 ? 0.062 -12.633 -6.469 1 98.62 108 GLU B C 1
ATOM 2593 O O . GLU B 1 108 ? -0.564 -13.664 -6.203 1 98.62 108 GLU B O 1
ATOM 2598 N N . LYS B 1 109 ? 0.509 -11.828 -5.566 1 98.75 109 LYS B N 1
ATOM 2599 C CA . LYS B 1 109 ? 0.339 -12.125 -4.145 1 98.75 109 LYS B CA 1
ATOM 2600 C C . LYS B 1 109 ? -1.139 -12.242 -3.783 1 98.75 109 LYS B C 1
ATOM 2602 O O . LYS B 1 109 ? -1.532 -13.164 -3.059 1 98.75 109 LYS B O 1
ATOM 2607 N N . MET B 1 110 ? -1.962 -11.312 -4.297 1 98.69 110 MET B N 1
ATOM 2608 C CA . MET B 1 110 ? -3.393 -11.312 -4 1 98.69 110 MET B CA 1
ATOM 2609 C C . MET B 1 110 ? -4.047 -12.602 -4.484 1 98.69 110 MET B C 1
ATOM 2611 O O . MET B 1 110 ? -4.805 -13.234 -3.748 1 98.69 110 MET B O 1
ATOM 2615 N N . VAL B 1 111 ? -3.742 -13.023 -5.672 1 98.69 111 VAL B N 1
ATOM 2616 C CA . VAL B 1 111 ? -4.344 -14.211 -6.258 1 98.69 111 VAL B CA 1
ATOM 2617 C C . VAL B 1 111 ? -3.844 -15.453 -5.527 1 98.69 111 VAL B C 1
ATOM 2619 O O . VAL B 1 111 ? -4.633 -16.328 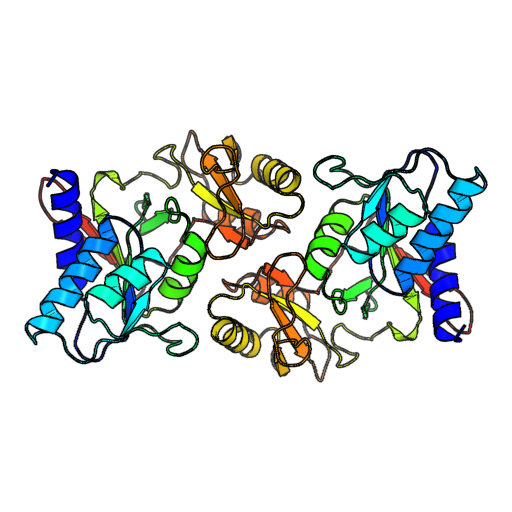-5.168 1 98.69 111 VAL B O 1
ATOM 2622 N N . GLU B 1 112 ? -2.549 -15.508 -5.273 1 98.75 112 GLU B N 1
ATOM 2623 C CA . GLU B 1 112 ? -1.94 -16.688 -4.66 1 98.75 112 GLU B CA 1
ATOM 2624 C C . GLU B 1 112 ? -2.363 -16.828 -3.203 1 98.75 112 GLU B C 1
ATOM 2626 O O . GLU B 1 112 ? -2.572 -17.953 -2.719 1 98.75 112 GLU B O 1
ATOM 2631 N N . MET B 1 113 ? -2.541 -15.727 -2.539 1 98.06 113 MET B N 1
ATOM 2632 C CA . MET B 1 113 ? -3.01 -15.766 -1.157 1 98.06 113 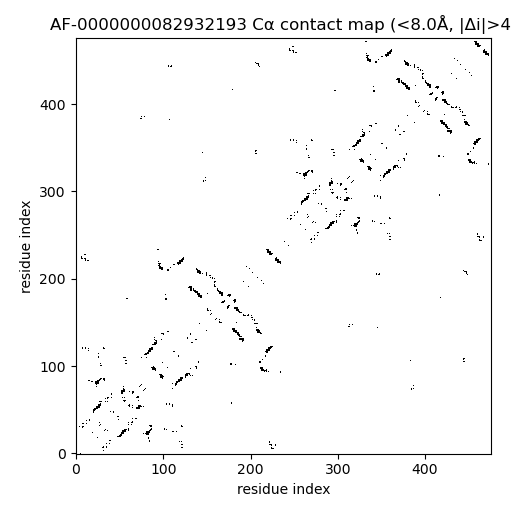MET B CA 1
ATOM 2633 C C . MET B 1 113 ? -4.457 -16.25 -1.085 1 98.06 113 MET B C 1
ATOM 2635 O O . MET B 1 113 ? -4.871 -16.828 -0.084 1 98.06 113 MET B O 1
ATOM 2639 N N . ALA B 1 114 ? -5.211 -16.047 -2.119 1 98.31 114 ALA B N 1
ATOM 2640 C CA . ALA B 1 114 ? -6.625 -16.406 -2.158 1 98.31 114 ALA B CA 1
ATOM 2641 C C . ALA B 1 114 ? -6.816 -17.859 -2.549 1 98.31 114 ALA B C 1
ATOM 2643 O O . ALA B 1 114 ? -7.945 -18.359 -2.635 1 98.31 114 ALA B O 1
ATOM 2644 N N . SER B 1 115 ? -5.754 -18.609 -2.738 1 98.62 115 SER B N 1
ATOM 2645 C CA . SER B 1 115 ? -5.844 -19.969 -3.25 1 98.62 115 SER B CA 1
ATOM 2646 C C . SER B 1 115 ? -5.746 -20.984 -2.121 1 98.62 115 SER B C 1
ATOM 2648 O O . SER B 1 115 ? -5.035 -20.766 -1.138 1 98.62 115 SER B O 1
ATOM 2650 N N . ASP B 1 116 ? -6.457 -22.094 -2.266 1 98.38 116 ASP B N 1
ATOM 2651 C CA . ASP B 1 116 ? -6.344 -23.203 -1.33 1 98.38 116 ASP B CA 1
ATOM 2652 C C . ASP B 1 116 ? -4.945 -23.828 -1.374 1 98.38 116 ASP B C 1
ATOM 2654 O O . ASP B 1 116 ? -4.387 -24.188 -0.336 1 98.38 116 ASP B O 1
ATOM 2658 N N . ILE B 1 117 ? -4.438 -23.953 -2.578 1 98.44 117 ILE B N 1
ATOM 2659 C CA . ILE B 1 117 ? -3.1 -24.5 -2.783 1 98.44 117 ILE B CA 1
ATOM 2660 C C . ILE B 1 117 ? -2.311 -23.594 -3.73 1 98.44 117 ILE B C 1
ATOM 2662 O O . ILE B 1 117 ? -2.797 -23.25 -4.809 1 98.44 117 ILE B O 1
ATOM 2666 N N . PHE B 1 118 ? -1.16 -23.172 -3.309 1 98.81 118 PHE B N 1
ATOM 2667 C CA . PHE B 1 118 ? -0.221 -22.453 -4.164 1 98.81 118 PHE B CA 1
ATOM 2668 C C . PHE B 1 118 ? 0.93 -23.359 -4.582 1 98.81 118 PHE B C 1
ATOM 2670 O O . PHE B 1 118 ? 1.752 -23.75 -3.752 1 98.81 118 PHE B O 1
ATOM 2677 N N . VAL B 1 119 ? 0.978 -23.688 -5.859 1 98.88 119 VAL B N 1
ATOM 2678 C CA . VAL B 1 119 ? 2.029 -24.5 -6.457 1 98.88 119 VAL B CA 1
ATOM 2679 C C . VAL B 1 119 ? 3.066 -23.609 -7.125 1 98.88 119 VAL B C 1
ATOM 2681 O O . VAL B 1 119 ? 2.797 -23 -8.172 1 98.88 119 VAL B O 1
ATOM 2684 N N . CYS B 1 120 ? 4.215 -23.578 -6.535 1 98.88 120 CYS B N 1
ATOM 2685 C CA . CYS B 1 120 ? 5.344 -22.828 -7.086 1 98.88 120 CYS B CA 1
ATOM 2686 C C . CYS B 1 120 ? 6.156 -23.703 -8.039 1 98.88 120 CYS B C 1
ATOM 2688 O O . CYS B 1 120 ? 6.484 -24.844 -7.719 1 98.88 120 CYS B O 1
ATOM 2690 N N . ILE B 1 121 ? 6.469 -23.172 -9.211 1 98.94 121 ILE B N 1
ATOM 2691 C CA . ILE B 1 121 ? 7.203 -23.922 -10.211 1 98.94 121 ILE B CA 1
ATOM 2692 C C . ILE B 1 121 ? 8.477 -23.172 -10.594 1 98.94 121 ILE B C 1
ATOM 2694 O O . ILE B 1 121 ? 8.422 -22.016 -11.016 1 98.94 121 ILE B O 1
ATOM 2698 N N . VAL B 1 122 ? 9.617 -23.891 -10.5 1 98.62 122 VAL B N 1
ATOM 2699 C CA . VAL B 1 122 ? 10.883 -23.25 -10.828 1 98.62 122 VAL B CA 1
ATOM 2700 C C . VAL B 1 122 ? 11.82 -24.25 -11.484 1 98.62 122 VAL B C 1
ATOM 2702 O O . VAL B 1 122 ? 11.609 -25.469 -11.391 1 98.62 122 VAL B O 1
ATOM 2705 N N . ASP B 1 123 ? 12.781 -23.75 -12.242 1 97.69 123 ASP B N 1
ATOM 2706 C CA . ASP B 1 123 ? 13.961 -24.562 -12.5 1 97.69 123 ASP B CA 1
ATOM 2707 C C . ASP B 1 123 ? 14.969 -24.453 -11.352 1 97.69 123 ASP B C 1
ATOM 2709 O O . ASP B 1 123 ? 14.898 -23.516 -10.555 1 97.69 123 ASP B O 1
ATOM 2713 N N . ASP B 1 124 ? 15.883 -25.312 -11.266 1 96.31 124 ASP B N 1
ATOM 2714 C CA . ASP B 1 124 ? 16.703 -25.453 -10.07 1 96.31 124 ASP B CA 1
ATOM 2715 C C . ASP B 1 124 ? 17.672 -24.266 -9.93 1 96.31 124 ASP B C 1
ATOM 2717 O O . ASP B 1 124 ? 18.266 -24.078 -8.875 1 96.31 124 ASP B O 1
ATOM 2721 N N . SER B 1 125 ? 17.844 -23.375 -10.961 1 96.5 125 SER B N 1
ATOM 2722 C CA . SER B 1 125 ? 18.688 -22.188 -10.859 1 96.5 125 SER B CA 1
ATOM 2723 C C . SER B 1 125 ? 18.078 -21.172 -9.906 1 96.5 125 SER B C 1
ATOM 2725 O O . SER B 1 125 ? 18.734 -20.219 -9.5 1 96.5 125 SER B O 1
ATOM 2727 N N . LYS B 1 126 ? 16.781 -21.328 -9.539 1 97.88 126 LYS B N 1
ATOM 2728 C CA . LYS B 1 126 ? 16.078 -20.359 -8.695 1 97.88 126 LYS B CA 1
ATOM 2729 C C . LYS B 1 126 ? 16.266 -20.688 -7.215 1 97.88 126 LYS B C 1
ATOM 2731 O O . LYS B 1 126 ? 15.836 -19.922 -6.348 1 97.88 126 LYS B O 1
ATOM 2736 N N . MET B 1 127 ? 16.875 -21.844 -6.953 1 98.06 127 MET B N 1
ATOM 2737 C CA . MET B 1 127 ? 17.078 -22.234 -5.566 1 98.06 127 MET B CA 1
ATOM 2738 C C . MET B 1 127 ? 18.219 -21.453 -4.941 1 98.06 127 MET B C 1
ATOM 2740 O O . MET B 1 127 ? 19.297 -21.312 -5.543 1 98.06 127 MET B O 1
ATOM 2744 N N . VAL B 1 128 ? 18 -20.891 -3.785 1 98.69 128 VAL B N 1
ATOM 2745 C CA . VAL B 1 128 ? 19 -20.141 -3.037 1 98.69 128 VAL B CA 1
ATOM 2746 C C . VAL B 1 128 ? 19.078 -20.672 -1.608 1 98.69 128 VAL B C 1
ATOM 2748 O O . VAL B 1 128 ? 18.141 -21.312 -1.122 1 98.69 128 VAL B O 1
ATOM 2751 N N . SER B 1 129 ? 20.203 -20.406 -0.893 1 98.25 129 SER B N 1
ATOM 2752 C CA . SER B 1 129 ? 20.359 -20.812 0.496 1 98.25 129 SER B CA 1
ATOM 2753 C C . SER B 1 129 ? 19.531 -19.938 1.435 1 98.25 129 SER B C 1
ATOM 2755 O O . SER B 1 129 ? 19.172 -20.375 2.529 1 98.25 129 SER B O 1
ATOM 2757 N N . GLY B 1 130 ? 19.297 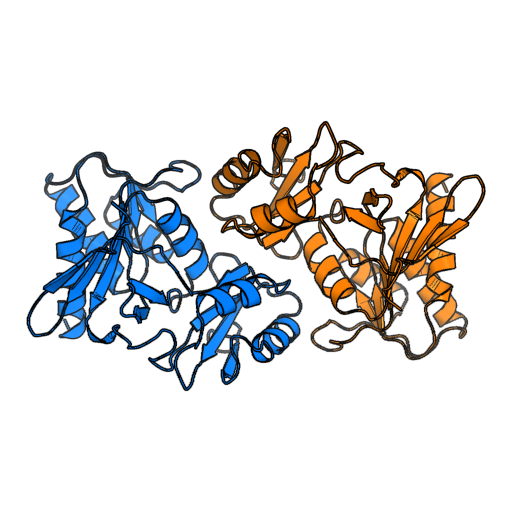-18.734 1.033 1 98.44 130 GLY B N 1
ATOM 2758 C CA . GLY B 1 130 ? 18.469 -17.734 1.679 1 98.44 130 GLY B CA 1
ATOM 2759 C C . GLY B 1 130 ? 17.969 -16.672 0.723 1 98.44 130 GLY B C 1
ATOM 2760 O O . GLY B 1 130 ? 18.641 -16.328 -0.252 1 98.44 130 GLY B O 1
ATOM 2761 N N . LEU B 1 131 ? 16.844 -16.125 1.001 1 98.56 131 LEU B N 1
ATOM 2762 C CA . LEU B 1 131 ? 16.297 -15.109 0.106 1 98.56 131 LEU B CA 1
ATOM 2763 C C . LEU B 1 131 ? 17.25 -13.93 -0.03 1 98.56 131 LEU B C 1
ATOM 2765 O O . LEU B 1 131 ? 17.859 -13.492 0.954 1 98.56 131 LEU B O 1
ATOM 2769 N N . GLY B 1 132 ? 17.281 -13.352 -1.181 1 97.88 132 GLY B N 1
ATOM 2770 C CA . GLY B 1 132 ? 18.266 -12.336 -1.497 1 97.88 132 GLY B CA 1
ATOM 2771 C C . GLY B 1 132 ? 19.609 -12.922 -1.91 1 97.88 132 GLY B C 1
ATOM 2772 O O . GLY B 1 132 ? 20.516 -12.195 -2.312 1 97.88 132 GLY B O 1
ATOM 2773 N N . GLY B 1 133 ? 19.75 -14.219 -1.922 1 97.38 133 GLY B N 1
ATOM 2774 C CA . GLY B 1 133 ? 21.031 -14.883 -2.133 1 97.38 133 GLY B CA 1
ATOM 2775 C C . GLY B 1 133 ? 21.469 -14.875 -3.582 1 97.38 133 GLY B C 1
ATOM 2776 O O . GLY B 1 133 ? 22.641 -15.109 -3.879 1 97.38 133 GLY B O 1
ATOM 2777 N N . SER B 1 134 ? 20.609 -14.703 -4.516 1 97.44 134 SER B N 1
ATOM 2778 C CA . SER B 1 134 ? 20.969 -14.648 -5.93 1 97.44 134 SER B CA 1
ATOM 2779 C C . SER B 1 134 ? 21.672 -13.344 -6.27 1 97.44 134 SER B C 1
ATOM 2781 O O . SER B 1 134 ? 22.281 -13.219 -7.336 1 97.44 134 SER B O 1
ATOM 2783 N N . LYS B 1 135 ? 21.516 -12.344 -5.375 1 97.31 135 LYS B N 1
ATOM 2784 C CA . LYS B 1 135 ? 22.062 -10.992 -5.539 1 97.31 135 LYS B CA 1
ATOM 2785 C C . LYS B 1 135 ? 21.281 -10.219 -6.598 1 97.31 135 LYS B C 1
ATOM 2787 O O . LYS B 1 135 ? 21.672 -9.109 -6.977 1 97.31 135 LYS B O 1
ATOM 2792 N N . LEU B 1 136 ? 20.25 -10.781 -7.078 1 98.25 136 LEU B N 1
ATOM 2793 C CA . LEU B 1 136 ? 19.344 -10.094 -8 1 98.25 136 LEU B CA 1
ATOM 2794 C C . LEU B 1 136 ? 18.219 -9.406 -7.242 1 98.25 136 LEU B C 1
ATOM 2796 O O . LEU B 1 136 ? 18.172 -9.438 -6.012 1 98.25 136 LEU B O 1
ATOM 2800 N N . ALA B 1 137 ? 17.312 -8.797 -7.93 1 98.56 137 ALA B N 1
ATOM 2801 C CA . ALA B 1 137 ? 16.359 -7.824 -7.391 1 98.56 137 ALA B CA 1
ATOM 2802 C C . ALA B 1 137 ? 15.367 -8.492 -6.449 1 98.56 137 ALA B C 1
ATOM 2804 O O . ALA B 1 137 ? 14.805 -9.539 -6.773 1 98.56 137 ALA B O 1
ATOM 2805 N N . MET B 1 138 ? 15.203 -7.977 -5.293 1 98.75 138 MET B N 1
ATOM 2806 C CA . MET B 1 138 ? 14.008 -8.117 -4.465 1 98.75 138 MET B CA 1
ATOM 2807 C C . MET B 1 138 ? 13.117 -6.887 -4.574 1 98.75 138 MET B C 1
ATOM 2809 O O . MET B 1 138 ? 13.461 -5.82 -4.062 1 98.75 138 MET B O 1
ATOM 2813 N N . PRO B 1 139 ? 12.008 -7.008 -5.258 1 98.88 139 PRO B N 1
ATOM 2814 C CA . PRO B 1 139 ? 11.242 -5.816 -5.621 1 98.88 139 PRO B CA 1
ATOM 2815 C C . PRO B 1 139 ? 10.336 -5.332 -4.492 1 98.88 139 PRO B C 1
ATOM 2817 O O . PRO B 1 139 ? 9.781 -6.145 -3.744 1 98.88 139 PRO B O 1
ATOM 2820 N N . VAL B 1 140 ? 10.203 -4.082 -4.379 1 98.94 140 VAL B N 1
ATOM 2821 C CA . VAL B 1 140 ? 9.258 -3.395 -3.51 1 98.94 140 VAL B CA 1
ATOM 2822 C C . VAL B 1 140 ? 8.406 -2.426 -4.332 1 98.94 140 VAL B C 1
ATOM 2824 O O . VAL B 1 140 ? 8.945 -1.545 -5.008 1 98.94 140 VAL B O 1
ATOM 2827 N N . GLU B 1 141 ? 7.113 -2.65 -4.344 1 98.94 141 GLU B N 1
ATOM 2828 C CA . GLU B 1 141 ? 6.195 -1.749 -5.031 1 98.94 141 GLU B CA 1
ATOM 2829 C C . GLU B 1 141 ? 5.855 -0.54 -4.164 1 98.94 141 GLU B C 1
ATOM 2831 O O . GLU B 1 141 ? 5.473 -0.69 -3.002 1 98.94 141 GLU B O 1
ATOM 2836 N N . ILE B 1 142 ? 6.039 0.694 -4.695 1 98.88 142 ILE B N 1
ATOM 2837 C CA . ILE B 1 142 ? 5.836 1.931 -3.949 1 98.88 142 ILE B CA 1
ATOM 2838 C C . ILE B 1 142 ? 5 2.904 -4.777 1 98.88 142 ILE B C 1
ATOM 2840 O O . ILE B 1 142 ? 4.98 2.82 -6.008 1 98.88 142 ILE B O 1
ATOM 2844 N N . VAL B 1 143 ? 4.27 3.791 -4.098 1 98.75 143 VAL B N 1
ATOM 2845 C CA . VAL B 1 143 ? 3.545 4.824 -4.828 1 98.75 143 VAL B CA 1
ATOM 2846 C C . VAL B 1 143 ? 4.535 5.762 -5.516 1 98.75 143 VAL B C 1
ATOM 2848 O O . VAL B 1 143 ? 5.699 5.848 -5.121 1 98.75 143 VAL B O 1
ATOM 2851 N N . GLN B 1 144 ? 4.09 6.488 -6.547 1 98.5 144 GLN B N 1
ATOM 2852 C CA . GLN B 1 144 ? 4.934 7.414 -7.293 1 98.5 144 GLN B CA 1
ATOM 2853 C C . GLN B 1 144 ? 5.25 8.656 -6.465 1 98.5 144 GLN B C 1
ATOM 2855 O O . GLN B 1 144 ? 6.34 9.219 -6.578 1 98.5 144 GLN B O 1
ATOM 2860 N N . PHE B 1 145 ? 4.289 9.125 -5.625 1 97.88 145 PHE B N 1
ATOM 2861 C CA . PHE B 1 145 ? 4.43 10.336 -4.828 1 97.88 145 PHE B CA 1
ATOM 2862 C C . PHE B 1 145 ? 5.66 10.258 -3.934 1 97.88 145 PHE B C 1
ATOM 2864 O O . PHE B 1 145 ? 5.781 9.352 -3.109 1 97.88 145 PHE B O 1
ATOM 2871 N N . CYS B 1 146 ? 6.633 11.18 -4.203 1 98.44 146 CYS B N 1
ATOM 2872 C CA . CYS B 1 146 ? 7.852 11.289 -3.412 1 98.44 146 CYS B CA 1
ATOM 2873 C C . CYS B 1 146 ? 8.578 9.953 -3.338 1 98.44 146 CYS B C 1
ATOM 2875 O O . CYS B 1 146 ? 8.945 9.5 -2.252 1 98.44 146 CYS B O 1
ATOM 2877 N N . HIS B 1 147 ? 8.758 9.32 -4.504 1 98.75 147 HIS B N 1
ATOM 2878 C CA . HIS B 1 147 ? 9.344 7.988 -4.586 1 98.75 147 HIS B CA 1
ATOM 2879 C C . HIS B 1 147 ? 10.805 8.008 -4.172 1 98.75 147 HIS B C 1
ATOM 2881 O O . HIS B 1 147 ? 11.32 7.02 -3.635 1 98.75 147 HIS B O 1
ATOM 2887 N N . LYS B 1 148 ? 11.555 9.133 -4.43 1 98.69 148 LYS B N 1
ATOM 2888 C CA . LYS B 1 148 ? 12.953 9.211 -4 1 98.69 148 LYS B CA 1
ATOM 2889 C C . LYS B 1 148 ? 13.062 9.18 -2.479 1 98.69 148 LYS B C 1
ATOM 2891 O O . LYS B 1 148 ? 13.977 8.57 -1.928 1 98.69 148 LYS B O 1
ATOM 2896 N N . TYR B 1 149 ? 12.164 9.852 -1.868 1 98.75 149 TYR B N 1
ATOM 2897 C CA . TYR B 1 149 ? 12.086 9.836 -0.412 1 98.75 149 TYR B CA 1
ATOM 2898 C C . TYR B 1 149 ? 11.844 8.422 0.107 1 98.75 149 TYR B C 1
ATOM 2900 O O . TYR B 1 149 ? 12.539 7.969 1.018 1 98.75 149 TYR B O 1
ATOM 2908 N N . THR B 1 150 ? 10.867 7.699 -0.436 1 98.75 150 THR B N 1
ATOM 2909 C CA . THR B 1 150 ? 10.562 6.332 -0.035 1 98.75 150 THR B CA 1
ATOM 2910 C C . THR B 1 150 ? 11.766 5.418 -0.283 1 98.75 150 THR B C 1
ATOM 2912 O O . THR B 1 150 ? 12.102 4.59 0.564 1 98.75 150 THR B O 1
ATOM 2915 N N . LEU B 1 151 ? 12.398 5.598 -1.476 1 98.69 151 LEU B N 1
ATOM 2916 C CA . LEU B 1 151 ? 13.586 4.82 -1.805 1 98.69 151 LEU B CA 1
ATOM 2917 C C . LEU B 1 151 ? 14.68 5.023 -0.756 1 98.69 151 LEU B C 1
ATOM 2919 O O . LEU B 1 151 ? 15.297 4.059 -0.306 1 98.69 151 LEU B O 1
ATOM 2923 N N . SER B 1 152 ? 14.914 6.258 -0.352 1 97.88 152 SER B N 1
ATOM 2924 C CA . SER B 1 152 ? 15.93 6.574 0.65 1 97.88 152 SER B CA 1
ATOM 2925 C C . SER B 1 152 ? 15.609 5.91 1.984 1 97.88 152 SER B C 1
ATOM 2927 O O . SER B 1 152 ? 16.5 5.336 2.623 1 97.88 152 SER B O 1
ATOM 2929 N N . ARG B 1 153 ? 14.391 5.93 2.4 1 97.81 153 ARG B N 1
ATOM 2930 C CA . ARG B 1 153 ? 13.992 5.32 3.664 1 97.81 153 ARG B CA 1
ATOM 2931 C C . ARG B 1 153 ? 14.141 3.805 3.615 1 97.81 153 ARG B C 1
ATOM 2933 O O . ARG B 1 153 ? 14.586 3.189 4.586 1 97.81 153 ARG B O 1
ATOM 2940 N N . LEU B 1 154 ? 13.758 3.176 2.494 1 98.19 154 LEU B N 1
ATOM 2941 C CA . LEU B 1 154 ? 13.93 1.738 2.307 1 98.19 154 LEU B CA 1
ATOM 2942 C C . LEU B 1 154 ? 15.391 1.337 2.486 1 98.19 154 LEU B C 1
ATOM 2944 O O . LEU B 1 154 ? 15.688 0.366 3.188 1 98.19 154 LEU B O 1
ATOM 2948 N N . SER B 1 155 ? 16.266 2.102 1.892 1 97 155 SER B N 1
ATOM 2949 C CA . SER B 1 155 ? 17.688 1.775 1.901 1 97 155 SER B CA 1
ATOM 2950 C C . SER B 1 155 ? 18.281 1.899 3.305 1 97 155 SER B C 1
ATOM 2952 O O . SER B 1 155 ? 19.344 1.355 3.586 1 97 155 SER B O 1
ATOM 2954 N N . LYS B 1 156 ? 17.594 2.559 4.234 1 96.94 156 LYS B N 1
ATOM 2955 C CA . LYS B 1 156 ? 18.141 2.848 5.559 1 96.94 156 LYS B CA 1
ATOM 2956 C C . LYS B 1 156 ? 17.547 1.913 6.613 1 96.94 156 LYS B C 1
ATOM 2958 O O . LYS B 1 156 ? 17.953 1.946 7.777 1 96.94 156 LYS B O 1
ATOM 2963 N N . LEU B 1 157 ? 16.609 1.077 6.199 1 97.94 157 LEU B N 1
ATOM 2964 C CA . LEU B 1 157 ? 16.047 0.113 7.141 1 97.94 157 LEU B CA 1
ATOM 2965 C C . LEU B 1 157 ? 17.125 -0.837 7.652 1 97.94 157 LEU B C 1
ATOM 2967 O O . LEU B 1 157 ? 17.906 -1.386 6.863 1 97.94 157 LEU B O 1
ATOM 2971 N N . LYS B 1 158 ? 17.125 -1.068 8.938 1 97.88 158 LYS B N 1
ATOM 2972 C CA . LYS B 1 158 ? 18.094 -1.973 9.539 1 97.88 158 LYS B CA 1
ATOM 2973 C C . LYS B 1 158 ? 17.859 -3.414 9.102 1 97.88 158 LYS B C 1
ATOM 2975 O O . LYS B 1 158 ? 18.797 -4.195 8.977 1 97.88 158 LYS B O 1
ATOM 2980 N N . GLU B 1 159 ? 16.625 -3.773 8.852 1 97.69 159 GLU B N 1
ATOM 2981 C CA . GLU B 1 159 ? 16.203 -5.137 8.523 1 97.69 159 GLU B CA 1
ATOM 2982 C C . GLU B 1 159 ? 16.672 -5.531 7.125 1 97.69 159 GLU B C 1
ATOM 2984 O O . GLU B 1 159 ? 16.656 -6.715 6.773 1 97.69 159 GLU B O 1
ATOM 2989 N N . VAL B 1 160 ? 17.062 -4.512 6.297 1 96.81 160 VAL B N 1
ATOM 2990 C CA . VAL B 1 160 ? 17.594 -4.801 4.965 1 96.81 160 VAL B CA 1
ATOM 2991 C C . VAL B 1 160 ? 18.969 -4.18 4.809 1 96.81 160 VAL B C 1
ATOM 2993 O O . VAL B 1 160 ? 19.359 -3.779 3.707 1 96.81 160 VAL B O 1
ATOM 2996 N N . ALA B 1 161 ? 19.625 -4.031 5.898 1 92.94 161 ALA B N 1
ATOM 2997 C CA . ALA B 1 161 ? 20.953 -3.414 5.891 1 92.94 161 ALA B CA 1
ATOM 2998 C C . ALA B 1 161 ? 21.875 -4.125 4.918 1 92.94 161 ALA B C 1
ATOM 3000 O O . ALA B 1 161 ? 21.859 -5.355 4.82 1 92.94 161 ALA B O 1
ATOM 3001 N N . GLY B 1 162 ? 22.656 -3.334 4.18 1 87.75 162 GLY B N 1
ATOM 3002 C CA . GLY B 1 162 ? 23.625 -3.889 3.248 1 87.75 162 GLY B CA 1
ATOM 3003 C C . GLY B 1 162 ? 23.109 -3.965 1.825 1 87.75 162 GLY B C 1
ATOM 3004 O O . GLY B 1 162 ? 23.875 -4.23 0.895 1 87.75 162 GLY B O 1
ATOM 3005 N N . CYS B 1 163 ? 21.844 -3.684 1.703 1 95.19 163 CYS B N 1
ATOM 3006 C CA . CYS B 1 163 ? 21.297 -3.777 0.354 1 95.19 163 CYS B CA 1
ATOM 3007 C C . CYS B 1 163 ? 21.531 -2.486 -0.42 1 95.19 163 CYS B C 1
ATOM 3009 O O . CYS B 1 163 ? 21.797 -1.44 0.174 1 95.19 163 CYS B O 1
ATOM 3011 N N . GLU B 1 164 ? 21.609 -2.6 -1.701 1 97.94 164 GLU B N 1
ATOM 3012 C CA . GLU B 1 164 ? 21.516 -1.458 -2.607 1 97.94 164 GLU B CA 1
ATOM 3013 C C . GLU B 1 164 ? 20.094 -1.297 -3.15 1 97.94 164 GLU B C 1
ATOM 3015 O O . GLU B 1 164 ? 19.5 -2.258 -3.643 1 97.94 164 GLU B O 1
ATOM 3020 N N . ALA B 1 165 ? 19.547 -0.104 -3.031 1 98.56 165 ALA B N 1
ATOM 3021 C CA . ALA B 1 165 ? 18.203 0.188 -3.523 1 98.56 165 ALA B CA 1
ATOM 3022 C C . ALA B 1 165 ? 18.266 1.005 -4.812 1 98.56 165 ALA B C 1
ATOM 3024 O O . ALA B 1 165 ? 19 1.989 -4.898 1 98.56 165 ALA B O 1
ATOM 3025 N N . LYS B 1 166 ? 17.5 0.558 -5.824 1 98.69 166 LYS B N 1
ATOM 3026 C CA . LYS B 1 166 ? 17.453 1.273 -7.098 1 98.69 166 LYS B CA 1
ATOM 3027 C C . LYS B 1 166 ? 16.031 1.34 -7.633 1 98.69 166 LYS B C 1
ATOM 3029 O O . LYS B 1 166 ? 15.289 0.355 -7.57 1 98.69 166 LYS B O 1
ATOM 3034 N N . LEU B 1 167 ? 15.664 2.531 -8.109 1 98.88 167 LEU B N 1
ATOM 3035 C CA . LEU B 1 167 ? 14.391 2.635 -8.828 1 98.88 167 LEU B CA 1
ATOM 3036 C C . LEU B 1 167 ? 14.43 1.833 -10.125 1 98.88 167 LEU B C 1
ATOM 3038 O O . LEU B 1 167 ? 15.367 1.964 -10.914 1 98.88 167 LEU B O 1
ATOM 3042 N N . ARG B 1 168 ? 13.484 0.877 -10.305 1 98.88 168 ARG B N 1
ATOM 3043 C CA . ARG B 1 168 ? 13.398 0.134 -11.555 1 98.88 168 ARG B CA 1
ATOM 3044 C C . ARG B 1 168 ? 13.039 1.056 -12.719 1 98.88 168 ARG B C 1
ATOM 3046 O O . ARG B 1 168 ? 12.117 1.866 -12.609 1 98.88 168 ARG B O 1
ATOM 3053 N N . MET B 1 169 ? 13.711 0.93 -13.789 1 98.75 169 MET B N 1
ATOM 3054 C CA . MET B 1 169 ? 13.516 1.791 -14.945 1 98.75 169 MET B CA 1
ATOM 3055 C C . MET B 1 169 ? 12.984 0.992 -16.141 1 98.75 169 MET B C 1
ATOM 3057 O O . MET B 1 169 ? 13.219 -0.214 -16.234 1 98.75 169 MET B O 1
ATOM 3061 N N . ALA B 1 170 ? 12.156 1.529 -16.938 1 97.75 170 ALA B N 1
ATOM 3062 C CA . ALA B 1 170 ? 11.781 1.12 -18.281 1 97.75 170 ALA B CA 1
ATOM 3063 C C . ALA B 1 170 ? 12.297 2.115 -19.312 1 97.75 170 ALA B C 1
ATOM 3065 O O . ALA B 1 170 ? 11.594 3.064 -19.672 1 97.75 170 ALA B O 1
ATOM 3066 N N . GLY B 1 171 ? 13.523 1.829 -19.906 1 97.19 171 GLY B N 1
ATOM 3067 C CA . GLY B 1 171 ? 14.211 2.857 -20.672 1 97.19 171 GLY B CA 1
ATOM 3068 C C . GLY B 1 171 ? 14.617 4.055 -19.828 1 97.19 171 GLY B C 1
ATOM 3069 O O . GLY B 1 171 ? 15.305 3.902 -18.828 1 97.19 171 GLY B O 1
ATOM 3070 N N . ASP B 1 172 ? 14.172 5.195 -20.188 1 97.44 172 ASP B N 1
ATOM 3071 C CA . ASP B 1 172 ? 14.586 6.418 -19.516 1 97.44 172 ASP B CA 1
ATOM 3072 C C . ASP B 1 172 ? 13.531 6.875 -18.516 1 97.44 172 ASP B C 1
ATOM 3074 O O . ASP B 1 172 ? 13.68 7.926 -17.875 1 97.44 172 ASP B O 1
ATOM 3078 N N . LYS B 1 173 ? 12.508 6.074 -18.297 1 98.25 173 LYS B N 1
ATOM 3079 C CA . LYS B 1 173 ? 11.445 6.406 -17.359 1 98.25 173 LYS B CA 1
ATOM 3080 C C . LYS B 1 173 ? 11.281 5.309 -16.312 1 98.25 173 LYS B C 1
ATOM 3082 O O . LYS B 1 173 ? 11.609 4.148 -16.562 1 98.25 173 LYS B O 1
ATOM 3087 N N . PRO B 1 174 ? 10.82 5.703 -15.172 1 98.75 174 PRO B N 1
ATOM 3088 C CA . PRO B 1 174 ? 10.539 4.66 -14.188 1 98.75 174 PRO B CA 1
ATOM 3089 C C . PRO B 1 174 ? 9.555 3.611 -14.703 1 98.75 174 PRO B C 1
ATOM 3091 O O . PRO B 1 174 ? 8.602 3.949 -15.414 1 98.75 174 PRO B O 1
ATOM 3094 N N . TYR B 1 175 ? 9.859 2.377 -14.438 1 98.69 175 TYR B N 1
ATOM 3095 C CA . TYR B 1 175 ? 8.898 1.313 -14.719 1 98.69 175 TYR B CA 1
ATOM 3096 C C . TYR B 1 175 ? 7.598 1.536 -13.953 1 98.69 175 TYR B C 1
ATOM 3098 O O . TYR B 1 175 ? 7.617 1.833 -12.758 1 98.69 175 TYR B O 1
ATOM 3106 N N . VAL B 1 176 ? 6.445 1.494 -14.586 1 98.44 176 VAL B N 1
ATOM 3107 C CA . VAL B 1 176 ? 5.133 1.659 -13.969 1 98.44 176 VAL B CA 1
ATOM 3108 C C . VAL B 1 176 ? 4.395 0.323 -13.961 1 98.44 176 VAL B C 1
ATOM 3110 O O . VAL B 1 176 ? 4.246 -0.319 -15 1 98.44 176 VAL B O 1
ATOM 3113 N N . THR B 1 177 ? 4.004 -0.18 -12.797 1 97.94 177 THR B N 1
ATOM 3114 C CA . THR B 1 177 ? 3.309 -1.452 -12.648 1 97.94 177 THR B CA 1
ATOM 3115 C C . THR B 1 177 ? 1.882 -1.354 -13.18 1 97.94 177 THR B C 1
ATOM 3117 O O . THR B 1 177 ? 1.404 -0.261 -13.492 1 97.94 177 THR B O 1
ATOM 3120 N N . ASP B 1 178 ? 1.187 -2.484 -13.219 1 95.81 178 ASP B N 1
ATOM 3121 C CA . ASP B 1 178 ? -0.214 -2.533 -13.625 1 95.81 178 ASP B CA 1
ATOM 3122 C C . ASP B 1 178 ? -1.101 -1.771 -12.641 1 95.81 178 ASP B C 1
ATOM 3124 O O . ASP B 1 178 ? -2.256 -1.469 -12.945 1 95.81 178 ASP B O 1
ATOM 3128 N N . ASN B 1 179 ? -0.579 -1.415 -11.477 1 97.38 179 ASN B N 1
ATOM 3129 C CA . ASN B 1 179 ? -1.314 -0.678 -10.453 1 97.38 179 ASN B CA 1
ATOM 3130 C C . ASN B 1 179 ? -0.917 0.795 -10.43 1 97.38 179 ASN B C 1
ATOM 3132 O O . ASN B 1 179 ? -1.215 1.508 -9.469 1 97.38 179 ASN B O 1
ATOM 3136 N N . SER B 1 180 ? -0.155 1.256 -11.414 1 97.62 180 SER B N 1
ATOM 3137 C CA . SER B 1 180 ? 0.284 2.639 -11.562 1 97.62 180 SER B CA 1
ATOM 3138 C C . SER B 1 180 ? 1.275 3.025 -10.477 1 97.62 180 SER B C 1
ATOM 3140 O O . SER B 1 180 ? 1.304 4.176 -10.031 1 97.62 180 SER B O 1
ATOM 3142 N N . ASN B 1 181 ? 1.981 2.1 -9.992 1 98.69 181 ASN B N 1
ATOM 3143 C CA . ASN B 1 181 ? 3.021 2.324 -8.992 1 98.69 181 ASN B CA 1
ATOM 3144 C C . ASN B 1 181 ? 4.418 2.133 -9.586 1 98.69 181 ASN B C 1
ATOM 3146 O O . ASN B 1 181 ? 4.555 1.791 -10.758 1 98.69 181 ASN B O 1
ATOM 3150 N N . TYR B 1 182 ? 5.422 2.486 -8.828 1 98.88 182 TYR B N 1
ATOM 3151 C CA . TYR B 1 182 ? 6.816 2.227 -9.172 1 98.88 182 TYR B CA 1
ATOM 3152 C C . TYR B 1 182 ? 7.348 1.01 -8.43 1 98.88 182 TYR B C 1
ATOM 3154 O O . TYR B 1 182 ? 6.648 0.433 -7.594 1 98.88 182 TYR B O 1
ATOM 3162 N N . ILE B 1 183 ? 8.508 0.566 -8.797 1 98.94 183 ILE B N 1
ATOM 3163 C CA . ILE B 1 183 ? 9.18 -0.513 -8.086 1 98.94 183 ILE B CA 1
ATOM 3164 C C . ILE B 1 183 ? 10.586 -0.071 -7.688 1 98.94 183 ILE B C 1
ATOM 3166 O O . ILE B 1 183 ? 11.305 0.526 -8.492 1 98.94 183 ILE B O 1
ATOM 3170 N N . VAL B 1 184 ? 10.938 -0.238 -6.473 1 98.94 184 VAL B N 1
ATOM 3171 C CA . VAL B 1 184 ? 12.32 -0.184 -6.012 1 98.94 184 VAL B CA 1
ATOM 3172 C C . VAL B 1 184 ? 12.883 -1.6 -5.887 1 98.94 184 VAL B C 1
ATOM 3174 O O . VAL B 1 184 ? 12.289 -2.449 -5.215 1 98.94 184 VAL B O 1
ATOM 3177 N N . ASP B 1 185 ? 13.992 -1.844 -6.559 1 98.88 185 ASP B N 1
ATOM 3178 C CA . ASP B 1 185 ? 14.68 -3.127 -6.453 1 98.88 185 ASP B CA 1
ATOM 3179 C C . ASP B 1 185 ? 15.766 -3.082 -5.383 1 98.88 185 ASP B C 1
ATOM 3181 O O . ASP B 1 185 ? 16.641 -2.223 -5.422 1 98.88 185 ASP B O 1
ATOM 3185 N N . LEU B 1 186 ? 15.68 -3.934 -4.434 1 98.81 186 LEU B N 1
ATOM 3186 C CA . LEU B 1 186 ? 16.719 -4.105 -3.424 1 98.81 186 LEU B CA 1
ATOM 3187 C C . LEU B 1 186 ? 17.672 -5.234 -3.809 1 98.81 186 LEU B C 1
ATOM 3189 O O . LEU B 1 186 ? 17.234 -6.352 -4.09 1 98.81 186 LEU B O 1
ATOM 3193 N N . TYR B 1 187 ? 18.891 -4.961 -3.91 1 98.75 187 TYR B N 1
ATOM 3194 C CA . TYR B 1 187 ? 19.938 -5.941 -4.203 1 98.75 187 TYR B CA 1
ATOM 3195 C C . TYR B 1 187 ? 20.766 -6.242 -2.959 1 98.75 187 TYR B C 1
ATOM 3197 O O . TYR B 1 187 ? 21.328 -5.332 -2.346 1 98.75 187 TYR B O 1
ATOM 3205 N N . PHE B 1 188 ? 20.828 -7.488 -2.627 1 97.94 188 PHE B N 1
ATOM 3206 C CA . PHE B 1 188 ? 21.531 -7.906 -1.421 1 97.94 188 PHE B CA 1
ATOM 3207 C C . PHE B 1 188 ? 22.844 -8.602 -1.771 1 97.94 188 PHE B C 1
ATOM 3209 O O . PHE B 1 188 ? 22.906 -9.375 -2.73 1 97.94 188 PHE B O 1
ATOM 3216 N N . GLU B 1 189 ? 23.906 -8.344 -0.979 1 96.25 189 GLU B N 1
ATOM 3217 C CA . GLU B 1 189 ? 25.172 -9.039 -1.152 1 96.25 189 GLU B CA 1
ATOM 3218 C C . GLU B 1 189 ? 25.172 -10.383 -0.425 1 96.25 189 GLU B C 1
ATOM 3220 O O . GLU B 1 189 ? 25.859 -11.312 -0.828 1 96.25 189 GLU B O 1
ATOM 3225 N N . THR B 1 190 ? 24.484 -10.391 0.647 1 96.62 190 THR B N 1
ATOM 3226 C CA . THR B 1 190 ? 24.25 -11.602 1.428 1 96.62 190 THR B CA 1
ATOM 3227 C C . THR B 1 190 ? 22.766 -11.805 1.688 1 96.62 190 THR B C 1
ATOM 3229 O O . THR B 1 190 ? 21.984 -10.844 1.641 1 96.62 190 THR B O 1
ATOM 3232 N N . PRO B 1 191 ? 22.328 -13.016 1.886 1 97.75 191 PRO B N 1
ATOM 3233 C CA . PRO B 1 191 ? 20.906 -13.242 2.119 1 97.75 191 PRO B CA 1
ATOM 3234 C C . PRO B 1 191 ? 20.359 -12.398 3.268 1 97.75 191 PRO B C 1
ATOM 3236 O O . PRO B 1 191 ? 21.094 -12.055 4.195 1 97.75 191 PRO B O 1
ATOM 3239 N N . ILE B 1 192 ? 19.109 -12.047 3.107 1 97.94 192 ILE B N 1
ATOM 3240 C CA . ILE B 1 192 ? 18.391 -11.344 4.168 1 97.94 192 ILE B CA 1
ATOM 3241 C C . ILE B 1 192 ? 18.438 -12.164 5.453 1 97.94 192 ILE B C 1
ATOM 3243 O O . ILE B 1 192 ? 18.031 -13.328 5.461 1 97.94 192 ILE B O 1
ATOM 3247 N N . SER B 1 193 ? 18.859 -11.602 6.516 1 96.81 193 SER B N 1
ATOM 3248 C CA . SER B 1 193 ? 19.078 -12.328 7.762 1 96.81 193 SER B CA 1
ATOM 3249 C C . SER B 1 193 ? 17.75 -12.789 8.375 1 96.81 193 SER B C 1
ATOM 3251 O O . SER B 1 193 ? 17.656 -13.898 8.891 1 96.81 193 SER B O 1
ATOM 3253 N N . ASP B 1 194 ? 16.75 -11.977 8.367 1 98.06 194 ASP B N 1
ATOM 3254 C CA . ASP B 1 194 ? 15.43 -12.242 8.914 1 98.06 194 ASP B CA 1
ATOM 3255 C C . ASP B 1 194 ? 14.336 -11.742 7.969 1 98.06 194 ASP B C 1
ATOM 3257 O O . ASP B 1 194 ? 13.875 -10.602 8.094 1 98.06 194 ASP B O 1
ATOM 3261 N N . PRO B 1 195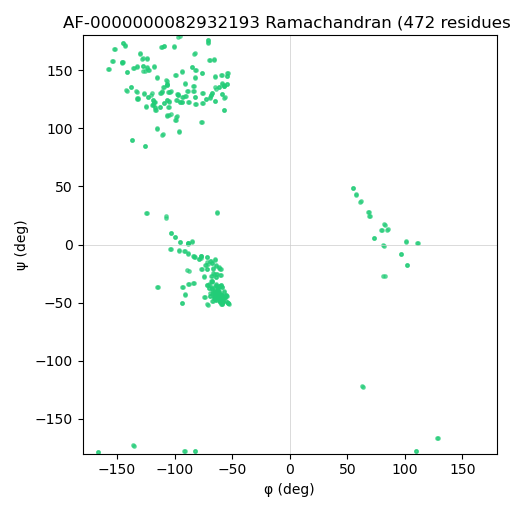 ? 13.891 -12.633 7.023 1 98.31 195 PRO B N 1
ATOM 3262 C CA . PRO B 1 195 ? 12.914 -12.211 6.02 1 98.31 195 PRO B CA 1
ATOM 3263 C C . PRO B 1 195 ? 11.602 -11.727 6.637 1 98.31 195 PRO B C 1
ATOM 3265 O O . PRO B 1 195 ? 10.977 -10.797 6.117 1 98.31 195 PRO B O 1
ATOM 3268 N N . ALA B 1 196 ? 11.195 -12.336 7.738 1 98.19 196 ALA B N 1
ATOM 3269 C CA . ALA B 1 196 ? 9.961 -11.93 8.391 1 98.19 196 ALA B CA 1
ATOM 3270 C C . ALA B 1 196 ? 10.07 -10.5 8.93 1 98.19 196 ALA B C 1
ATOM 3272 O O . ALA B 1 196 ? 9.156 -9.695 8.75 1 98.19 196 ALA B O 1
ATOM 3273 N N . ALA B 1 197 ? 11.148 -10.203 9.609 1 98.44 197 ALA B N 1
ATOM 3274 C CA . ALA B 1 197 ? 11.383 -8.852 10.125 1 98.44 197 ALA B CA 1
ATOM 3275 C C . ALA B 1 197 ? 11.492 -7.844 8.984 1 98.44 197 ALA B C 1
ATOM 3277 O O . ALA B 1 197 ? 10.961 -6.73 9.078 1 98.44 197 ALA B O 1
ATOM 3278 N N . ALA B 1 198 ? 12.195 -8.234 7.922 1 98.56 198 ALA B N 1
ATOM 3279 C CA . ALA B 1 198 ? 12.32 -7.363 6.75 1 98.56 198 ALA B CA 1
ATOM 3280 C C . ALA B 1 198 ? 10.953 -7.066 6.137 1 98.56 198 ALA B C 1
ATOM 3282 O O . ALA B 1 198 ? 10.648 -5.914 5.82 1 98.56 198 ALA B O 1
ATOM 3283 N N . SER B 1 199 ? 10.172 -8.109 5.973 1 98.56 199 SER B N 1
ATOM 3284 C CA . SER B 1 199 ? 8.828 -7.961 5.438 1 98.56 199 SER B CA 1
ATOM 3285 C C . SER B 1 199 ? 8.031 -6.93 6.23 1 98.56 199 SER B C 1
ATOM 3287 O O . SER B 1 199 ? 7.461 -6 5.652 1 98.56 199 SER B O 1
ATOM 3289 N N . LYS B 1 200 ? 8.023 -7.062 7.531 1 97.62 200 LYS B N 1
ATOM 3290 C CA . LYS B 1 200 ? 7.27 -6.172 8.398 1 97.62 200 LYS B CA 1
ATOM 3291 C C . LYS B 1 200 ? 7.801 -4.742 8.32 1 97.62 200 LYS B C 1
ATOM 3293 O O . LYS B 1 200 ? 7.027 -3.793 8.188 1 97.62 200 LYS B O 1
ATOM 3298 N N . ALA B 1 201 ? 9.102 -4.59 8.414 1 98.12 201 ALA B N 1
ATOM 3299 C CA . ALA B 1 201 ? 9.719 -3.268 8.398 1 98.12 201 ALA B CA 1
ATOM 3300 C C . ALA B 1 201 ? 9.422 -2.533 7.098 1 98.12 201 ALA B C 1
ATOM 3302 O O . ALA B 1 201 ? 9.133 -1.334 7.105 1 98.12 201 ALA B O 1
ATOM 3303 N N . ILE B 1 202 ? 9.492 -3.244 5.992 1 98.56 202 ILE B N 1
ATOM 3304 C CA . ILE B 1 202 ? 9.25 -2.66 4.676 1 98.56 202 ILE B CA 1
ATOM 3305 C C . ILE B 1 202 ? 7.797 -2.203 4.574 1 98.56 202 ILE B C 1
ATOM 3307 O O . ILE B 1 202 ? 7.523 -1.074 4.16 1 98.56 202 ILE B O 1
ATOM 3311 N N . LEU B 1 203 ? 6.883 -3.031 5.07 1 97.75 203 LEU B N 1
ATOM 3312 C CA . LEU B 1 203 ? 5.461 -2.736 4.949 1 97.75 203 LEU B CA 1
ATOM 3313 C C . LEU B 1 203 ? 5.062 -1.589 5.875 1 97.75 203 LEU B C 1
ATOM 3315 O O . LEU B 1 203 ? 4.043 -0.93 5.648 1 97.75 203 LEU B O 1
ATOM 3319 N N . ASP B 1 204 ? 5.859 -1.34 6.887 1 96.38 204 ASP B N 1
ATOM 3320 C CA . ASP B 1 204 ? 5.555 -0.293 7.855 1 96.38 204 ASP B CA 1
ATOM 3321 C C . ASP B 1 204 ? 5.863 1.09 7.289 1 96.38 204 ASP B C 1
ATOM 3323 O O . ASP B 1 204 ? 5.461 2.105 7.859 1 96.38 204 ASP B O 1
ATOM 3327 N N . LEU B 1 205 ? 6.539 1.168 6.176 1 97.62 205 LEU B N 1
ATOM 3328 C CA . LEU B 1 205 ? 6.863 2.455 5.57 1 97.62 205 LEU B CA 1
ATOM 3329 C C . LEU B 1 205 ? 5.688 2.986 4.762 1 97.62 205 LEU B C 1
ATOM 3331 O O . LEU B 1 205 ? 5.23 2.338 3.816 1 97.62 205 LEU B O 1
ATOM 3335 N N . GLU B 1 206 ? 5.184 4.211 5.148 1 97.38 206 GLU B N 1
ATOM 3336 C CA . GLU B 1 206 ? 4.199 4.863 4.293 1 97.38 206 GLU B CA 1
ATOM 3337 C C . GLU B 1 206 ? 4.738 5.066 2.881 1 97.38 206 GLU B C 1
ATOM 3339 O O . GLU B 1 206 ? 5.887 5.477 2.703 1 97.38 206 GLU B O 1
ATOM 3344 N N . GLY B 1 207 ? 3.943 4.789 1.905 1 98.25 207 GLY B N 1
ATOM 3345 C CA . GLY B 1 207 ? 4.359 4.891 0.516 1 98.25 207 GLY B CA 1
ATOM 3346 C C . GLY B 1 207 ? 4.691 3.545 -0.105 1 98.25 207 GLY B C 1
ATOM 3347 O O . GLY B 1 207 ? 4.789 3.428 -1.328 1 98.25 207 GLY B O 1
ATOM 3348 N N . VAL B 1 208 ? 4.918 2.545 0.748 1 98.75 208 VAL B N 1
ATOM 3349 C CA . VAL B 1 208 ? 5.086 1.183 0.255 1 98.75 208 VAL B CA 1
ATOM 3350 C C . VAL B 1 208 ? 3.719 0.534 0.05 1 98.75 208 VAL B C 1
ATOM 3352 O O . VAL B 1 208 ? 2.84 0.641 0.907 1 98.75 208 VAL B O 1
ATOM 3355 N N . VAL B 1 209 ? 3.518 -0.087 -1.092 1 98.69 209 VAL B N 1
ATOM 3356 C CA . VAL B 1 209 ? 2.271 -0.777 -1.41 1 98.69 209 VAL B CA 1
ATOM 3357 C C . VAL B 1 209 ? 2.391 -2.254 -1.042 1 98.69 209 VAL B C 1
ATOM 3359 O O . VAL B 1 209 ? 1.518 -2.805 -0.366 1 98.69 209 VAL B O 1
ATOM 3362 N N . ASP B 1 210 ? 3.406 -2.863 -1.477 1 98.56 210 ASP B N 1
ATOM 3363 C CA . ASP B 1 210 ? 3.736 -4.246 -1.139 1 98.56 210 ASP B CA 1
ATOM 3364 C C . ASP B 1 210 ? 5.168 -4.582 -1.549 1 98.56 210 ASP B C 1
ATOM 3366 O O . ASP B 1 210 ? 5.922 -3.705 -1.977 1 98.56 210 ASP B O 1
ATOM 3370 N N . HIS B 1 211 ? 5.598 -5.883 -1.312 1 98.75 211 HIS B N 1
ATOM 3371 C CA . HIS B 1 211 ? 6.949 -6.293 -1.687 1 98.75 211 HIS B CA 1
ATOM 3372 C C . HIS B 1 211 ? 6.973 -7.742 -2.158 1 98.75 211 HIS B C 1
ATOM 3374 O O . HIS B 1 211 ? 5.965 -8.445 -2.062 1 98.75 211 HIS B O 1
ATOM 3380 N N . GLY B 1 212 ? 8.148 -8.125 -2.646 1 98.75 212 GLY B N 1
ATOM 3381 C CA . GLY B 1 212 ? 8.289 -9.391 -3.35 1 98.75 212 GLY B CA 1
ATOM 3382 C C . GLY B 1 212 ? 8.609 -10.547 -2.428 1 98.75 212 GLY B C 1
ATOM 3383 O O . GLY B 1 212 ? 8.852 -11.664 -2.889 1 98.75 212 GLY B O 1
ATOM 3384 N N . LEU B 1 213 ? 8.719 -10.398 -1.12 1 98.81 213 LEU B N 1
ATOM 3385 C CA . LEU B 1 213 ? 8.852 -11.508 -0.188 1 98.81 213 LEU B CA 1
ATOM 3386 C C . LEU B 1 213 ? 7.516 -12.203 0.03 1 98.81 213 LEU B C 1
ATOM 3388 O O . LEU B 1 213 ? 6.602 -11.633 0.631 1 98.81 213 LEU B O 1
ATOM 3392 N N . PHE B 1 214 ? 7.355 -13.344 -0.542 1 98.75 214 PHE B N 1
ATOM 3393 C CA . PHE B 1 214 ? 6.199 -14.203 -0.288 1 98.75 214 PHE B CA 1
ATOM 3394 C C . PHE B 1 214 ? 6.531 -15.258 0.758 1 98.75 214 PHE B C 1
ATOM 3396 O O . PHE B 1 214 ? 7.086 -16.312 0.431 1 98.75 214 PHE B O 1
ATOM 3403 N N . LEU B 1 215 ? 6.172 -15.023 1.983 1 98.38 215 LEU B N 1
ATOM 3404 C CA . LEU B 1 215 ? 6.551 -15.859 3.117 1 98.38 215 LEU B CA 1
ATOM 3405 C C . LEU B 1 215 ? 5.383 -16.734 3.564 1 98.38 215 LEU B C 1
ATOM 3407 O O . LEU B 1 215 ? 4.246 -16.25 3.652 1 98.38 215 LEU B O 1
ATOM 3411 N N . ASN B 1 216 ? 5.648 -18.016 3.746 1 97.69 216 ASN B N 1
ATOM 3412 C CA . ASN B 1 216 ? 4.68 -18.984 4.242 1 97.69 216 ASN B CA 1
ATOM 3413 C C . ASN B 1 216 ? 3.48 -19.109 3.305 1 97.69 216 ASN B C 1
ATOM 3415 O O . ASN B 1 216 ? 2.344 -19.25 3.758 1 97.69 216 ASN B O 1
ATOM 3419 N N . MET B 1 217 ? 3.674 -19.047 2.008 1 98.19 217 MET B N 1
ATOM 3420 C CA . MET B 1 217 ? 2.562 -19.062 1.061 1 98.19 217 MET B CA 1
ATOM 3421 C C . MET B 1 217 ? 2.6 -20.312 0.2 1 98.19 217 MET B C 1
ATOM 3423 O O . MET B 1 217 ? 1.557 -20.891 -0.118 1 98.19 217 MET B O 1
ATOM 3427 N N . VAL B 1 218 ? 3.797 -20.719 -0.129 1 98.75 218 VAL B N 1
ATOM 3428 C CA . VAL B 1 218 ? 3.949 -21.844 -1.041 1 98.75 218 VAL B CA 1
ATOM 3429 C C . VAL B 1 218 ? 3.578 -23.141 -0.324 1 98.75 218 VAL B C 1
ATOM 3431 O O . VAL B 1 218 ? 4.145 -23.469 0.722 1 98.75 218 VAL B O 1
ATOM 3434 N N . ASP B 1 219 ? 2.67 -23.875 -0.895 1 98.5 219 ASP B N 1
ATOM 3435 C CA . ASP B 1 219 ? 2.289 -25.188 -0.357 1 98.5 219 ASP B CA 1
ATOM 3436 C C . ASP B 1 219 ? 3.127 -26.297 -0.975 1 98.5 219 ASP B C 1
ATOM 3438 O O . ASP B 1 219 ? 3.531 -27.234 -0.283 1 98.5 219 ASP B O 1
ATOM 3442 N N . VAL B 1 220 ? 3.34 -26.234 -2.258 1 98.56 220 VAL B N 1
ATOM 3443 C CA . VAL B 1 220 ? 4.094 -27.219 -3.045 1 98.56 220 VAL B CA 1
ATOM 3444 C C . VAL B 1 220 ? 5.07 -26.484 -3.963 1 98.56 220 VAL B C 1
ATOM 3446 O O . VAL B 1 220 ? 4.715 -25.484 -4.598 1 98.56 220 VAL B O 1
ATOM 3449 N N . CYS B 1 221 ? 6.254 -26.938 -3.947 1 98.81 221 CYS B N 1
ATOM 3450 C CA . CYS B 1 221 ? 7.246 -26.422 -4.887 1 98.81 221 CYS B CA 1
ATOM 3451 C C . CYS B 1 221 ? 7.742 -27.531 -5.812 1 98.81 221 CYS B C 1
ATOM 3453 O O . CYS B 1 221 ? 8.203 -28.578 -5.352 1 98.81 221 CYS B O 1
ATOM 3455 N N . ILE B 1 222 ? 7.574 -27.281 -7.066 1 98.81 222 ILE B N 1
ATOM 3456 C CA . ILE B 1 222 ? 8.047 -28.219 -8.086 1 98.81 222 ILE B CA 1
ATOM 3457 C C . ILE B 1 222 ? 9.305 -27.656 -8.75 1 98.81 222 ILE B C 1
ATOM 3459 O O . ILE B 1 222 ? 9.266 -26.594 -9.383 1 98.81 222 ILE B O 1
ATOM 3463 N N . ILE B 1 223 ? 10.352 -28.375 -8.609 1 98.69 223 ILE B N 1
ATOM 3464 C CA . ILE B 1 223 ? 11.68 -27.938 -9.039 1 98.69 223 ILE B CA 1
ATOM 3465 C C . ILE B 1 223 ? 12.195 -28.859 -10.141 1 98.69 223 ILE B C 1
ATOM 3467 O O . ILE B 1 223 ? 12.367 -30.062 -9.922 1 98.69 223 ILE B O 1
ATOM 3471 N N . ALA B 1 224 ? 12.375 -28.297 -11.281 1 98.31 224 ALA B N 1
ATOM 3472 C CA . ALA B 1 224 ? 12.945 -29.078 -12.383 1 98.31 224 ALA B CA 1
ATOM 3473 C C . ALA B 1 224 ? 14.445 -28.812 -12.516 1 98.31 224 ALA B C 1
ATOM 3475 O O . ALA B 1 224 ? 14.883 -27.672 -12.523 1 98.31 224 ALA B O 1
ATOM 3476 N N . GLY B 1 225 ? 15.203 -29.875 -12.578 1 96.25 225 GLY B N 1
ATOM 3477 C CA . GLY B 1 225 ? 16.641 -29.844 -12.812 1 96.25 225 GLY B CA 1
ATOM 3478 C C . GLY B 1 225 ? 17.109 -30.875 -13.812 1 96.25 225 GLY B C 1
ATOM 3479 O O . GLY B 1 225 ? 16.297 -31.516 -14.477 1 96.25 225 GLY B O 1
ATOM 3480 N N . GLN B 1 226 ? 18.406 -30.953 -13.93 1 90.69 226 GLN B N 1
ATOM 3481 C CA . GLN B 1 226 ? 18.984 -31.859 -14.914 1 90.69 226 GLN B CA 1
ATOM 3482 C C . GLN B 1 226 ? 18.703 -33.312 -14.562 1 90.69 226 GLN B C 1
ATOM 3484 O O . GLN B 1 226 ? 18.625 -34.156 -15.438 1 90.69 226 GLN B O 1
ATOM 3489 N N . THR B 1 227 ? 18.5 -33.531 -13.289 1 92.19 227 THR B N 1
ATOM 3490 C CA . THR B 1 227 ? 18.328 -34.906 -12.852 1 92.19 227 THR B CA 1
ATOM 3491 C C . THR B 1 227 ? 16.844 -35.25 -12.773 1 92.19 227 THR B C 1
ATOM 3493 O O . THR B 1 227 ? 16.484 -36.375 -12.391 1 92.19 227 THR B O 1
ATOM 3496 N N . GLY B 1 228 ? 16.047 -34.312 -13.133 1 95 228 GLY B N 1
ATOM 3497 C CA . GLY B 1 228 ? 14.617 -34.594 -13.125 1 95 228 GLY B CA 1
ATOM 3498 C C . GLY B 1 228 ? 13.812 -33.562 -12.367 1 95 228 GLY B C 1
ATOM 3499 O O . GLY B 1 228 ? 14.273 -32.438 -12.164 1 95 228 GLY B O 1
ATOM 3500 N N . VAL B 1 229 ? 12.562 -33.906 -12.078 1 97.62 229 VAL B N 1
ATOM 3501 C CA . VAL B 1 229 ? 11.617 -33.031 -11.406 1 97.62 229 VAL B CA 1
ATOM 3502 C C . VAL B 1 229 ? 11.438 -33.469 -9.953 1 97.62 229 VAL B C 1
ATOM 3504 O O . VAL B 1 229 ? 11.195 -34.625 -9.68 1 97.62 229 VAL B O 1
ATOM 3507 N N . GLU B 1 230 ? 11.695 -32.594 -9.07 1 97.75 230 GLU B N 1
ATOM 3508 C CA . GLU B 1 230 ? 11.477 -32.812 -7.641 1 97.75 230 GLU B CA 1
ATOM 3509 C C . GLU B 1 230 ? 10.258 -32.031 -7.141 1 97.75 230 GLU B C 1
ATOM 3511 O O . GLU B 1 230 ? 10.047 -30.891 -7.516 1 97.75 230 GLU B O 1
ATOM 3516 N N . VAL B 1 231 ? 9.445 -32.688 -6.305 1 98.12 231 VAL B N 1
ATOM 3517 C CA . VAL B 1 231 ? 8.289 -32.062 -5.68 1 98.12 231 VAL B CA 1
ATOM 3518 C C . VAL B 1 231 ? 8.516 -31.953 -4.176 1 98.12 231 VAL B C 1
ATOM 3520 O O . VAL B 1 231 ? 8.75 -32.938 -3.492 1 98.12 231 VAL B O 1
ATOM 3523 N N . LYS B 1 232 ? 8.531 -30.734 -3.672 1 97.69 232 LYS B N 1
ATOM 3524 C CA . LYS B 1 232 ? 8.672 -30.469 -2.244 1 97.69 232 LYS B CA 1
ATOM 3525 C C . LYS B 1 232 ? 7.387 -29.875 -1.667 1 97.69 232 LYS B C 1
ATOM 3527 O O . LYS B 1 232 ? 6.828 -28.922 -2.225 1 97.69 232 LYS B O 1
ATOM 3532 N N . GLU B 1 233 ? 6.906 -30.406 -0.584 1 97.25 233 GLU B N 1
ATOM 3533 C CA . GLU B 1 233 ? 5.73 -29.891 0.113 1 97.25 233 GLU B CA 1
ATOM 3534 C C . GLU B 1 233 ? 6.121 -29.188 1.408 1 97.25 233 GLU B C 1
ATOM 3536 O O . GLU B 1 233 ? 7.027 -29.641 2.113 1 97.25 233 GLU B O 1
ATOM 3541 N N . ARG B 1 234 ? 5.473 -28.062 1.62 1 95.38 234 ARG B N 1
ATOM 3542 C CA . ARG B 1 234 ? 5.715 -27.391 2.893 1 95.38 234 ARG B CA 1
ATOM 3543 C C . ARG B 1 234 ? 5.172 -28.203 4.059 1 95.38 234 ARG B C 1
ATOM 3545 O O . ARG B 1 234 ? 4.02 -28.641 4.035 1 95.38 234 ARG B O 1
ATOM 3552 N N . PRO B 1 235 ? 6.078 -28.391 5.102 1 83.81 235 PRO B N 1
ATOM 3553 C CA . PRO B 1 235 ? 5.586 -29.156 6.246 1 83.81 235 PRO B CA 1
ATOM 3554 C C . PRO B 1 235 ? 4.449 -28.453 6.984 1 83.81 235 PRO B C 1
ATOM 3556 O O . PRO B 1 235 ? 4.461 -27.234 7.125 1 83.81 235 PRO B O 1
ATOM 3559 N N . GLY B 1 236 ? 3.41 -29.188 7.543 1 66.44 236 GLY B N 1
ATOM 3560 C CA . GLY B 1 236 ? 2.406 -28.75 8.5 1 66.44 236 GLY B CA 1
ATOM 3561 C C . GLY B 1 236 ? 1.238 -28.031 7.844 1 66.44 236 GLY B C 1
ATOM 3562 O O . GLY B 1 236 ? 0.26 -27.688 8.508 1 66.44 236 GLY B O 1
ATOM 3563 N N . LYS B 1 237 ? 1.428 -27.406 6.707 1 61.47 237 LYS B N 1
ATOM 3564 C CA . LYS B 1 237 ? 0.216 -26.875 6.082 1 61.47 237 LYS B CA 1
ATOM 3565 C C . LYS B 1 237 ? -0.744 -28.016 5.711 1 61.47 237 LYS B C 1
ATOM 3567 O O . LYS B 1 237 ? -1.714 -27.781 4.98 1 61.47 237 LYS B O 1
ATOM 3572 N N . GLN B 1 238 ? -0.803 -29.359 6.426 1 36.59 238 GLN B N 1
ATOM 3573 C CA . GLN B 1 238 ? -1.824 -30.391 6.223 1 36.59 238 GLN B CA 1
ATOM 3574 C C . GLN B 1 238 ? -3.213 -29.859 6.566 1 36.59 238 GLN B C 1
ATOM 3576 O O . GLN B 1 238 ? -3.389 -29.172 7.582 1 36.59 238 GLN B O 1
#

Nearest PDB structures (foldseek):
  6zxt-assembly1_A  TM=9.955E-01  e=5.471E-46  Chlamydomonas reinhardtii
  2f8m-assembly1_B  TM=9.714E-01  e=1.301E-31  Plasmodium falciparum 3D7
  1lk7-assembly1_D  TM=9.588E-01  e=1.144E-28  Pyrococcus horikoshii
  6j1k-assembly1_B  TM=9.534E-01  e=2.740E-27  Ochrobactrum sp.
  3hhe-assembly1_B  TM=9.578E-01  e=2.056E-26  Bartonella henselae str. Houston-1

Radius of gyration: 24.74 Å; Cα contacts (8 Å, |Δi|>4): 1153; chains: 2; bounding box: 47×76×54 Å